Protein AF-0000000066730243 (afdb_homodimer)

Structure (mmCIF, N/CA/C/O backbone):
data_AF-0000000066730243-model_v1
#
loop_
_entity.id
_entity.type
_entity.pdbx_description
1 polymer 'Uncharacterized protein'
#
loop_
_atom_site.group_PDB
_atom_site.id
_atom_site.type_symbol
_atom_site.label_atom_id
_atom_site.label_alt_id
_atom_site.label_comp_id
_atom_site.label_asym_id
_atom_site.label_entity_id
_atom_site.label_seq_id
_atom_site.pdbx_PDB_ins_code
_atom_site.Cartn_x
_atom_site.Cartn_y
_atom_site.Cartn_z
_atom_site.occupancy
_atom_site.B_iso_or_equiv
_atom_site.auth_seq_id
_atom_site.auth_comp_id
_atom_site.auth_asym_id
_atom_site.auth_atom_id
_atom_site.pdbx_PDB_model_num
ATOM 1 N N . MET A 1 1 ? 29.062 -65.375 -5.789 1 19.03 1 MET A N 1
ATOM 2 C CA . MET A 1 1 ? 28.75 -65.938 -4.473 1 19.03 1 MET A CA 1
ATOM 3 C C . MET A 1 1 ? 28.562 -64.812 -3.453 1 19.03 1 MET A C 1
ATOM 5 O O . MET A 1 1 ? 27.734 -64.938 -2.553 1 19.03 1 MET A O 1
ATOM 9 N N . GLY A 1 2 ? 29.5 -63.875 -3.305 1 18.05 2 GLY A N 1
ATOM 10 C CA . GLY A 1 2 ? 29.922 -63.562 -1.949 1 18.05 2 GLY A CA 1
ATOM 11 C C . GLY A 1 2 ? 28.859 -62.781 -1.169 1 18.05 2 GLY A C 1
ATOM 12 O O . GLY A 1 2 ? 27.875 -62.312 -1.741 1 18.05 2 GLY A O 1
ATOM 13 N N . ASN A 1 3 ? 29.281 -62.125 0.016 1 18.83 3 ASN A N 1
ATOM 14 C CA . ASN A 1 3 ? 28.938 -61.875 1.409 1 18.83 3 ASN A CA 1
ATOM 15 C C . ASN A 1 3 ? 27.984 -60.688 1.54 1 18.83 3 ASN A C 1
ATOM 17 O O . ASN A 1 3 ? 28.047 -59.75 0.752 1 18.83 3 ASN A O 1
ATOM 21 N N . THR A 1 4 ? 26.891 -60.75 2.461 1 21 4 THR A N 1
ATOM 22 C CA . THR A 1 4 ? 25.625 -60.312 3.045 1 21 4 THR A CA 1
ATOM 23 C C . THR A 1 4 ? 25.828 -59.094 3.91 1 21 4 THR A C 1
ATOM 25 O O . THR A 1 4 ? 25.078 -58.844 4.863 1 21 4 THR A O 1
ATOM 28 N N . PHE A 1 5 ? 26.703 -58.062 3.531 1 20.03 5 P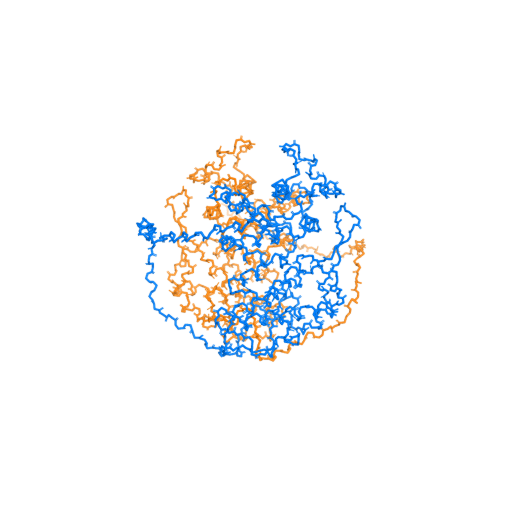HE A N 1
ATOM 29 C CA . PHE A 1 5 ? 27.125 -57.219 4.641 1 20.03 5 PHE A CA 1
ATOM 30 C C . PHE A 1 5 ? 25.922 -56.625 5.363 1 20.03 5 PHE A C 1
ATOM 32 O O . PHE A 1 5 ? 25.062 -56 4.738 1 20.03 5 PHE A O 1
ATOM 39 N N . GLY A 1 6 ? 25.516 -56.969 6.648 1 17.66 6 GLY A N 1
ATOM 40 C CA . GLY A 1 6 ? 24.547 -57.031 7.738 1 17.66 6 GLY A CA 1
ATOM 41 C C . GLY A 1 6 ? 24.328 -55.688 8.414 1 17.66 6 GLY A C 1
ATOM 42 O O . GLY A 1 6 ? 23.469 -55.594 9.297 1 17.66 6 GLY A O 1
ATOM 43 N N . PHE A 1 7 ? 25.203 -54.688 8.469 1 19.11 7 PHE A N 1
ATOM 44 C CA . PHE A 1 7 ? 25.297 -54.031 9.766 1 19.11 7 PHE A CA 1
ATOM 45 C C . PHE A 1 7 ? 24 -53.281 10.078 1 19.11 7 PHE A C 1
ATOM 47 O O . PHE A 1 7 ? 23.594 -52.406 9.312 1 19.11 7 PHE A O 1
ATOM 54 N N . ARG A 1 8 ? 23.016 -53.656 11.008 1 17.64 8 ARG A N 1
ATOM 55 C CA . ARG A 1 8 ? 21.703 -53.562 11.656 1 17.64 8 ARG A CA 1
ATOM 56 C C . ARG A 1 8 ? 21.641 -52.312 12.547 1 17.64 8 ARG A C 1
ATOM 58 O O . ARG A 1 8 ? 20.547 -51.812 12.836 1 17.64 8 ARG A O 1
ATOM 65 N N . GLY A 1 9 ? 22.703 -51.875 13.297 1 17.91 9 GLY A N 1
ATOM 66 C CA . GLY A 1 9 ? 22.469 -51.531 14.695 1 17.91 9 GLY A CA 1
ATOM 67 C C . GLY A 1 9 ? 21.562 -50.344 14.875 1 17.91 9 GLY A C 1
ATOM 68 O O . GLY A 1 9 ? 21.328 -49.562 13.93 1 17.91 9 GLY A O 1
ATOM 69 N N . GLY A 1 10 ? 20.797 -50.062 16.188 1 18.92 10 GLY A N 1
ATOM 70 C CA . GLY A 1 10 ? 19.688 -49.688 17.031 1 18.92 10 GLY A CA 1
ATOM 71 C C . GLY A 1 10 ? 19.766 -48.25 17.516 1 18.92 10 GLY A C 1
ATOM 72 O O . GLY A 1 10 ? 19.016 -47.844 18.406 1 18.92 10 GLY A O 1
ATOM 73 N N . LEU A 1 11 ? 20.609 -47.344 17.094 1 17.03 11 LEU A N 1
ATOM 74 C CA . LEU A 1 11 ? 21 -46.281 18.016 1 17.03 11 LEU A CA 1
ATOM 75 C C . LEU A 1 11 ? 19.781 -45.438 18.406 1 17.03 11 LEU A C 1
ATOM 77 O O . LEU A 1 11 ? 19.125 -44.812 17.562 1 17.03 11 LEU A O 1
ATOM 81 N N . ARG A 1 12 ? 19.109 -45.688 19.672 1 19.48 12 ARG A N 1
ATOM 82 C CA . ARG A 1 12 ? 18.047 -45.188 20.547 1 19.48 12 ARG A CA 1
ATOM 83 C C . ARG A 1 12 ? 18.328 -43.75 20.984 1 19.48 12 ARG A C 1
ATOM 85 O O . ARG A 1 12 ? 17.688 -43.25 21.906 1 19.48 12 ARG A O 1
ATOM 92 N N . ALA A 1 13 ? 19.281 -43 20.547 1 18.78 13 ALA A N 1
ATOM 93 C CA . ALA A 1 13 ? 19.75 -42 21.5 1 18.78 13 ALA A CA 1
ATOM 94 C C . ALA A 1 13 ? 18.578 -41.156 22 1 18.78 13 ALA A C 1
ATOM 96 O O . ALA A 1 13 ? 17.641 -40.875 21.266 1 18.78 13 ALA A O 1
ATOM 97 N N . ASP A 1 14 ? 18.453 -40.938 23.391 1 19.36 14 ASP A N 1
ATOM 98 C CA . ASP A 1 14 ? 17.656 -40.406 24.5 1 19.36 14 ASP A CA 1
ATOM 99 C C . ASP A 1 14 ? 17.453 -38.906 24.359 1 19.36 14 ASP A C 1
ATOM 101 O O . ASP A 1 14 ? 18.406 -38.125 24.516 1 19.36 14 ASP A O 1
ATOM 105 N N . VAL A 1 15 ? 16.844 -38.438 23.344 1 19.45 15 VAL A N 1
ATOM 106 C CA . VAL A 1 15 ? 16.578 -37.031 23.016 1 19.45 15 VAL A CA 1
ATOM 107 C C . VAL A 1 15 ? 15.859 -36.344 24.172 1 19.45 15 VAL A C 1
ATOM 109 O O . VAL A 1 15 ? 15.086 -35.406 23.953 1 19.45 15 VAL A O 1
ATOM 112 N N . ALA A 1 16 ? 15.914 -37 25.422 1 18.89 16 ALA A N 1
ATOM 113 C CA . ALA A 1 16 ? 15.062 -36.625 26.547 1 18.89 16 ALA A CA 1
ATOM 114 C C . ALA A 1 16 ? 15.336 -35.188 26.984 1 18.89 16 ALA A C 1
ATOM 116 O O . ALA A 1 16 ? 14.398 -34.406 27.266 1 18.89 16 ALA A O 1
ATOM 117 N N . ASP A 1 17 ? 16.562 -34.906 27.469 1 18 17 ASP A N 1
ATOM 118 C CA . ASP A 1 17 ? 16.781 -34.031 28.609 1 18 17 ASP A CA 1
ATOM 119 C C . ASP A 1 17 ? 16.484 -32.562 28.25 1 18 17 ASP A C 1
ATOM 121 O O . ASP A 1 17 ? 16.422 -31.703 29.125 1 18 17 ASP A O 1
ATOM 125 N N . LEU A 1 18 ? 16.891 -32.219 27.109 1 18 18 LEU A N 1
ATOM 126 C CA . LEU A 1 18 ? 17.312 -30.828 27.078 1 18 18 LEU A CA 1
ATOM 127 C C . LEU A 1 18 ? 16.125 -29.891 27.328 1 18 18 LEU A C 1
ATOM 129 O O . LEU A 1 18 ? 15.703 -29.156 26.438 1 18 18 LEU A O 1
ATOM 133 N N . MET A 1 19 ? 15.016 -30.297 28.062 1 19.16 19 MET A N 1
ATOM 134 C CA . MET A 1 19 ? 13.773 -29.562 28.297 1 19.16 19 MET A CA 1
ATOM 135 C C . MET A 1 19 ? 14.055 -28.266 29.047 1 19.16 19 MET A C 1
ATOM 137 O O . MET A 1 19 ? 13.188 -27.391 29.141 1 19.16 19 MET A O 1
ATOM 141 N N . GLN A 1 20 ? 15.008 -28.266 29.906 1 18.48 20 GLN A N 1
ATOM 142 C CA . GLN A 1 20 ? 14.781 -27.562 31.172 1 18.48 20 GLN A CA 1
ATOM 143 C C . GLN A 1 20 ? 14.781 -26.047 30.953 1 18.48 20 GLN A C 1
ATOM 145 O O . GLN A 1 20 ? 13.898 -25.344 31.453 1 18.48 20 GLN A O 1
ATOM 150 N N . ASP A 1 21 ? 15.945 -25.469 30.938 1 18.08 21 ASP A N 1
ATOM 151 C CA . ASP A 1 21 ? 16.328 -24.281 31.703 1 18.08 21 ASP A CA 1
ATOM 152 C C . ASP A 1 21 ? 15.836 -23.016 31.031 1 18.08 21 ASP A C 1
ATOM 154 O O . ASP A 1 21 ? 16.125 -21.906 31.5 1 18.08 21 ASP A O 1
ATOM 158 N N . ALA A 1 22 ? 15.602 -23.078 29.797 1 18.59 22 ALA A N 1
ATOM 159 C CA . ALA A 1 22 ? 15.805 -21.766 29.172 1 18.59 22 ALA A CA 1
ATOM 160 C C . ALA A 1 22 ? 14.789 -20.75 29.688 1 18.59 22 ALA A C 1
ATOM 162 O O . ALA A 1 22 ? 13.688 -20.641 29.141 1 18.59 22 ALA A O 1
ATOM 163 N N . GLY A 1 23 ? 14.43 -20.688 30.984 1 18.98 23 GLY A N 1
ATOM 164 C CA . GLY A 1 23 ? 13.398 -19.938 31.703 1 18.98 23 GLY A CA 1
ATOM 165 C C . GLY A 1 23 ? 13.539 -18.438 31.562 1 18.98 23 GLY A C 1
ATOM 166 O O . GLY A 1 23 ? 12.547 -17.703 31.641 1 18.98 23 GLY A O 1
ATOM 167 N N . GLU A 1 24 ? 14.711 -17.969 31.797 1 19.14 24 GLU A N 1
ATOM 168 C CA . GLU A 1 24 ? 14.664 -16.781 32.656 1 19.14 24 GLU A CA 1
ATOM 169 C C . GLU A 1 24 ? 14.125 -15.57 31.906 1 19.14 24 GLU A C 1
ATOM 171 O O . GLU A 1 24 ? 13.25 -14.867 32.406 1 19.14 24 GLU A O 1
ATOM 176 N N . HIS A 1 25 ? 15.039 -14.906 31.094 1 19.31 25 HIS A N 1
ATOM 177 C CA . HIS A 1 25 ? 15.289 -13.484 31.297 1 19.31 25 HIS A CA 1
ATOM 178 C C . HIS A 1 25 ? 14.242 -12.633 30.594 1 19.31 25 HIS A C 1
ATOM 180 O O . HIS A 1 25 ? 14.305 -11.406 30.625 1 19.31 25 HIS A O 1
ATOM 186 N N . LEU A 1 26 ? 13.578 -13.141 29.562 1 19.16 26 LEU A N 1
ATOM 187 C CA . LEU A 1 26 ? 13.211 -12.047 28.672 1 19.16 26 LEU A CA 1
ATOM 188 C C . LEU A 1 26 ? 12.172 -11.141 29.328 1 19.16 26 LEU A C 1
ATOM 190 O O . LEU A 1 26 ? 10.992 -11.484 29.391 1 19.16 26 LEU A O 1
ATOM 194 N N . ARG A 1 27 ? 12.422 -10.438 30.391 1 20.95 27 ARG A N 1
ATOM 195 C CA . ARG A 1 27 ? 11.484 -9.586 31.109 1 20.95 27 ARG A CA 1
ATOM 196 C C . ARG A 1 27 ? 11.016 -8.422 30.234 1 20.95 27 ARG A C 1
ATOM 198 O O . ARG A 1 27 ? 11.641 -7.363 30.219 1 20.95 27 ARG A O 1
ATOM 205 N N . SER A 1 28 ? 11.055 -8.555 29 1 20.3 28 SER A N 1
ATOM 206 C CA . SER A 1 28 ? 10.664 -7.262 28.438 1 20.3 28 SER A CA 1
ATOM 207 C C . SER A 1 28 ? 9.406 -6.727 29.094 1 20.3 28 SER A C 1
ATOM 209 O O . SER A 1 28 ? 8.492 -7.492 29.422 1 20.3 28 SER A O 1
ATOM 211 N N . SER A 1 29 ? 9.531 -5.629 29.828 1 21.61 29 SER A N 1
ATOM 212 C CA . SER A 1 29 ? 8.539 -4.895 30.594 1 21.61 29 SER A CA 1
ATOM 213 C C . SER A 1 29 ? 7.266 -4.668 29.797 1 21.61 29 SER A C 1
ATOM 215 O O . SER A 1 29 ? 7.266 -3.9 28.828 1 21.61 29 SER A O 1
ATOM 217 N N . GLY A 1 30 ? 6.562 -5.641 29.438 1 22.45 30 GLY A N 1
ATOM 218 C CA . GLY A 1 30 ? 5.242 -5.723 28.828 1 22.45 30 GLY A CA 1
ATOM 219 C C . GLY A 1 30 ? 4.219 -4.84 29.516 1 22.45 30 GLY A C 1
ATOM 220 O O . GLY A 1 30 ? 3.906 -5.031 30.688 1 22.45 30 GLY A O 1
ATOM 221 N N . VAL A 1 31 ? 4.367 -3.496 29.328 1 22.58 31 VAL A N 1
ATOM 222 C CA . VAL A 1 31 ? 3.244 -2.775 29.922 1 22.58 31 VAL A CA 1
ATOM 223 C C . VAL A 1 31 ? 1.943 -3.523 29.641 1 22.58 31 VAL A C 1
ATOM 225 O O . VAL A 1 31 ? 1.604 -3.781 28.484 1 22.58 31 VAL A O 1
ATOM 228 N N . PHE A 1 32 ? 1.634 -4.418 30.453 1 21.86 32 PHE A N 1
ATOM 229 C CA . PHE A 1 32 ? 0.391 -5.176 30.547 1 21.86 32 PHE A CA 1
ATOM 230 C C . PHE A 1 32 ? -0.814 -4.242 30.5 1 21.86 32 PHE A C 1
ATOM 232 O O . PHE A 1 32 ? -1.079 -3.52 31.469 1 21.86 32 PHE A O 1
ATOM 239 N N . VAL A 1 33 ? -0.911 -3.451 29.5 1 23.69 33 VAL A N 1
ATOM 240 C CA . VAL A 1 33 ? -2.232 -2.832 29.547 1 23.69 33 VAL A CA 1
ATOM 241 C C . VAL A 1 33 ? -3.297 -3.904 29.766 1 23.69 33 VAL A C 1
ATOM 243 O O . VAL A 1 33 ? -3.301 -4.934 29.094 1 23.69 33 VAL A O 1
ATOM 246 N N . LYS A 1 34 ? -3.791 -4.059 30.984 1 22.98 34 LYS A N 1
ATOM 247 C CA . LYS A 1 34 ? -4.977 -4.82 31.359 1 22.98 34 LYS A CA 1
ATOM 248 C C . LYS A 1 34 ? -6.062 -4.711 30.297 1 22.98 34 LYS A C 1
ATOM 250 O O . LYS A 1 34 ? -6.664 -3.652 30.125 1 22.98 34 LYS A O 1
ATOM 255 N N . ARG A 1 35 ? -5.828 -5.293 29.297 1 25.7 35 ARG A N 1
ATOM 256 C CA . ARG A 1 35 ? -6.879 -5.395 28.281 1 25.7 35 ARG A CA 1
ATOM 257 C C . ARG A 1 35 ? -8.164 -5.949 28.891 1 25.7 35 ARG A C 1
ATOM 259 O O . ARG A 1 35 ? -8.25 -7.137 29.203 1 25.7 35 ARG A O 1
ATOM 266 N N . ALA A 1 36 ? -8.867 -5.145 29.75 1 24.59 36 ALA A N 1
ATOM 267 C CA . ALA A 1 36 ? -10.133 -5.551 30.344 1 24.59 36 ALA A CA 1
ATOM 268 C C . ALA A 1 36 ? -10.992 -6.328 29.359 1 24.59 36 ALA A C 1
ATOM 270 O O . ALA A 1 36 ? -11.156 -7.543 29.484 1 24.59 36 ALA A O 1
ATOM 271 N N . VAL A 1 37 ? -12.336 -5.734 29 1 26.97 37 VAL A N 1
ATOM 272 C CA . VAL A 1 37 ? -13.688 -6.254 28.797 1 26.97 37 VAL A CA 1
ATOM 273 C C . VAL A 1 37 ? -13.82 -6.824 27.375 1 26.97 37 VAL A C 1
ATOM 275 O O . VAL A 1 37 ? -13.312 -6.238 26.422 1 26.97 37 VAL A O 1
ATOM 278 N N . ALA A 1 38 ? -14.109 -8.117 27.156 1 29.72 38 ALA A N 1
ATOM 279 C CA . ALA A 1 38 ? -14.5 -8.914 25.984 1 29.72 38 ALA A CA 1
ATOM 280 C C . ALA A 1 38 ? -15.492 -8.148 25.109 1 29.72 38 ALA A C 1
ATOM 282 O O . ALA A 1 38 ? -16.672 -8.047 25.438 1 29.72 38 ALA A O 1
ATOM 283 N N . SER A 1 39 ? -15.133 -7.012 24.688 1 36.34 39 SER A N 1
ATOM 284 C CA . SER A 1 39 ? -16.141 -6.324 23.875 1 36.34 39 SER A CA 1
ATOM 285 C C . SER A 1 39 ? -16.594 -7.191 22.703 1 36.34 39 SER A C 1
ATOM 287 O O . SER A 1 39 ? -15.758 -7.801 22.016 1 36.34 39 SER A O 1
ATOM 289 N N . GLN A 1 40 ? -17.844 -7.766 22.656 1 37.44 40 GLN A N 1
ATOM 290 C CA . GLN A 1 40 ? -18.625 -8.648 21.797 1 37.44 40 GLN A CA 1
ATOM 291 C C . GLN A 1 40 ? -18.609 -8.172 20.359 1 37.44 40 GLN A C 1
ATOM 293 O O . GLN A 1 40 ? -19.141 -7.102 20.031 1 37.44 40 GLN A O 1
ATOM 298 N N . TYR A 1 41 ? -17.5 -8.406 19.781 1 42.62 41 TYR A N 1
ATOM 299 C CA . TYR A 1 41 ? -17.625 -8.273 18.328 1 42.62 41 TYR A CA 1
ATOM 300 C C . TYR A 1 41 ? -18.875 -8.984 17.828 1 42.62 41 TYR A C 1
ATOM 302 O O . TYR A 1 41 ? -19.266 -10.031 18.359 1 42.62 41 TYR A O 1
ATOM 310 N N . GLN A 1 42 ? -19.969 -8.352 17.609 1 39.94 42 GLN A N 1
ATOM 311 C CA . GLN A 1 42 ? -21.172 -8.984 17.078 1 39.94 42 GLN A CA 1
ATOM 312 C C . GLN A 1 42 ? -20.984 -9.375 15.609 1 39.94 42 GLN A C 1
ATOM 314 O O . GLN A 1 42 ? -20.484 -8.586 14.812 1 39.94 42 GLN A O 1
ATOM 319 N N . SER A 1 43 ? -20.766 -10.547 15.445 1 42.12 43 SER A N 1
ATOM 320 C CA . SER A 1 43 ? -20.922 -11.094 14.102 1 42.12 43 SER A CA 1
ATOM 321 C C . SER A 1 43 ? -22.234 -10.641 13.469 1 42.12 43 SER A C 1
ATOM 323 O O . SER A 1 43 ? -23.188 -11.406 13.398 1 42.12 43 SER A O 1
ATOM 325 N N . ASN A 1 44 ? -22.859 -9.586 14.016 1 37.25 44 ASN A N 1
ATOM 326 C CA . ASN A 1 44 ? -24.156 -9.344 13.398 1 37.25 44 ASN A CA 1
ATOM 327 C C . ASN A 1 44 ? -24.031 -9.031 11.914 1 37.25 44 ASN A C 1
ATOM 329 O O . ASN A 1 44 ? -23.594 -7.941 11.539 1 37.25 44 ASN A O 1
ATOM 333 N N . ARG A 1 45 ? -23.766 -10.023 11.203 1 38.84 45 ARG A N 1
ATOM 334 C CA . ARG A 1 45 ? -23.953 -9.906 9.766 1 38.84 45 ARG A CA 1
ATOM 335 C C . ARG A 1 45 ? -25.281 -9.242 9.438 1 38.84 45 ARG A C 1
ATOM 337 O O . ARG A 1 45 ? -26.281 -9.93 9.219 1 38.84 45 ARG A O 1
ATOM 344 N N . THR A 1 46 ? -25.797 -8.391 10.078 1 38.16 46 THR A N 1
ATOM 345 C CA . THR A 1 46 ? -26.922 -7.855 9.32 1 38.16 46 THR A CA 1
ATOM 346 C C . THR A 1 46 ? -26.5 -7.438 7.918 1 38.16 46 THR A C 1
ATOM 348 O O . THR A 1 46 ? -25.656 -6.539 7.766 1 38.16 46 THR A O 1
ATOM 351 N N . GLY A 1 47 ? -26.328 -8.312 6.973 1 41.78 47 GLY A N 1
ATOM 352 C CA . GLY A 1 47 ? -26.031 -8.297 5.547 1 41.78 47 GLY A CA 1
ATOM 353 C C . GLY A 1 47 ? -26.156 -6.914 4.93 1 41.78 47 GLY A C 1
ATOM 354 O O . GLY A 1 47 ? -25.344 -6.543 4.066 1 41.78 47 GLY A O 1
ATOM 355 N N . ASN A 1 48 ? -27.375 -6.281 4.809 1 50.56 48 ASN A N 1
ATOM 356 C CA . ASN A 1 48 ? -27.875 -5.488 3.691 1 50.56 48 ASN A CA 1
ATOM 357 C C . ASN A 1 48 ? -27.234 -4.102 3.654 1 50.56 48 ASN A C 1
ATOM 359 O O . ASN A 1 48 ? -27.266 -3.422 2.627 1 50.56 48 ASN A O 1
ATOM 363 N N . ASP A 1 49 ? -26.703 -3.455 4.766 1 72.62 49 ASP A N 1
ATOM 364 C CA . ASP A 1 49 ? -26.578 -2.025 4.492 1 72.62 49 ASP A CA 1
ATOM 365 C C . ASP A 1 49 ? -25.188 -1.509 4.84 1 72.62 49 ASP A C 1
ATOM 367 O O . ASP A 1 49 ? -25.047 -0.438 5.434 1 72.62 49 ASP A O 1
ATOM 371 N N . GLU A 1 50 ? -24.078 -2.393 4.547 1 84.94 50 GLU A N 1
ATOM 372 C CA . GLU A 1 50 ? -22.75 -1.868 4.848 1 84.94 50 GLU A CA 1
ATOM 373 C C . GLU A 1 50 ? -22.156 -1.14 3.646 1 84.94 50 GLU A C 1
ATOM 375 O O . GLU A 1 50 ? -22.281 -1.604 2.512 1 84.94 50 GLU A O 1
ATOM 380 N N . ILE A 1 51 ? -21.578 0.037 3.943 1 88.88 51 ILE A N 1
ATOM 381 C CA . ILE A 1 51 ? -20.953 0.851 2.908 1 88.88 51 ILE A CA 1
ATOM 382 C C . ILE A 1 51 ? -19.438 0.938 3.162 1 88.88 51 ILE A C 1
ATOM 384 O O . ILE A 1 51 ? -19.016 1.284 4.266 1 88.88 51 ILE A O 1
ATOM 388 N N . ASP A 1 52 ? -18.672 0.506 2.223 1 87.94 52 ASP A N 1
ATOM 389 C CA . ASP A 1 52 ? -17.219 0.652 2.293 1 87.94 52 ASP A CA 1
ATOM 390 C C . ASP A 1 52 ? -16.688 1.465 1.112 1 87.94 52 ASP A C 1
ATOM 392 O O . ASP A 1 52 ? -17.469 2.074 0.375 1 87.94 52 ASP A O 1
ATOM 396 N N . GLU A 1 53 ? -15.406 1.57 0.962 1 85.56 53 GLU A N 1
ATOM 397 C CA . GLU A 1 53 ? -14.797 2.459 -0.027 1 85.56 53 GLU A CA 1
ATOM 398 C C . GLU A 1 53 ? -15.094 1.984 -1.447 1 85.56 53 GLU A C 1
ATOM 400 O O . GLU A 1 53 ? -14.953 2.748 -2.404 1 85.56 53 GLU A O 1
ATOM 405 N N . SER A 1 54 ? -15.43 0.746 -1.564 1 83.81 54 SER A N 1
ATOM 406 C CA . SER A 1 54 ? -15.688 0.221 -2.9 1 83.81 54 SER A CA 1
ATOM 407 C C . SER A 1 54 ? -17.172 0.298 -3.248 1 83.81 54 SER A C 1
ATOM 409 O O . SER A 1 54 ? -17.578 -0.03 -4.367 1 83.81 54 SER A O 1
ATOM 411 N N . SER A 1 55 ? -18 0.77 -2.354 1 85.94 55 SER A N 1
ATOM 412 C CA . SER A 1 55 ? -19.453 0.715 -2.502 1 85.94 55 SER A CA 1
ATOM 413 C C . SER A 1 55 ? -19.938 1.678 -3.584 1 85.94 55 SER A C 1
ATOM 415 O O . SER A 1 55 ? -21.047 1.532 -4.102 1 85.94 55 SER A O 1
ATOM 417 N N . ALA A 1 56 ? -19.141 2.631 -3.916 1 86.12 56 ALA A N 1
ATOM 418 C CA . ALA A 1 56 ? -19.547 3.588 -4.945 1 86.12 56 ALA A CA 1
ATOM 419 C C . ALA A 1 56 ? -19.172 3.09 -6.336 1 86.12 56 ALA A C 1
ATOM 421 O O . ALA A 1 56 ? -19.609 3.646 -7.344 1 86.12 56 ALA A O 1
ATOM 422 N N . GLU A 1 57 ? -18.359 2.053 -6.355 1 85.88 57 GLU A N 1
ATOM 423 C CA . GLU A 1 57 ? -17.828 1.57 -7.625 1 85.88 57 GLU A CA 1
ATOM 424 C C . GLU A 1 57 ? -18.859 0.75 -8.383 1 85.88 57 GLU A C 1
ATOM 426 O O . GLU A 1 57 ? -19.594 -0.051 -7.785 1 85.88 57 GLU A O 1
ATOM 431 N N . GLU A 1 58 ? -18.906 1.032 -9.625 1 87.38 58 GLU A N 1
ATOM 432 C CA . GLU A 1 58 ? -19.703 0.163 -10.492 1 87.38 58 GLU A CA 1
ATOM 433 C C . GLU A 1 58 ? -18.984 -1.158 -10.75 1 87.38 58 GLU A C 1
ATOM 435 O O . GLU A 1 58 ? -17.797 -1.17 -11.102 1 87.38 58 GLU A O 1
ATOM 440 N N . LEU A 1 59 ? -19.75 -2.197 -10.555 1 92.19 59 LEU A N 1
ATOM 441 C CA . LEU A 1 59 ? -19.156 -3.52 -10.727 1 92.19 59 LEU A CA 1
ATOM 442 C C . LEU A 1 59 ? -19.625 -4.156 -12.031 1 92.19 59 LEU A C 1
ATOM 444 O O . LEU A 1 59 ? -20.75 -3.902 -12.484 1 92.19 59 LEU A O 1
ATOM 448 N N . ARG A 1 60 ? -18.766 -4.887 -12.602 1 93.75 60 ARG A N 1
ATOM 449 C CA . ARG A 1 60 ? -19.062 -5.734 -13.758 1 93.75 60 ARG A CA 1
ATOM 450 C C . ARG A 1 60 ? -18.719 -7.191 -13.461 1 93.75 60 ARG A C 1
ATOM 452 O O . ARG A 1 60 ? -17.828 -7.477 -12.656 1 93.75 60 ARG A O 1
ATOM 459 N N . ASP A 1 61 ? -19.516 -7.988 -14.102 1 95.56 61 ASP A N 1
ATOM 460 C CA . ASP A 1 61 ? -19.109 -9.391 -14.016 1 95.56 61 ASP A CA 1
ATOM 461 C C . ASP A 1 61 ? -17.703 -9.586 -14.555 1 95.56 61 ASP A C 1
ATOM 463 O O . ASP A 1 61 ? -17.297 -8.945 -15.531 1 95.56 61 ASP A O 1
ATOM 467 N N . ALA A 1 62 ? -16.984 -10.484 -13.938 1 96.81 62 ALA A N 1
ATOM 468 C CA . ALA A 1 62 ? -15.555 -10.633 -14.227 1 96.81 62 ALA A CA 1
ATOM 469 C C . ALA A 1 62 ? -15.328 -11 -15.688 1 96.81 62 ALA A C 1
ATOM 471 O O . ALA A 1 62 ? -14.367 -10.531 -16.312 1 96.81 62 ALA A O 1
ATOM 472 N N . ALA A 1 63 ? -16.188 -11.844 -16.234 1 96.12 63 ALA A N 1
ATOM 473 C CA . ALA A 1 63 ? -16.031 -12.25 -17.625 1 96.12 63 ALA A CA 1
ATOM 474 C C . ALA A 1 63 ? -16.141 -11.047 -18.562 1 96.12 63 ALA A C 1
ATOM 476 O O . ALA A 1 63 ? -15.312 -10.891 -19.469 1 96.12 63 ALA A O 1
ATOM 477 N N . SER A 1 64 ? -17.094 -10.227 -18.328 1 95.75 64 SER A N 1
ATOM 478 C CA . SER A 1 64 ? -17.25 -9.008 -19.125 1 95.75 64 SER A CA 1
ATOM 479 C C . SER A 1 64 ? -16.109 -8.039 -18.875 1 95.75 64 SER A C 1
ATOM 481 O O . SER A 1 64 ? -15.609 -7.41 -19.812 1 95.75 64 SER A O 1
ATOM 483 N N . TYR A 1 65 ? -15.742 -7.914 -17.719 1 96.31 65 TYR A N 1
ATOM 484 C CA . TYR A 1 65 ? -14.664 -7.008 -17.344 1 96.31 65 TYR A CA 1
ATOM 485 C C . TYR A 1 65 ? -13.383 -7.367 -18.094 1 96.31 65 TYR A C 1
ATOM 487 O O . TYR A 1 65 ? -12.742 -6.5 -18.688 1 96.31 65 TYR A O 1
ATOM 495 N N . VAL A 1 66 ? -13.039 -8.609 -18.109 1 97 66 VAL A N 1
ATOM 496 C CA . VAL A 1 66 ? -11.734 -9.016 -18.609 1 97 66 VAL A CA 1
ATOM 497 C C . VAL A 1 66 ? -11.742 -9.008 -20.141 1 97 66 VAL A C 1
ATOM 499 O O . VAL A 1 66 ? -10.68 -9.047 -20.781 1 97 66 VAL A O 1
ATOM 502 N N . GLN A 1 67 ? -12.883 -9 -20.75 1 95 67 GLN A N 1
ATOM 503 C CA . GLN A 1 67 ? -12.961 -8.852 -22.188 1 95 67 GLN A CA 1
ATOM 504 C C . GLN A 1 67 ? -12.477 -7.477 -22.641 1 95 67 GLN A C 1
ATOM 506 O O . GLN A 1 67 ? -11.977 -7.32 -23.75 1 95 67 GLN A O 1
ATOM 511 N N . HIS A 1 68 ? -12.586 -6.535 -21.719 1 93.81 68 HIS A N 1
ATOM 512 C CA . HIS A 1 68 ? -12.195 -5.172 -22.062 1 93.81 68 HIS A CA 1
ATOM 513 C C . HIS A 1 68 ? -10.914 -4.773 -21.344 1 93.81 68 HIS A C 1
ATOM 515 O O . HIS A 1 68 ? -10.406 -3.666 -21.531 1 93.81 68 HIS A O 1
ATOM 521 N N . ASN A 1 69 ? -10.516 -5.602 -20.484 1 94.62 69 ASN A N 1
ATOM 522 C CA . ASN A 1 69 ? -9.289 -5.383 -19.719 1 94.62 69 ASN A CA 1
ATOM 523 C C . ASN A 1 69 ? -8.391 -6.613 -19.734 1 94.62 69 ASN A C 1
ATOM 525 O O . ASN A 1 69 ? -8.492 -7.469 -18.859 1 94.62 69 ASN A O 1
ATOM 529 N N . ALA A 1 70 ? -7.516 -6.602 -20.641 1 95.5 70 ALA A N 1
ATOM 530 C CA . ALA A 1 70 ? -6.668 -7.781 -20.812 1 95.5 70 ALA A CA 1
ATOM 531 C C . ALA A 1 70 ? -5.918 -8.102 -19.516 1 95.5 70 ALA A C 1
ATOM 533 O O . ALA A 1 70 ? -5.312 -7.215 -18.906 1 95.5 70 ALA A O 1
ATOM 534 N N . MET A 1 71 ? -5.918 -9.359 -19.141 1 96.62 71 MET A N 1
ATOM 535 C CA . MET A 1 71 ? -5.223 -9.781 -17.938 1 96.62 71 MET A CA 1
ATOM 536 C C . MET A 1 71 ? -3.742 -10.016 -18.203 1 96.62 71 MET A C 1
ATOM 538 O O . MET A 1 71 ? -2.898 -9.742 -17.344 1 96.62 71 MET A O 1
ATOM 542 N N . LEU A 1 72 ? -3.496 -10.555 -19.375 1 96.88 72 LEU A N 1
ATOM 543 C CA . LEU A 1 72 ? -2.129 -10.75 -19.844 1 96.88 72 LEU A CA 1
ATOM 544 C C . LEU A 1 72 ? -1.756 -9.703 -20.891 1 96.88 72 LEU A C 1
ATOM 546 O O . LEU A 1 72 ? -2.49 -9.508 -21.859 1 96.88 72 LEU A O 1
ATOM 550 N N . ILE A 1 73 ? -0.652 -9.039 -20.688 1 95.81 73 ILE A N 1
ATOM 551 C CA . ILE A 1 73 ? -0.189 -8.039 -21.641 1 95.81 73 ILE A CA 1
ATOM 552 C C . ILE A 1 73 ? 1.255 -8.344 -22.047 1 95.81 73 ILE A C 1
ATOM 554 O O . ILE A 1 73 ? 2.031 -8.859 -21.234 1 95.81 73 ILE A O 1
ATOM 558 N N . GLN A 1 74 ? 1.514 -8.086 -23.234 1 95.81 74 GLN A N 1
ATOM 559 C CA . GLN A 1 74 ? 2.875 -8.227 -23.75 1 95.81 74 GLN A CA 1
ATOM 560 C C . GLN A 1 74 ? 3.627 -6.902 -23.672 1 95.81 74 GLN A C 1
ATOM 562 O O . GLN A 1 74 ? 3.107 -5.863 -24.094 1 95.81 74 GLN A O 1
ATOM 567 N N . VAL A 1 75 ? 4.805 -6.926 -23.094 1 93.69 75 VAL A N 1
ATOM 568 C CA . VAL A 1 75 ? 5.602 -5.711 -22.984 1 93.69 75 VAL A CA 1
ATOM 569 C C . VAL A 1 75 ? 6.98 -5.941 -23.594 1 93.69 75 VAL A C 1
ATOM 571 O O . VAL A 1 75 ? 7.484 -7.062 -23.594 1 93.69 75 VAL A O 1
ATOM 574 N N . PRO A 1 76 ? 7.539 -4.914 -24.156 1 94.62 76 PRO A N 1
ATOM 575 C CA . PRO A 1 76 ? 8.93 -5.051 -24.609 1 94.62 76 PRO A CA 1
ATOM 576 C C . PRO A 1 76 ? 9.914 -5.156 -23.438 1 94.62 76 PRO A C 1
ATOM 578 O O . PRO A 1 76 ? 9.727 -4.492 -22.406 1 94.62 76 PRO A O 1
ATOM 581 N N . VAL A 1 77 ? 10.883 -6.012 -23.594 1 94.06 77 VAL A N 1
ATOM 582 C CA . VAL A 1 77 ? 11.984 -6.043 -22.641 1 94.06 77 VAL A CA 1
ATOM 583 C C . VAL A 1 77 ? 12.992 -4.953 -22.984 1 94.06 77 VAL A C 1
ATOM 585 O O . VAL A 1 77 ? 13.867 -5.148 -23.828 1 94.06 77 VAL A O 1
ATOM 588 N N . VAL A 1 78 ? 12.914 -3.902 -22.234 1 91.12 78 VAL A N 1
ATOM 589 C CA . VAL A 1 78 ? 13.758 -2.748 -22.531 1 91.12 78 VAL A CA 1
ATOM 590 C C . VAL A 1 78 ? 15.227 -3.16 -22.516 1 91.12 78 VAL A C 1
ATOM 592 O O . VAL A 1 78 ? 15.68 -3.832 -21.594 1 91.12 78 VAL A O 1
ATOM 595 N N . GLY A 1 79 ? 15.906 -2.787 -23.578 1 92.88 79 GLY A N 1
ATOM 596 C CA . GLY A 1 79 ? 17.312 -3.137 -23.703 1 92.88 79 GLY A CA 1
ATOM 597 C C . GLY A 1 79 ? 17.547 -4.359 -24.562 1 92.88 79 GLY A C 1
ATOM 598 O O . GLY A 1 79 ? 18.688 -4.742 -24.812 1 92.88 79 GLY A O 1
ATOM 599 N N . THR A 1 80 ? 16.453 -5.008 -24.922 1 95.81 80 THR A N 1
ATOM 600 C CA . THR A 1 80 ? 16.516 -6.16 -25.812 1 95.81 80 THR A CA 1
ATOM 601 C C . THR A 1 80 ? 15.453 -6.066 -26.906 1 95.81 80 THR A C 1
ATOM 603 O O . THR A 1 80 ? 14.664 -5.117 -26.922 1 95.81 80 THR A O 1
ATOM 606 N N . ALA A 1 81 ? 15.438 -7.031 -27.828 1 95.75 81 ALA A N 1
ATOM 607 C CA . ALA A 1 81 ? 14.422 -7.105 -28.875 1 95.75 81 ALA A CA 1
ATOM 608 C C . ALA A 1 81 ? 13.289 -8.047 -28.484 1 95.75 81 ALA A C 1
ATOM 610 O O . ALA A 1 81 ? 12.32 -8.211 -29.234 1 95.75 81 ALA A O 1
ATOM 611 N N . ARG A 1 82 ? 13.422 -8.531 -27.281 1 96.38 82 ARG A N 1
ATOM 612 C CA . ARG A 1 82 ? 12.453 -9.531 -26.844 1 96.38 82 ARG A CA 1
ATOM 613 C C . ARG A 1 82 ? 11.211 -8.867 -26.266 1 96.38 82 ARG A C 1
ATOM 615 O O . ARG A 1 82 ? 11.219 -7.676 -25.953 1 96.38 82 ARG A O 1
ATOM 622 N N . THR A 1 83 ? 10.18 -9.664 -26.25 1 96.56 83 THR A N 1
ATOM 623 C CA . THR A 1 83 ? 8.961 -9.289 -25.547 1 96.56 83 THR A CA 1
ATOM 624 C C . THR A 1 83 ? 8.688 -10.25 -24.391 1 96.56 83 THR A C 1
ATOM 626 O O . THR A 1 83 ? 9.258 -11.336 -24.328 1 96.56 83 THR A O 1
ATOM 629 N N . PHE A 1 84 ? 7.934 -9.781 -23.484 1 96.44 84 PHE A N 1
ATOM 630 C CA . PHE A 1 84 ? 7.617 -10.562 -22.281 1 96.44 84 PHE A CA 1
ATOM 631 C C . PHE A 1 84 ? 6.145 -10.422 -21.922 1 96.44 84 PHE A C 1
ATOM 633 O O . PHE A 1 84 ? 5.578 -9.328 -22.016 1 96.44 84 PHE A O 1
ATOM 640 N N . TRP A 1 85 ? 5.562 -11.57 -21.641 1 96.31 85 TRP A N 1
ATOM 641 C CA . TRP A 1 85 ? 4.18 -11.555 -21.172 1 96.31 85 TRP A CA 1
ATOM 642 C C . TRP A 1 85 ? 4.129 -11.422 -19.656 1 96.31 85 TRP A C 1
ATOM 644 O O . TRP A 1 85 ? 4.859 -12.109 -18.938 1 96.31 85 TRP A O 1
ATOM 654 N N . ARG A 1 86 ? 3.303 -10.539 -19.156 1 95.25 86 ARG A N 1
ATOM 655 C CA . ARG A 1 86 ? 3.064 -10.414 -17.719 1 95.25 86 ARG A CA 1
ATOM 656 C C . ARG A 1 86 ? 1.606 -10.062 -17.438 1 95.25 86 ARG A C 1
ATOM 658 O O . ARG A 1 86 ? 0.859 -9.703 -18.359 1 95.25 86 ARG A O 1
ATOM 665 N N . LEU A 1 87 ? 1.219 -10.156 -16.172 1 95.81 87 LEU A N 1
ATOM 666 C CA . LEU A 1 87 ? -0.11 -9.727 -15.758 1 95.81 87 LEU A CA 1
ATOM 667 C C . LEU A 1 87 ? -0.217 -8.203 -15.766 1 95.81 87 LEU A C 1
ATOM 669 O O . LEU A 1 87 ? 0.757 -7.508 -15.469 1 95.81 87 LEU A O 1
ATOM 673 N N . SER A 1 88 ? -1.389 -7.707 -16.156 1 94.38 88 SER A N 1
ATOM 674 C CA . SER A 1 88 ? -1.671 -6.293 -15.93 1 94.38 88 SER A CA 1
ATOM 675 C C . SER A 1 88 ? -1.795 -5.98 -14.445 1 94.38 88 SER A C 1
ATOM 677 O O . SER A 1 88 ? -2.057 -6.871 -13.633 1 94.38 88 SER A O 1
ATOM 679 N N . ASP A 1 89 ? -1.62 -4.734 -14.078 1 90.81 89 ASP A N 1
ATOM 680 C CA . ASP A 1 89 ? -1.726 -4.344 -12.672 1 90.81 89 ASP A CA 1
ATOM 681 C C . ASP A 1 89 ? -3.145 -4.555 -12.148 1 90.81 89 ASP A C 1
ATOM 683 O O . ASP A 1 89 ? -3.332 -4.918 -10.984 1 90.81 89 ASP A O 1
ATOM 687 N N . GLU A 1 90 ? -4.129 -4.316 -12.969 1 92.62 90 GLU A N 1
ATOM 688 C CA . GLU A 1 90 ? -5.516 -4.559 -12.578 1 92.62 90 GLU A CA 1
ATOM 689 C C . GLU A 1 90 ? -5.762 -6.039 -12.297 1 92.62 90 GLU A C 1
ATOM 691 O O . GLU A 1 90 ? -6.492 -6.391 -11.367 1 92.62 90 GLU A O 1
ATOM 696 N N . ALA A 1 91 ? -5.129 -6.82 -13.109 1 95.56 91 ALA A N 1
ATOM 697 C CA . ALA A 1 91 ? -5.277 -8.266 -12.914 1 95.56 91 ALA A CA 1
ATOM 698 C C . ALA A 1 91 ? -4.66 -8.703 -11.594 1 95.56 91 ALA A C 1
ATOM 700 O O . ALA A 1 91 ? -5.258 -9.492 -10.859 1 95.56 91 ALA A O 1
ATOM 701 N N . THR A 1 92 ? -3.469 -8.203 -11.312 1 95.19 92 THR A N 1
ATOM 702 C CA . THR A 1 92 ? -2.822 -8.578 -10.062 1 95.19 92 THR A CA 1
ATOM 703 C C . THR A 1 92 ? -3.662 -8.148 -8.867 1 95.19 92 THR A C 1
ATOM 705 O O . THR A 1 92 ? -3.799 -8.898 -7.895 1 95.19 92 THR A O 1
ATOM 708 N N . ARG A 1 93 ? -4.238 -7.016 -8.945 1 92.94 93 ARG A N 1
ATOM 709 C CA . ARG A 1 93 ? -5.098 -6.52 -7.871 1 92.94 93 ARG A CA 1
ATOM 710 C C . ARG A 1 93 ? -6.32 -7.414 -7.695 1 92.94 93 ARG A C 1
ATOM 712 O O . ARG A 1 93 ? -6.664 -7.789 -6.574 1 92.94 93 ARG A O 1
ATOM 719 N N . MET A 1 94 ? -6.938 -7.707 -8.773 1 96.06 94 MET A N 1
ATOM 720 C CA . MET A 1 94 ? -8.117 -8.562 -8.75 1 96.06 94 MET A CA 1
ATOM 721 C C . MET A 1 94 ? -7.809 -9.906 -8.117 1 96.06 94 MET A C 1
ATOM 723 O O . MET A 1 94 ? -8.523 -10.359 -7.223 1 96.06 94 MET A O 1
ATOM 727 N N . ILE A 1 95 ? -6.746 -10.445 -8.492 1 97.88 95 ILE A N 1
ATOM 728 C CA . ILE A 1 95 ? -6.355 -11.781 -8.047 1 97.88 95 ILE A CA 1
ATOM 729 C C . ILE A 1 95 ? -6.039 -11.75 -6.555 1 97.88 95 ILE A C 1
ATOM 731 O O . ILE A 1 95 ? -6.48 -12.625 -5.801 1 97.88 95 ILE A O 1
ATOM 735 N N . ARG A 1 96 ? -5.309 -10.789 -6.16 1 96.88 96 ARG A N 1
ATOM 736 C CA . ARG A 1 96 ? -4.973 -10.711 -4.742 1 96.88 96 ARG A CA 1
ATOM 737 C C . ARG A 1 96 ? -6.223 -10.516 -3.891 1 96.88 96 ARG A C 1
ATOM 739 O O . ARG A 1 96 ? -6.34 -11.094 -2.807 1 96.88 96 ARG A O 1
ATOM 746 N N . LYS A 1 97 ? -7.121 -9.711 -4.375 1 96 97 LYS A N 1
ATOM 747 C CA . LYS A 1 97 ? -8.367 -9.484 -3.646 1 96 97 LYS A CA 1
ATOM 748 C C . LYS A 1 97 ? -9.141 -10.781 -3.473 1 96 97 LYS A C 1
ATOM 750 O O . LYS A 1 97 ? -9.672 -11.062 -2.393 1 96 97 LYS A O 1
ATOM 755 N N . LEU A 1 98 ? -9.188 -11.531 -4.453 1 98 98 LEU A N 1
ATOM 756 C CA . LEU A 1 98 ? -9.875 -12.812 -4.379 1 98 98 LEU A CA 1
ATOM 757 C C . LEU A 1 98 ? -9.188 -13.742 -3.387 1 98 98 LEU A C 1
ATOM 759 O O . LEU A 1 98 ? -9.852 -14.398 -2.582 1 98 98 LEU A O 1
ATOM 763 N N . ALA A 1 99 ? -7.891 -13.75 -3.465 1 98.38 99 ALA A N 1
ATOM 764 C CA . ALA A 1 99 ? -7.133 -14.57 -2.521 1 98.38 99 ALA A CA 1
ATOM 765 C C . ALA A 1 99 ? -7.367 -14.109 -1.085 1 98.38 99 ALA A C 1
ATOM 767 O O . ALA A 1 99 ? -7.516 -14.938 -0.179 1 98.38 99 ALA A O 1
ATOM 768 N N . LEU A 1 100 ? -7.422 -12.859 -0.898 1 96.62 100 LEU A N 1
ATOM 769 C CA . LEU A 1 100 ? -7.645 -12.289 0.428 1 96.62 100 LEU A CA 1
ATOM 770 C C . LEU A 1 100 ? -9.031 -12.656 0.952 1 96.62 100 LEU A C 1
ATOM 772 O O . LEU A 1 100 ? -9.195 -12.945 2.141 1 96.62 100 LEU A O 1
ATOM 776 N N . ILE A 1 101 ? -10.008 -12.594 0.105 1 96.88 101 ILE A N 1
ATOM 777 C CA . ILE A 1 101 ? -11.359 -12.977 0.508 1 96.88 101 ILE A CA 1
ATOM 778 C C . ILE A 1 101 ? -11.344 -14.398 1.065 1 96.88 101 ILE A C 1
ATOM 780 O O . ILE A 1 101 ? -11.875 -14.656 2.15 1 96.88 101 ILE A O 1
ATOM 784 N N . LEU A 1 102 ? -10.719 -15.266 0.356 1 98.19 102 LEU A N 1
ATOM 785 C CA . LEU A 1 102 ? -10.656 -16.656 0.795 1 98.19 102 LEU A CA 1
ATOM 786 C C . LEU A 1 102 ? -9.898 -16.781 2.111 1 98.19 102 LEU A C 1
ATOM 788 O O . LEU A 1 102 ? -10.414 -17.328 3.086 1 98.19 102 LEU A O 1
ATOM 792 N N . ARG A 1 103 ? -8.695 -16.219 2.184 1 97.69 103 ARG A N 1
ATOM 793 C CA . ARG A 1 103 ? -7.852 -16.344 3.369 1 97.69 103 ARG A CA 1
ATOM 794 C C . ARG A 1 103 ? -8.57 -15.805 4.605 1 97.69 103 ARG A C 1
ATOM 796 O O . ARG A 1 103 ? -8.508 -16.406 5.676 1 97.69 103 ARG A O 1
ATOM 803 N N . ASN A 1 104 ? -9.18 -14.711 4.434 1 94.44 104 ASN A N 1
ATOM 804 C CA . ASN A 1 104 ? -9.836 -14.086 5.574 1 94.44 104 ASN A CA 1
ATOM 805 C C . ASN A 1 104 ? -10.984 -14.938 6.098 1 94.44 104 ASN A C 1
ATOM 807 O O . ASN A 1 104 ? -11.188 -15.031 7.309 1 94.44 104 ASN A O 1
ATOM 811 N N . HIS A 1 105 ? -11.703 -15.562 5.258 1 96.44 105 HIS A N 1
ATOM 812 C CA . HIS A 1 105 ? -12.758 -16.469 5.703 1 96.44 105 HIS A CA 1
ATOM 813 C C . HIS A 1 105 ? -12.172 -17.75 6.289 1 96.44 105 HIS A C 1
ATOM 815 O O . HIS A 1 105 ? -12.695 -18.281 7.273 1 96.44 105 HIS A O 1
ATOM 821 N N . HIS A 1 106 ? -11.133 -18.234 5.668 1 97.62 106 HIS A N 1
ATOM 822 C CA . HIS A 1 106 ? -10.445 -19.391 6.227 1 97.62 106 HIS A CA 1
ATOM 823 C C . HIS A 1 106 ? -9.969 -19.109 7.648 1 97.62 106 HIS A C 1
ATOM 825 O O . HIS A 1 106 ? -10.008 -20 8.5 1 97.62 106 HIS A O 1
ATOM 831 N N . SER A 1 107 ? -9.492 -17.922 7.879 1 94.81 107 SER A N 1
ATOM 832 C CA . SER A 1 107 ? -8.953 -17.547 9.18 1 94.81 107 SER A CA 1
ATOM 833 C C . SER A 1 107 ? -10.023 -17.641 10.266 1 94.81 107 SER A C 1
ATOM 835 O O . SER A 1 107 ? -9.703 -17.734 11.453 1 94.81 107 SER A O 1
ATOM 837 N N . VAL A 1 108 ? -11.289 -17.578 9.883 1 93.88 108 VAL A N 1
ATOM 838 C CA . VAL A 1 108 ? -12.375 -17.719 10.844 1 93.88 108 VAL A CA 1
ATOM 839 C C . VAL A 1 108 ? -13.078 -19.062 10.641 1 93.88 108 VAL A C 1
ATOM 841 O O . VAL A 1 108 ? -14.266 -19.203 10.922 1 93.88 108 VAL A O 1
ATOM 844 N N . CYS A 1 109 ? -12.398 -19.953 9.984 1 96.31 109 CYS A N 1
ATOM 845 C CA . CYS A 1 109 ? -12.781 -21.344 9.828 1 96.31 109 CYS A CA 1
ATOM 846 C C . CYS A 1 109 ? -14.023 -21.484 8.953 1 96.31 109 CYS A C 1
ATOM 848 O O . CYS A 1 109 ? -14.938 -22.234 9.273 1 96.31 109 CYS A O 1
ATOM 850 N N . LYS A 1 110 ? -14.047 -20.719 7.895 1 96.75 110 LYS A N 1
ATOM 851 C CA . LYS A 1 110 ? -15.117 -20.828 6.902 1 96.75 110 LYS A CA 1
ATOM 852 C C . LYS A 1 110 ? -14.539 -21.062 5.508 1 96.75 110 LYS A C 1
ATOM 854 O O . LYS A 1 110 ? -13.492 -20.516 5.16 1 96.75 110 LYS A O 1
ATOM 859 N N . CYS A 1 111 ? -15.195 -21.875 4.797 1 97.75 111 CYS A N 1
ATOM 860 C CA . CYS A 1 111 ? -14.875 -22.141 3.4 1 97.75 111 CYS A CA 1
ATOM 861 C C . CYS A 1 111 ? -16.078 -21.906 2.508 1 97.75 111 CYS A C 1
ATOM 863 O O . CYS A 1 111 ? -17.188 -21.688 3 1 97.75 111 CYS A O 1
ATOM 865 N N . LEU A 1 112 ? -15.859 -21.859 1.265 1 98.06 112 LEU A N 1
ATOM 866 C CA . LEU A 1 112 ? -16.969 -21.719 0.326 1 98.06 112 LEU A CA 1
ATOM 867 C C . LEU A 1 112 ? -17.906 -22.922 0.401 1 98.06 112 LEU A C 1
ATOM 869 O O . LEU A 1 112 ? -17.453 -24.062 0.417 1 98.06 112 LEU A O 1
ATOM 873 N N . ALA A 1 113 ? -19.203 -22.641 0.429 1 97.44 113 ALA A N 1
ATOM 874 C CA . ALA A 1 113 ? -20.219 -23.688 0.486 1 97.44 113 ALA A CA 1
ATOM 875 C C . ALA A 1 113 ? -20.281 -24.453 -0.837 1 97.44 113 ALA A C 1
ATOM 877 O O . ALA A 1 113 ? -20.688 -25.625 -0.871 1 97.44 113 ALA A O 1
ATOM 878 N N . ALA A 1 114 ? -20.031 -23.75 -1.901 1 97.5 114 ALA A N 1
ATOM 879 C CA . ALA A 1 114 ? -19.953 -24.297 -3.256 1 97.5 114 ALA A CA 1
ATOM 880 C C . ALA A 1 114 ? -18.703 -23.812 -3.975 1 97.5 114 ALA A C 1
ATOM 882 O O . ALA A 1 114 ? -18.125 -22.781 -3.604 1 97.5 114 ALA A O 1
ATOM 883 N N . PRO A 1 115 ? -18.25 -24.578 -4.977 1 97.94 115 PRO A N 1
ATOM 884 C CA . PRO A 1 115 ? -17.047 -24.172 -5.707 1 97.94 115 PRO A CA 1
ATOM 885 C C . PRO A 1 115 ? -17.172 -22.781 -6.309 1 97.94 115 PRO A C 1
ATOM 887 O O . PRO A 1 115 ? -18.219 -22.422 -6.852 1 97.94 115 PRO A O 1
ATOM 890 N N . LEU A 1 116 ? -16.094 -22.016 -6.164 1 98.31 116 LEU A N 1
ATOM 891 C CA . LEU A 1 116 ? -16.016 -20.688 -6.777 1 98.31 116 LEU A CA 1
ATOM 892 C C . LEU A 1 116 ? -16.172 -20.781 -8.289 1 98.31 116 LEU A C 1
ATOM 894 O O . LEU A 1 116 ? -15.562 -21.656 -8.922 1 98.31 116 LEU A O 1
ATOM 898 N N . GLN A 1 117 ? -17 -19.938 -8.852 1 97.81 117 GLN A N 1
ATOM 899 C CA . GLN A 1 117 ? -17.188 -19.844 -10.297 1 97.81 117 GLN A CA 1
ATOM 900 C C . GLN A 1 117 ? -16.859 -18.438 -10.789 1 97.81 117 GLN A C 1
ATOM 902 O O . GLN A 1 117 ? -16.906 -17.469 -10.023 1 97.81 117 GLN A O 1
ATOM 907 N N . ALA A 1 118 ? -16.516 -18.359 -12.07 1 97.56 118 ALA A N 1
ATOM 908 C CA . ALA A 1 118 ? -16.234 -17.062 -12.672 1 97.56 118 ALA A CA 1
ATOM 909 C C . ALA A 1 118 ? -17.438 -16.125 -12.531 1 97.56 118 ALA A C 1
ATOM 911 O O . ALA A 1 118 ? -17.266 -14.906 -12.367 1 97.56 118 ALA A O 1
ATOM 912 N N . SER A 1 119 ? -18.656 -16.719 -12.523 1 96.38 119 SER A N 1
ATOM 913 C CA . SER A 1 119 ? -19.891 -15.938 -12.461 1 96.38 119 SER A CA 1
ATOM 914 C C . SER A 1 119 ? -20.062 -15.312 -11.078 1 96.38 119 SER A C 1
ATOM 916 O O . SER A 1 119 ? -20.875 -14.391 -10.914 1 96.38 119 SER A O 1
ATOM 918 N N . ASN A 1 120 ? -19.344 -15.805 -10.086 1 97.31 120 ASN A N 1
ATOM 919 C CA . ASN A 1 120 ? -19.406 -15.234 -8.742 1 97.31 120 ASN A CA 1
ATOM 920 C C . ASN A 1 120 ? -18.578 -13.961 -8.633 1 97.31 120 ASN A C 1
ATOM 922 O O . ASN A 1 120 ? -18.75 -13.188 -7.684 1 97.31 120 ASN A O 1
ATOM 926 N N . VAL A 1 121 ? -17.625 -13.781 -9.562 1 97.94 121 VAL A N 1
ATOM 927 C CA . VAL A 1 121 ? -16.609 -12.742 -9.422 1 97.94 121 VAL A CA 1
ATOM 928 C C . VAL A 1 121 ? -17.078 -11.461 -10.109 1 97.94 121 VAL A C 1
ATOM 930 O O . VAL A 1 121 ? -17.438 -11.484 -11.289 1 97.94 121 VAL A O 1
ATOM 933 N N . TRP A 1 122 ? -17.094 -10.406 -9.383 1 96.5 122 TRP A N 1
ATOM 934 C CA . TRP A 1 122 ? -17.422 -9.07 -9.875 1 96.5 122 TRP A CA 1
ATOM 935 C C . TRP A 1 122 ? -16.281 -8.094 -9.609 1 96.5 122 TRP A C 1
ATOM 937 O O . TRP A 1 122 ? -15.648 -8.156 -8.555 1 96.5 122 TRP A O 1
ATOM 947 N N . VAL A 1 123 ? -16.047 -7.262 -10.609 1 95.75 123 VAL A N 1
ATOM 948 C CA . VAL A 1 123 ? -14.828 -6.449 -10.555 1 95.75 123 VAL A CA 1
ATOM 949 C C . VAL A 1 123 ? -15.18 -4.988 -10.828 1 95.75 123 VAL A C 1
ATOM 951 O O . VAL A 1 123 ? -15.992 -4.688 -11.703 1 95.75 123 VAL A O 1
ATOM 954 N N . GLY A 1 124 ? -14.594 -4.133 -10.008 1 90.81 124 GLY A N 1
ATOM 955 C CA . GLY A 1 124 ? -14.703 -2.703 -10.258 1 90.81 124 GLY A CA 1
ATOM 956 C C . GLY A 1 124 ? -13.695 -2.191 -11.266 1 90.81 124 GLY A C 1
ATOM 957 O O . GLY A 1 124 ? -12.789 -2.922 -11.672 1 90.81 124 GLY A O 1
ATOM 958 N N . SER A 1 125 ? -13.828 -0.914 -11.586 1 84.88 125 SER A N 1
ATOM 959 C CA . SER A 1 125 ? -13.016 -0.31 -12.633 1 84.88 125 SER A CA 1
ATOM 960 C C . SER A 1 125 ? -11.539 -0.348 -12.273 1 84.88 125 SER A C 1
ATOM 962 O O . SER A 1 125 ? -10.68 -0.443 -13.156 1 84.88 125 SER A O 1
ATOM 964 N N . ALA A 1 126 ? -11.242 -0.345 -10.969 1 80.38 126 ALA A N 1
ATOM 965 C CA . ALA A 1 126 ? -9.852 -0.284 -10.539 1 80.38 126 ALA A CA 1
ATOM 966 C C . ALA A 1 126 ? -9.297 -1.681 -10.273 1 80.38 126 ALA A C 1
ATOM 968 O O . ALA A 1 126 ? -8.18 -1.826 -9.781 1 80.38 126 ALA A O 1
ATOM 969 N N . GLY A 1 127 ? -10.086 -2.689 -10.523 1 87.94 127 GLY A N 1
ATOM 970 C CA . GLY A 1 127 ? -9.609 -4.051 -10.336 1 87.94 127 GLY A CA 1
ATOM 971 C C . GLY A 1 127 ? -9.992 -4.637 -8.992 1 87.94 127 GLY A C 1
ATOM 972 O O . GLY A 1 127 ? -9.617 -5.766 -8.672 1 87.94 127 GLY A O 1
ATOM 973 N N . ASN A 1 128 ? -10.734 -3.91 -8.195 1 90.38 128 ASN A N 1
ATOM 974 C CA . ASN A 1 128 ? -11.242 -4.449 -6.941 1 90.38 128 ASN A CA 1
ATOM 975 C C . ASN A 1 128 ? -12.289 -5.535 -7.172 1 90.38 128 ASN A C 1
ATOM 977 O O . ASN A 1 128 ? -13.258 -5.324 -7.902 1 90.38 128 ASN A O 1
ATOM 981 N N . ALA A 1 129 ? -12.016 -6.645 -6.574 1 95 129 ALA A N 1
ATOM 982 C CA . ALA A 1 129 ? -12.906 -7.773 -6.824 1 95 129 ALA A CA 1
ATOM 983 C C . ALA A 1 129 ? -13.812 -8.039 -5.621 1 95 129 ALA A C 1
ATOM 985 O O . ALA A 1 129 ? -13.391 -7.859 -4.473 1 95 129 ALA A O 1
ATOM 986 N N . LYS A 1 130 ? -15 -8.391 -5.902 1 94.5 130 LYS A N 1
ATOM 987 C CA . LYS A 1 130 ? -15.984 -8.859 -4.934 1 94.5 130 LYS A CA 1
ATOM 988 C C . LYS A 1 130 ? -16.656 -10.141 -5.418 1 94.5 130 LYS A C 1
ATOM 990 O O . LYS A 1 130 ? -16.562 -10.5 -6.594 1 94.5 130 LYS A O 1
ATOM 995 N N . LEU A 1 131 ? -17.281 -10.867 -4.457 1 96.25 131 LEU A N 1
ATOM 996 C CA . LEU A 1 131 ? -18.047 -12.055 -4.824 1 96.25 131 LEU A CA 1
ATOM 997 C C . LEU A 1 131 ? -19.547 -11.812 -4.668 1 96.25 131 LEU A C 1
ATOM 999 O O . LEU A 1 131 ? -19.969 -11.18 -3.705 1 96.25 131 LEU A O 1
ATOM 1003 N N . ARG A 1 132 ? -20.297 -12.234 -5.676 1 94 132 ARG A N 1
ATOM 1004 C CA . ARG A 1 132 ? -21.766 -12.266 -5.621 1 94 132 ARG A CA 1
ATOM 1005 C C . ARG A 1 132 ? -22.281 -13.688 -5.805 1 94 132 ARG A C 1
ATOM 1007 O O . ARG A 1 132 ? -21.719 -14.469 -6.574 1 94 132 ARG A O 1
ATOM 1014 N N . GLY A 1 133 ? -23.359 -13.984 -5.07 1 92.88 133 GLY A N 1
ATOM 1015 C CA . GLY A 1 133 ? -23.953 -15.312 -5.199 1 92.88 133 GLY A CA 1
ATOM 1016 C C . GLY A 1 133 ? -23.125 -16.391 -4.527 1 92.88 133 GLY A C 1
ATOM 1017 O O . GLY A 1 133 ? -23.344 -17.578 -4.758 1 92.88 133 GLY A O 1
ATOM 1018 N N . ALA A 1 134 ? -22.062 -16.062 -3.832 1 94.94 134 ALA A N 1
ATOM 1019 C CA . ALA A 1 134 ? -21.234 -17 -3.076 1 94.94 134 ALA A CA 1
ATOM 1020 C C . ALA A 1 134 ? -21.625 -17.016 -1.601 1 94.94 134 ALA A C 1
ATOM 1022 O O . ALA A 1 134 ? -22.141 -16.016 -1.081 1 94.94 134 ALA A O 1
ATOM 1023 N N . ARG A 1 135 ? -21.438 -18.188 -1.007 1 95.31 135 ARG A N 1
ATOM 1024 C CA . ARG A 1 135 ? -21.703 -18.344 0.421 1 95.31 135 ARG A CA 1
ATOM 1025 C C . ARG A 1 135 ? -20.562 -19.078 1.106 1 95.31 135 ARG A C 1
ATOM 1027 O O . ARG A 1 135 ? -20 -20.031 0.54 1 95.31 135 ARG A O 1
ATOM 1034 N N . PHE A 1 136 ? -20.219 -18.656 2.281 1 96.44 136 PHE A N 1
ATOM 1035 C CA . PHE A 1 136 ? -19.234 -19.344 3.098 1 96.44 136 PHE A CA 1
ATOM 1036 C C . PHE A 1 136 ? -19.891 -20.109 4.23 1 96.44 136 PHE A C 1
ATOM 1038 O O . PHE A 1 136 ? -20.969 -19.719 4.711 1 96.44 136 PHE A O 1
ATOM 1045 N N . THR A 1 137 ? -19.297 -21.188 4.59 1 96.25 137 THR A N 1
ATOM 1046 C CA . THR A 1 137 ? -19.859 -22.031 5.641 1 96.25 137 THR A CA 1
ATOM 1047 C C . THR A 1 137 ? -18.75 -22.562 6.555 1 96.25 137 THR A C 1
ATOM 1049 O O . THR A 1 137 ? -17.609 -22.734 6.121 1 96.25 137 THR A O 1
ATOM 1052 N N . ASP A 1 138 ? -19.125 -22.734 7.777 1 94.81 138 ASP A N 1
ATOM 1053 C CA . ASP A 1 138 ? -18.188 -23.344 8.719 1 94.81 138 ASP A CA 1
ATOM 1054 C C . ASP A 1 138 ? -18.359 -24.859 8.789 1 94.81 138 ASP A C 1
ATOM 1056 O O . ASP A 1 138 ? -17.578 -25.562 9.422 1 94.81 138 ASP A O 1
ATOM 1060 N N . LYS A 1 139 ? -19.359 -25.25 8.148 1 95 139 LYS A N 1
ATOM 1061 C CA . LYS A 1 139 ? -19.641 -26.688 8.156 1 95 139 LYS A CA 1
ATOM 1062 C C . LYS A 1 139 ? -18.547 -27.469 7.441 1 95 139 LYS A C 1
ATOM 1064 O O . LYS A 1 139 ? -18.328 -27.281 6.242 1 95 139 LYS A O 1
ATOM 1069 N N . GLY A 1 140 ? -17.875 -28.406 8.219 1 95.19 140 GLY A N 1
ATOM 1070 C CA . GLY A 1 140 ? -16.875 -29.297 7.621 1 95.19 140 GLY A CA 1
ATOM 1071 C C . GLY A 1 140 ? -15.562 -28.609 7.32 1 95.19 140 GLY A C 1
ATOM 1072 O O . GLY A 1 140 ? -14.812 -29.031 6.441 1 95.19 140 GLY A O 1
ATOM 1073 N N . PHE A 1 141 ? -15.367 -27.547 7.938 1 95.81 141 PHE A N 1
ATOM 1074 C CA . PHE A 1 141 ? -14.117 -26.844 7.723 1 95.81 141 PHE A CA 1
ATOM 1075 C C . PHE A 1 141 ? -12.922 -27.766 7.895 1 95.81 141 PHE A C 1
ATOM 1077 O O . PHE A 1 141 ? -12.828 -28.484 8.898 1 95.81 141 PHE A O 1
ATOM 1084 N N . SER A 1 142 ? -12.086 -27.812 6.934 1 96.44 142 SER A N 1
ATOM 1085 C CA . SER A 1 142 ? -10.883 -28.625 6.945 1 96.44 142 SER A CA 1
ATOM 1086 C C . SER A 1 142 ? -9.828 -28.078 5.988 1 96.44 142 SER A C 1
ATOM 1088 O O . SER A 1 142 ? -10.141 -27.266 5.117 1 96.44 142 SER A O 1
ATOM 1090 N N . VAL A 1 143 ? -8.68 -28.516 6.156 1 96.38 143 VAL A N 1
ATOM 1091 C CA . VAL A 1 143 ? -7.574 -28.109 5.293 1 96.38 143 VAL A CA 1
ATOM 1092 C C . VAL A 1 143 ? -7.848 -28.562 3.857 1 96.38 143 VAL A C 1
ATOM 1094 O O . VAL A 1 143 ? -7.484 -27.859 2.904 1 96.38 143 VAL A O 1
ATOM 1097 N N . GLU A 1 144 ? -8.508 -29.703 3.709 1 97 144 GLU A N 1
ATOM 1098 C CA . GLU A 1 144 ? -8.859 -30.188 2.381 1 97 144 GLU A CA 1
ATOM 1099 C C . GLU A 1 144 ? -9.82 -29.234 1.674 1 97 144 GLU A C 1
ATOM 1101 O O . GLU A 1 144 ? -9.688 -29 0.473 1 97 144 GLU A O 1
ATOM 1106 N N . ARG A 1 145 ? -10.727 -28.719 2.404 1 97.31 145 ARG A N 1
ATOM 1107 C CA . ARG A 1 145 ? -11.68 -27.766 1.838 1 97.31 145 ARG A CA 1
ATOM 1108 C C . ARG A 1 145 ? -10.992 -26.453 1.477 1 97.31 145 ARG A C 1
ATOM 1110 O O . ARG A 1 145 ? -11.336 -25.828 0.475 1 97.31 145 ARG A O 1
ATOM 1117 N N . VAL A 1 146 ? -10.047 -26.078 2.33 1 97.94 146 VAL A N 1
ATOM 1118 C CA . VAL A 1 146 ? -9.242 -24.891 2.035 1 97.94 146 VAL A CA 1
ATOM 1119 C C . VAL A 1 146 ? -8.5 -25.094 0.712 1 97.94 146 VAL A C 1
ATOM 1121 O O . VAL A 1 146 ? -8.523 -24.219 -0.153 1 97.94 146 VAL A O 1
ATOM 1124 N N . ARG A 1 147 ? -7.891 -26.25 0.532 1 98.38 147 ARG A N 1
ATOM 1125 C CA . ARG A 1 147 ? -7.176 -26.562 -0.702 1 98.38 147 ARG A CA 1
ATOM 1126 C C . ARG A 1 147 ? -8.117 -26.547 -1.899 1 98.38 147 ARG A C 1
ATOM 1128 O O . ARG A 1 147 ? -7.754 -26.078 -2.979 1 98.38 147 ARG A O 1
ATOM 1135 N N . GLU A 1 148 ? -9.297 -27.016 -1.695 1 98.12 148 GLU A N 1
ATOM 1136 C CA . GLU A 1 148 ? -10.289 -27.031 -2.77 1 98.12 148 GLU A CA 1
ATOM 1137 C C . GLU A 1 148 ? -10.664 -25.609 -3.195 1 98.12 148 GLU A C 1
ATOM 1139 O O . GLU A 1 148 ? -10.82 -25.344 -4.387 1 98.12 148 GLU A O 1
ATOM 1144 N N . ASP A 1 149 ? -10.852 -24.75 -2.205 1 98.56 149 ASP A N 1
ATOM 1145 C CA . ASP A 1 149 ? -11.133 -23.344 -2.516 1 98.56 149 ASP A CA 1
ATOM 1146 C C . ASP A 1 149 ? -10.055 -22.75 -3.42 1 98.56 149 ASP A C 1
ATOM 1148 O O . ASP A 1 149 ? -10.367 -22.094 -4.418 1 98.56 149 ASP A O 1
ATOM 1152 N N . TYR A 1 150 ? -8.797 -23.016 -3.086 1 98.75 150 TYR A N 1
ATOM 1153 C CA . TYR A 1 150 ? -7.699 -22.453 -3.855 1 98.75 150 TYR A CA 1
ATOM 1154 C C . TYR A 1 150 ? -7.586 -23.109 -5.219 1 98.75 150 TYR A C 1
ATOM 1156 O O . TYR A 1 150 ? -7.246 -22.469 -6.211 1 98.75 150 TYR A O 1
ATOM 1164 N N . ARG A 1 151 ? -7.836 -24.406 -5.305 1 98.62 151 ARG A N 1
ATOM 1165 C CA . ARG A 1 151 ? -7.859 -25.094 -6.598 1 98.62 151 ARG A CA 1
ATOM 1166 C C . ARG A 1 151 ? -8.914 -24.484 -7.516 1 98.62 151 ARG A C 1
ATOM 1168 O O . ARG A 1 151 ? -8.664 -24.266 -8.703 1 98.62 151 ARG A O 1
ATOM 1175 N N . ASN A 1 152 ? -10.086 -24.234 -6.938 1 98.62 152 ASN A N 1
ATOM 1176 C CA . ASN A 1 152 ? -11.148 -23.594 -7.711 1 98.62 152 ASN A CA 1
ATOM 1177 C C . ASN A 1 152 ? -10.781 -22.172 -8.125 1 98.62 152 ASN A C 1
ATOM 1179 O O . ASN A 1 152 ? -11.109 -21.734 -9.227 1 98.62 152 ASN A O 1
ATOM 1183 N N . LEU A 1 153 ? -10.125 -21.453 -7.191 1 98.81 153 LEU A N 1
ATOM 1184 C CA . LEU A 1 153 ? -9.641 -20.141 -7.562 1 98.81 153 LEU A CA 1
ATOM 1185 C C . LEU A 1 153 ? -8.703 -20.219 -8.758 1 98.81 153 LEU A C 1
ATOM 1187 O O . LEU A 1 153 ? -8.82 -19.438 -9.703 1 98.81 153 LEU A O 1
ATOM 1191 N N . SER A 1 154 ? -7.766 -21.141 -8.727 1 98.62 154 SER A N 1
ATOM 1192 C CA . SER A 1 154 ? -6.84 -21.344 -9.836 1 98.62 154 SER A CA 1
ATOM 1193 C C . SER A 1 154 ? -7.582 -21.578 -11.141 1 98.62 154 SER A C 1
ATOM 1195 O O . SER A 1 154 ? -7.25 -21 -12.172 1 98.62 154 SER A O 1
ATOM 1197 N N . ARG A 1 155 ? -8.602 -22.406 -11.117 1 98.25 155 ARG A N 1
ATOM 1198 C CA . ARG A 1 155 ? -9.406 -22.719 -12.305 1 98.25 155 ARG A CA 1
ATOM 1199 C C . ARG A 1 155 ? -10.102 -21.469 -12.836 1 98.25 155 ARG A C 1
ATOM 1201 O O . ARG A 1 155 ? -10.086 -21.203 -14.039 1 98.25 155 ARG A O 1
ATOM 1208 N N . VAL A 1 156 ? -10.688 -20.734 -11.93 1 98.62 156 VAL A N 1
ATOM 1209 C CA . VAL A 1 156 ? -11.406 -19.516 -12.297 1 98.62 156 VAL A CA 1
ATOM 1210 C C . VAL A 1 156 ? -10.43 -18.531 -12.938 1 98.62 156 VAL A C 1
ATOM 1212 O O . VAL A 1 156 ? -10.75 -17.906 -13.945 1 98.62 156 VAL A O 1
ATOM 1215 N N . LEU A 1 157 ? -9.258 -18.391 -12.359 1 98.56 157 LEU A N 1
ATOM 1216 C CA . LEU A 1 157 ? -8.266 -17.453 -12.875 1 98.56 157 LEU A CA 1
ATOM 1217 C C . LEU A 1 157 ? -7.824 -17.844 -14.281 1 98.56 157 LEU A C 1
ATOM 1219 O O . LEU A 1 157 ? -7.703 -16.984 -15.156 1 98.56 157 LEU A O 1
ATOM 1223 N N . GLN A 1 158 ? -7.625 -19.125 -14.523 1 97.88 158 GLN A N 1
ATOM 1224 C CA . GLN A 1 158 ? -7.254 -19.609 -15.852 1 97.88 158 GLN A CA 1
ATOM 1225 C C . GLN A 1 158 ? -8.375 -19.359 -16.859 1 97.88 158 GLN A C 1
ATOM 1227 O O . GLN A 1 158 ? -8.125 -18.969 -18 1 97.88 158 GLN A O 1
ATOM 1232 N N . GLN A 1 159 ? -9.562 -19.594 -16.438 1 98.06 159 GLN A N 1
ATOM 1233 C CA . GLN A 1 159 ? -10.727 -19.344 -17.281 1 98.06 159 GLN A CA 1
ATOM 1234 C C . GLN A 1 159 ? -10.805 -17.859 -17.672 1 98.06 159 GLN A C 1
ATOM 1236 O O . GLN A 1 159 ? -11.047 -17.531 -18.828 1 98.06 159 GLN A O 1
ATOM 1241 N N . LEU A 1 160 ? -10.602 -17 -16.672 1 98.31 160 LEU A N 1
ATOM 1242 C CA . LEU A 1 160 ? -10.695 -15.562 -16.922 1 98.31 160 LEU A CA 1
ATOM 1243 C C . LEU A 1 160 ? -9.586 -15.102 -17.859 1 98.31 160 LEU A C 1
ATOM 1245 O O . LEU A 1 160 ? -9.789 -14.211 -18.688 1 98.31 160 LEU A O 1
ATOM 1249 N N . ILE A 1 161 ? -8.398 -15.641 -17.719 1 97.94 161 ILE A N 1
ATOM 1250 C CA . ILE A 1 161 ? -7.309 -15.32 -18.625 1 97.94 161 ILE A CA 1
ATOM 1251 C C . ILE A 1 161 ? -7.703 -15.695 -20.062 1 97.94 161 ILE A C 1
ATOM 1253 O O . ILE A 1 161 ? -7.492 -14.922 -20.984 1 97.94 161 ILE A O 1
ATOM 1257 N N . SER A 1 162 ? -8.305 -16.828 -20.234 1 97.25 162 SER A N 1
ATOM 1258 C CA . SER A 1 162 ? -8.75 -17.281 -21.547 1 97.25 162 SER A CA 1
ATOM 1259 C C . SER A 1 162 ? -9.844 -16.375 -22.109 1 97.25 162 SER A C 1
ATOM 1261 O O . SER A 1 162 ? -9.797 -15.992 -23.281 1 97.25 162 SER A O 1
ATOM 1263 N N . ILE A 1 163 ? -10.75 -16.031 -21.266 1 97.06 163 ILE A N 1
ATOM 1264 C CA . ILE A 1 163 ? -11.852 -15.164 -21.672 1 97.06 163 ILE A CA 1
ATOM 1265 C C . ILE A 1 163 ? -11.305 -13.812 -22.094 1 97.06 163 ILE A C 1
ATOM 1267 O O . ILE A 1 163 ? -11.82 -13.195 -23.031 1 97.06 163 ILE A O 1
ATOM 1271 N N . SER A 1 164 ? -10.211 -13.328 -21.484 1 96.94 164 SER A N 1
ATOM 1272 C CA . SER A 1 164 ? -9.617 -12.023 -21.766 1 96.94 164 SER A CA 1
ATOM 1273 C C . SER A 1 164 ? -8.82 -12.047 -23.062 1 96.94 164 SER A C 1
ATOM 1275 O O . SER A 1 164 ? -8.305 -11.016 -23.5 1 96.94 164 SER A O 1
ATOM 1277 N N . GLY A 1 165 ? -8.719 -13.266 -23.688 1 94.38 165 GLY A N 1
ATOM 1278 C CA . GLY A 1 165 ? -7.938 -13.414 -24.906 1 94.38 165 GLY A CA 1
ATOM 1279 C C . GLY A 1 165 ? -6.492 -13.805 -24.641 1 94.38 165 GLY A C 1
ATOM 1280 O O . GLY A 1 165 ? -5.672 -13.812 -25.562 1 94.38 165 GLY A O 1
ATOM 1281 N N . GLY A 1 166 ? -6.285 -14.07 -23.375 1 94.69 166 GLY A N 1
ATOM 1282 C CA . GLY A 1 166 ? -4.934 -14.484 -23.047 1 94.69 166 GLY A CA 1
ATOM 1283 C C . GLY A 1 166 ? -4.645 -15.93 -23.375 1 94.69 166 GLY A C 1
ATOM 1284 O O . GLY A 1 166 ? -5.551 -16.766 -23.375 1 94.69 166 GLY A O 1
ATOM 1285 N N . ASP A 1 167 ? -3.369 -16.219 -23.688 1 94.12 167 ASP A N 1
ATOM 1286 C CA . ASP A 1 167 ? -2.869 -17.562 -23.938 1 94.12 167 ASP A CA 1
ATOM 1287 C C . ASP A 1 167 ? -2.215 -18.141 -22.672 1 94.12 167 ASP A C 1
ATOM 1289 O O . ASP A 1 167 ? -1.13 -17.703 -22.281 1 94.12 167 ASP A O 1
ATOM 1293 N N . THR A 1 168 ? -2.775 -19.109 -22.141 1 93.12 168 THR A N 1
ATOM 1294 C CA . THR A 1 168 ? -2.309 -19.688 -20.891 1 93.12 168 THR A CA 1
ATOM 1295 C C . THR A 1 168 ? -0.944 -20.344 -21.062 1 93.12 168 THR A C 1
ATOM 1297 O O . THR A 1 168 ? -0.24 -20.609 -20.094 1 93.12 168 THR A O 1
ATOM 1300 N N . SER A 1 169 ? -0.554 -20.594 -22.281 1 93.81 169 SER A N 1
ATOM 1301 C CA . SER A 1 169 ? 0.76 -21.172 -22.562 1 93.81 169 SER A CA 1
ATOM 1302 C C . SER A 1 169 ? 1.85 -20.094 -22.5 1 93.81 169 SER A C 1
ATOM 1304 O O . SER A 1 169 ? 3.039 -20.422 -22.453 1 93.81 169 SER A O 1
ATOM 1306 N N . LYS A 1 170 ? 1.449 -18.906 -22.422 1 95.38 170 LYS A N 1
ATOM 1307 C CA . LYS A 1 170 ? 2.4 -17.797 -22.422 1 95.38 170 LYS A CA 1
ATOM 1308 C C . LYS A 1 170 ? 2.463 -17.109 -21.062 1 95.38 170 LYS A C 1
ATOM 1310 O O . LYS A 1 170 ? 2.934 -15.969 -20.969 1 95.38 170 LYS A O 1
ATOM 1315 N N . LEU A 1 171 ? 1.964 -17.75 -20.062 1 97.56 171 LEU A N 1
ATOM 1316 C CA . LEU A 1 171 ? 1.995 -17.188 -18.719 1 97.56 171 LEU A CA 1
ATOM 1317 C C . LEU A 1 171 ? 3.432 -16.969 -18.25 1 97.56 171 LEU A C 1
ATOM 1319 O O . LEU A 1 171 ? 4.309 -17.797 -18.516 1 97.56 171 LEU A O 1
ATOM 1323 N N . PRO A 1 172 ? 3.67 -15.852 -17.609 1 97.31 172 PRO A N 1
ATOM 1324 C CA . PRO A 1 172 ? 5.012 -15.664 -17.047 1 97.31 172 PRO A CA 1
ATOM 1325 C C . PRO A 1 172 ? 5.34 -16.672 -15.953 1 97.31 172 PRO A C 1
ATOM 1327 O O . PRO A 1 172 ? 4.445 -17.125 -15.234 1 97.31 172 PRO A O 1
ATOM 1330 N N . PRO A 1 173 ? 6.59 -16.938 -15.789 1 97.5 173 PRO A N 1
ATOM 1331 C CA . PRO A 1 173 ? 6.996 -18.016 -14.867 1 97.5 173 PRO A CA 1
ATOM 1332 C C . PRO A 1 173 ? 6.555 -17.75 -13.43 1 97.5 173 PRO A C 1
ATOM 1334 O O . PRO A 1 173 ? 6.219 -18.703 -12.711 1 97.5 173 PRO A O 1
ATOM 1337 N N . ASP A 1 174 ? 6.641 -16.547 -13 1 97.56 174 ASP A N 1
ATOM 1338 C CA . ASP A 1 174 ? 6.246 -16.234 -11.625 1 97.56 174 ASP A CA 1
ATOM 1339 C C . ASP A 1 174 ? 4.762 -16.516 -11.406 1 97.56 174 ASP A C 1
ATOM 1341 O O . ASP A 1 174 ? 4.367 -17.031 -10.367 1 97.56 174 ASP A O 1
ATOM 1345 N N . TYR A 1 175 ? 3.939 -16.234 -12.391 1 98.12 175 TYR A N 1
ATOM 1346 C CA . TYR A 1 175 ? 2.51 -16.484 -12.258 1 98.12 175 TYR A CA 1
ATOM 1347 C C . TYR A 1 175 ? 2.205 -17.969 -12.344 1 98.12 175 TYR A C 1
ATOM 1349 O O . TYR A 1 175 ? 1.304 -18.469 -11.664 1 98.12 175 TYR A O 1
ATOM 1357 N N . ILE A 1 176 ? 2.918 -18.688 -13.156 1 98.31 176 ILE A N 1
ATOM 1358 C CA . ILE A 1 176 ? 2.795 -20.141 -13.188 1 98.31 176 ILE A CA 1
ATOM 1359 C C . ILE A 1 176 ? 3.084 -20.703 -11.797 1 98.31 176 ILE A C 1
ATOM 1361 O O . ILE A 1 176 ? 2.375 -21.594 -11.328 1 98.31 176 ILE A O 1
ATOM 1365 N N . ASP A 1 177 ? 4.102 -20.141 -11.227 1 98.44 177 ASP A N 1
ATOM 1366 C CA . ASP A 1 177 ? 4.457 -20.562 -9.875 1 98.44 177 ASP A CA 1
ATOM 1367 C C . ASP A 1 177 ? 3.311 -20.312 -8.898 1 98.44 177 ASP A C 1
ATOM 1369 O O . ASP A 1 177 ? 3.004 -21.156 -8.055 1 98.44 177 ASP A O 1
ATOM 1373 N N . PHE A 1 178 ? 2.658 -19.188 -9.031 1 98.69 178 PHE A N 1
ATOM 1374 C CA . PHE A 1 178 ? 1.521 -18.844 -8.195 1 98.69 178 PHE A CA 1
ATOM 1375 C C . PHE A 1 178 ? 0.378 -19.828 -8.391 1 98.69 178 PHE A C 1
ATOM 1377 O O . PHE A 1 178 ? -0.176 -20.344 -7.414 1 98.69 178 PHE A O 1
ATOM 1384 N N . LEU A 1 179 ? 0.044 -20.109 -9.617 1 98.5 179 LEU A N 1
ATOM 1385 C CA . LEU A 1 179 ? -1.027 -21.062 -9.906 1 98.5 179 LEU A CA 1
ATOM 1386 C C . LEU A 1 179 ? -0.691 -22.438 -9.367 1 98.5 179 LEU A C 1
ATOM 1388 O O . LEU A 1 179 ? -1.565 -23.141 -8.836 1 98.5 179 LEU A O 1
ATOM 1392 N N . SER A 1 180 ? 0.558 -22.797 -9.469 1 97.94 180 SER A N 1
ATOM 1393 C CA . SER A 1 180 ? 1.004 -24.078 -8.938 1 97.94 180 SER A CA 1
ATOM 1394 C C . SER A 1 180 ? 0.852 -24.141 -7.422 1 97.94 180 SER A C 1
ATOM 1396 O O . SER A 1 180 ? 0.45 -25.156 -6.867 1 97.94 180 SER A O 1
ATOM 1398 N N . LEU A 1 181 ? 1.196 -23.047 -6.809 1 98.31 181 LEU A N 1
ATOM 1399 C CA . LEU A 1 181 ? 1.042 -22.969 -5.359 1 98.31 181 LEU A CA 1
ATOM 1400 C C . LEU A 1 181 ? -0.41 -23.188 -4.953 1 98.31 181 LEU A C 1
ATOM 1402 O O . LEU A 1 181 ? -0.681 -23.891 -3.975 1 98.31 181 LEU A O 1
ATOM 1406 N N . LEU A 1 182 ? -1.347 -22.656 -5.676 1 98.44 182 LEU A N 1
ATOM 1407 C CA . LEU A 1 182 ? -2.77 -22.75 -5.367 1 98.44 182 LEU A CA 1
ATOM 1408 C C . LEU A 1 182 ? -3.256 -24.188 -5.484 1 98.44 182 LEU A C 1
ATOM 1410 O O . LEU A 1 182 ? -4.27 -24.547 -4.887 1 98.44 182 LEU A O 1
ATOM 1414 N N . THR A 1 183 ? -2.564 -25 -6.215 1 98 183 THR A N 1
ATOM 1415 C CA . THR A 1 183 ? -3.055 -26.344 -6.492 1 98 183 THR A CA 1
ATOM 1416 C C . THR A 1 183 ? -2.201 -27.391 -5.777 1 98 183 THR A C 1
ATOM 1418 O O . THR A 1 183 ? -2.336 -28.594 -6.031 1 98 183 THR A O 1
ATOM 1421 N N . GLU A 1 184 ? -1.385 -26.906 -4.941 1 96.69 184 GLU A N 1
ATOM 1422 C CA . GLU A 1 184 ? -0.511 -27.828 -4.223 1 96.69 184 GLU A CA 1
ATOM 1423 C C . GLU A 1 184 ? -1.307 -28.703 -3.262 1 96.69 184 GLU A C 1
ATOM 1425 O O . GLU A 1 184 ? -2.141 -28.219 -2.502 1 96.69 184 GLU A O 1
ATOM 1430 N N . ASP A 1 185 ? -0.957 -29.938 -3.141 1 94.19 185 ASP A N 1
ATOM 1431 C CA . ASP A 1 185 ? -1.683 -30.891 -2.311 1 94.19 185 ASP A CA 1
ATOM 1432 C C . ASP A 1 185 ? -1.301 -30.75 -0.839 1 94.19 185 ASP A C 1
ATOM 1434 O O . ASP A 1 185 ? -2.045 -31.172 0.048 1 94.19 185 ASP A O 1
ATOM 1438 N N . ASN A 1 186 ? -0.176 -30.156 -0.578 1 94.44 186 ASN A N 1
ATOM 1439 C CA . ASN A 1 186 ? 0.293 -30.047 0.799 1 94.44 186 ASN A CA 1
ATOM 1440 C C . ASN A 1 186 ? 0.149 -28.625 1.327 1 94.44 186 ASN A C 1
ATOM 1442 O O . ASN A 1 186 ? 0.768 -28.25 2.33 1 94.44 186 ASN A O 1
ATOM 1446 N N . LEU A 1 187 ? -0.619 -27.828 0.615 1 95.12 187 LEU A N 1
ATOM 1447 C CA . LEU A 1 187 ? -0.854 -26.453 1.075 1 95.12 187 LEU A CA 1
ATOM 1448 C C . LEU A 1 187 ? -1.507 -26.453 2.453 1 95.12 187 LEU A C 1
ATOM 1450 O O . LEU A 1 187 ? -2.484 -27.172 2.686 1 95.12 187 LEU A O 1
ATOM 1454 N N . THR A 1 188 ? -0.936 -25.734 3.395 1 92.88 188 THR A N 1
ATOM 1455 C CA . THR A 1 188 ? -1.469 -25.609 4.746 1 92.88 188 THR A CA 1
ATOM 1456 C C . THR A 1 188 ? -1.938 -24.172 5.016 1 92.88 188 THR A C 1
ATOM 1458 O O . THR A 1 188 ? -1.723 -23.281 4.191 1 92.88 188 THR A O 1
ATOM 1461 N N . ASN A 1 189 ? -2.498 -24 6.137 1 90.69 189 ASN A N 1
ATOM 1462 C CA . ASN A 1 189 ? -2.98 -22.672 6.523 1 90.69 189 ASN A CA 1
ATOM 1463 C C . ASN A 1 189 ? -1.834 -21.672 6.66 1 90.69 189 ASN A C 1
ATOM 1465 O O . ASN A 1 189 ? -2.008 -20.484 6.398 1 90.69 189 ASN A O 1
ATOM 1469 N N . LYS A 1 190 ? -0.712 -22.172 7.008 1 91.25 190 LYS A N 1
ATOM 1470 C CA . LYS A 1 190 ? 0.46 -21.312 7.133 1 91.25 190 LYS A CA 1
ATOM 1471 C C . LYS A 1 190 ? 0.886 -20.766 5.773 1 91.25 190 LYS A C 1
ATOM 1473 O O . LYS A 1 190 ? 1.378 -19.641 5.68 1 91.25 190 LYS A O 1
ATOM 1478 N N . ASP A 1 191 ? 0.572 -21.516 4.73 1 96.25 191 ASP A N 1
ATOM 1479 C CA . ASP A 1 191 ? 0.985 -21.156 3.377 1 96.25 191 ASP A CA 1
ATOM 1480 C C . ASP A 1 191 ? 0.083 -20.062 2.801 1 96.25 191 ASP A C 1
ATOM 1482 O O . ASP A 1 191 ? 0.422 -19.438 1.795 1 96.25 191 ASP A O 1
ATOM 1486 N N . GLU A 1 192 ? -1.003 -19.828 3.467 1 97.25 192 GLU A N 1
ATOM 1487 C CA . GLU A 1 192 ? -1.934 -18.828 2.953 1 97.25 192 GLU A CA 1
ATOM 1488 C C . GLU A 1 192 ? -1.313 -17.438 2.975 1 97.25 192 GLU A C 1
ATOM 1490 O O . GLU A 1 192 ? -1.664 -16.594 2.158 1 97.25 192 GLU A O 1
ATOM 1495 N N . PHE A 1 193 ? -0.396 -17.266 3.926 1 96.94 193 PHE A N 1
ATOM 1496 C CA . PHE A 1 193 ? 0.347 -16.016 3.949 1 96.94 193 PHE A CA 1
ATOM 1497 C C . PHE A 1 193 ? 1.12 -15.82 2.652 1 96.94 193 PHE A C 1
ATOM 1499 O O . PHE A 1 193 ? 1.145 -14.719 2.098 1 96.94 193 PHE A O 1
ATOM 1506 N N . LEU A 1 194 ? 1.677 -16.844 2.219 1 97.81 194 LEU A N 1
ATOM 1507 C CA . LEU A 1 194 ? 2.424 -16.797 0.966 1 97.81 194 LEU A CA 1
ATOM 1508 C C . LEU A 1 194 ? 1.485 -16.609 -0.22 1 97.81 194 LEU A C 1
ATOM 1510 O O . LEU A 1 194 ? 1.812 -15.883 -1.164 1 97.81 194 LEU A O 1
ATOM 1514 N N . VAL A 1 195 ? 0.345 -17.172 -0.198 1 98.25 195 VAL A N 1
ATOM 1515 C CA . VAL A 1 195 ? -0.623 -17.094 -1.287 1 98.25 195 VAL A CA 1
ATOM 1516 C C . VAL A 1 195 ? -1.044 -15.641 -1.499 1 98.25 195 VAL A C 1
ATOM 1518 O O . VAL A 1 195 ? -0.97 -15.117 -2.615 1 98.25 195 VAL A O 1
ATOM 1521 N N . VAL A 1 196 ? -1.358 -14.945 -0.429 1 97.25 196 VAL A N 1
ATOM 1522 C CA . VAL A 1 196 ? -1.944 -13.617 -0.552 1 97.25 196 VAL A CA 1
ATOM 1523 C C . VAL A 1 196 ? -0.841 -12.578 -0.763 1 97.25 196 VAL A C 1
ATOM 1525 O O . VAL A 1 196 ? -1.108 -11.453 -1.191 1 97.25 196 VAL A O 1
ATOM 1528 N N . ASN A 1 197 ? 0.364 -12.953 -0.449 1 95.88 197 ASN A N 1
ATOM 1529 C CA . ASN A 1 197 ? 1.479 -12.023 -0.591 1 95.88 197 ASN A CA 1
ATOM 1530 C C . ASN A 1 197 ? 2.49 -12.516 -1.622 1 95.88 197 ASN A C 1
ATOM 1532 O O . ASN A 1 197 ? 3.682 -12.211 -1.524 1 95.88 197 ASN A O 1
ATOM 1536 N N . HIS A 1 198 ? 2.025 -13.32 -2.52 1 97.69 198 HIS A N 1
ATOM 1537 C CA . HIS A 1 198 ? 2.906 -13.867 -3.545 1 97.69 198 HIS A CA 1
ATOM 1538 C C . HIS A 1 198 ? 3.469 -12.758 -4.434 1 97.69 198 HIS A C 1
ATOM 1540 O O . HIS A 1 198 ? 2.725 -11.891 -4.898 1 97.69 198 HIS A O 1
ATOM 1546 N N . ALA A 1 199 ? 4.691 -12.797 -4.75 1 95.81 199 ALA A N 1
ATOM 1547 C CA . ALA A 1 199 ? 5.406 -11.734 -5.453 1 95.81 199 ALA A CA 1
ATOM 1548 C C . ALA A 1 199 ? 4.836 -11.523 -6.852 1 95.81 199 ALA A C 1
ATOM 1550 O O . ALA A 1 199 ? 4.922 -10.422 -7.406 1 95.81 199 ALA A O 1
ATOM 1551 N N . ALA A 1 200 ? 4.246 -12.547 -7.434 1 96.75 200 ALA A N 1
ATOM 1552 C CA . ALA A 1 200 ? 3.645 -12.438 -8.758 1 96.75 200 ALA A CA 1
ATOM 1553 C C . ALA A 1 200 ? 2.488 -11.438 -8.75 1 96.75 200 ALA A C 1
ATOM 1555 O O . ALA A 1 200 ? 2.043 -10.984 -9.805 1 96.75 200 ALA A O 1
ATOM 1556 N N . LEU A 1 201 ? 2.021 -11.141 -7.566 1 95.81 201 LEU A N 1
ATOM 1557 C CA . LEU A 1 201 ? 0.846 -10.289 -7.449 1 95.81 201 LEU A CA 1
ATOM 1558 C C . LEU A 1 201 ? 1.246 -8.859 -7.105 1 95.81 201 LEU A C 1
ATOM 1560 O O . LEU A 1 201 ? 0.385 -7.992 -6.926 1 95.81 201 LEU A O 1
ATOM 1564 N N . LEU A 1 202 ? 2.574 -8.586 -7.004 1 92.5 202 LEU A N 1
ATOM 1565 C CA . LEU A 1 202 ? 3.049 -7.234 -6.734 1 92.5 202 LEU A CA 1
ATOM 1566 C C . LEU A 1 202 ? 2.824 -6.328 -7.938 1 92.5 202 LEU A C 1
ATOM 1568 O O . LEU A 1 202 ? 3.162 -6.691 -9.07 1 92.5 202 LEU A O 1
ATOM 1572 N N . PRO A 1 203 ? 2.236 -5.203 -7.699 1 83.56 203 PRO A N 1
ATOM 1573 C CA . PRO A 1 203 ? 2.133 -4.254 -8.812 1 83.56 203 PRO A CA 1
ATOM 1574 C C . PRO A 1 203 ? 3.492 -3.734 -9.273 1 83.56 203 PRO A C 1
ATOM 1576 O O . PRO A 1 203 ? 4.41 -3.59 -8.461 1 83.56 203 PRO A O 1
ATOM 1579 N N . LEU A 1 204 ? 3.664 -3.494 -10.555 1 78.75 204 LEU A N 1
ATOM 1580 C CA . LEU A 1 204 ? 4.93 -3.018 -11.094 1 78.75 204 LEU A CA 1
ATOM 1581 C C . LEU A 1 204 ? 4.922 -1.499 -11.25 1 78.75 204 LEU A C 1
ATOM 1583 O O . LEU A 1 204 ? 5.977 -0.878 -11.383 1 78.75 204 LEU A O 1
ATOM 1587 N N . LYS A 1 205 ? 3.826 -0.869 -10.969 1 62.47 205 LYS A N 1
ATOM 1588 C CA . LYS A 1 205 ? 3.732 0.544 -11.328 1 62.47 205 LYS A CA 1
ATOM 1589 C C . LYS A 1 205 ? 4.555 1.407 -10.375 1 62.47 205 LYS A C 1
ATOM 1591 O O . LYS A 1 205 ? 4.633 1.12 -9.18 1 62.47 205 LYS A O 1
ATOM 1596 N N . ASN A 1 206 ? 5.367 2.316 -10.883 1 57.28 206 ASN A N 1
ATOM 1597 C CA . ASN A 1 206 ? 6.023 3.561 -10.492 1 57.28 206 ASN A CA 1
ATOM 1598 C C . ASN A 1 206 ? 7.398 3.303 -9.883 1 57.28 206 ASN A C 1
ATOM 1600 O O . ASN A 1 206 ? 7.727 2.164 -9.547 1 57.28 206 ASN A O 1
ATOM 1604 N N . ARG A 1 207 ? 8.445 4.043 -9.898 1 52.56 207 ARG A N 1
ATOM 1605 C CA . ARG A 1 207 ? 9.859 4.059 -9.516 1 52.56 207 ARG A CA 1
ATOM 1606 C C . ARG A 1 207 ? 10.039 3.564 -8.078 1 52.56 207 ARG A C 1
ATOM 1608 O O . ARG A 1 207 ? 10.961 2.797 -7.797 1 52.56 207 ARG A O 1
ATOM 1615 N N . CYS A 1 208 ? 9.391 4.012 -7.191 1 60.5 208 CYS A N 1
ATOM 1616 C CA . CYS A 1 208 ? 9.414 3.609 -5.789 1 60.5 208 CYS A CA 1
ATOM 1617 C C . CYS A 1 208 ? 8.227 2.705 -5.461 1 60.5 208 CYS A C 1
ATOM 1619 O O . CYS A 1 208 ? 7.727 2.717 -4.336 1 60.5 208 CYS A O 1
ATOM 1621 N N . GLY A 1 209 ? 8.273 1.773 -6.457 1 67.69 209 GLY A N 1
ATOM 1622 C CA . GLY A 1 209 ? 7.062 0.978 -6.426 1 67.69 209 GLY A CA 1
ATOM 1623 C C . GLY A 1 209 ? 7.121 -0.166 -5.43 1 67.69 209 GLY A C 1
ATOM 1624 O O . GLY A 1 209 ? 8.102 -0.307 -4.699 1 67.69 209 GLY A O 1
ATOM 1625 N N . HIS A 1 210 ? 6.211 -0.805 -5.348 1 72.44 210 HIS A N 1
ATOM 1626 C CA . HIS A 1 210 ? 5.941 -1.934 -4.465 1 72.44 210 HIS A CA 1
ATOM 1627 C C . HIS A 1 210 ? 6.957 -3.053 -4.676 1 72.44 210 HIS A C 1
ATOM 1629 O O . HIS A 1 210 ? 7.516 -3.582 -3.711 1 72.44 210 HIS A O 1
ATOM 1635 N N . SER A 1 211 ? 7.316 -3.152 -5.906 1 77.44 211 SER A N 1
ATOM 1636 C CA . SER A 1 211 ? 8.227 -4.242 -6.234 1 77.44 211 SER A CA 1
ATOM 1637 C C . SER A 1 211 ? 9.648 -3.926 -5.793 1 77.44 211 SER A C 1
ATOM 1639 O O . SER A 1 211 ? 10.359 -4.801 -5.289 1 77.44 211 SER A O 1
ATOM 1641 N N . THR A 1 212 ? 10.078 -2.682 -5.941 1 82.56 212 THR A N 1
ATOM 1642 C CA . THR A 1 212 ? 11.398 -2.256 -5.508 1 82.56 212 THR A CA 1
ATOM 1643 C C . THR A 1 212 ? 11.547 -2.408 -3.994 1 82.56 212 THR A C 1
ATOM 1645 O O . THR A 1 212 ? 12.516 -3.008 -3.516 1 82.56 212 THR A O 1
ATOM 1648 N N . GLU A 1 213 ? 10.625 -2.043 -3.408 1 81 213 GLU A N 1
ATOM 1649 C CA . GLU A 1 213 ? 10.664 -2.092 -1.95 1 81 213 GLU A CA 1
ATOM 1650 C C . GLU A 1 213 ? 10.609 -3.531 -1.444 1 81 213 GLU A C 1
ATOM 1652 O O . GLU A 1 213 ? 11.273 -3.873 -0.459 1 81 213 GLU A O 1
ATOM 1657 N N . ALA A 1 214 ? 9.805 -4.254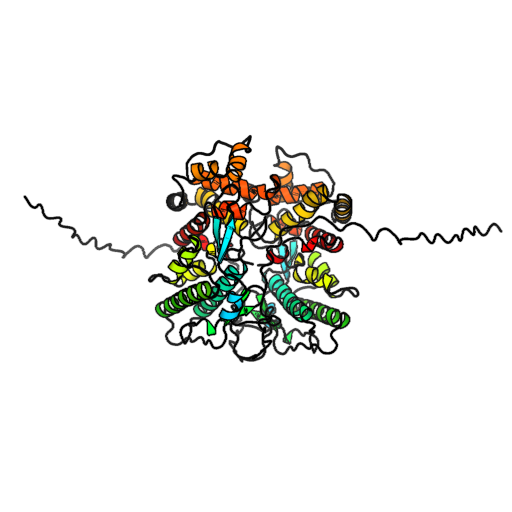 -2.104 1 88.06 214 ALA A N 1
ATOM 1658 C CA . ALA A 1 214 ? 9.727 -5.664 -1.723 1 88.06 214 ALA A CA 1
ATOM 1659 C C . ALA A 1 214 ? 11.078 -6.352 -1.869 1 88.06 214 ALA A C 1
ATOM 1661 O O . ALA A 1 214 ? 11.516 -7.078 -0.973 1 88.06 214 ALA A O 1
ATOM 1662 N N . PHE A 1 215 ? 11.727 -5.996 -2.938 1 91.19 215 PHE A N 1
ATOM 1663 C CA . PHE A 1 215 ? 13.031 -6.605 -3.135 1 91.19 215 PHE A CA 1
ATOM 1664 C C . PHE A 1 215 ? 14.008 -6.16 -2.051 1 91.19 215 PHE A C 1
ATOM 1666 O O . PHE A 1 215 ? 14.711 -6.984 -1.458 1 91.19 215 PHE A O 1
ATOM 1673 N N . LEU A 1 216 ? 14.125 -4.941 -1.873 1 86.81 216 LEU A N 1
ATOM 1674 C CA . LEU A 1 216 ? 15.078 -4.41 -0.903 1 86.81 216 LEU A CA 1
ATOM 1675 C C . LEU A 1 216 ? 14.797 -4.961 0.491 1 86.81 216 LEU A C 1
ATOM 1677 O O . LEU A 1 216 ? 15.734 -5.277 1.235 1 86.81 216 LEU A O 1
ATOM 1681 N N . MET A 1 217 ? 13.602 -5.094 0.806 1 87.12 217 MET A N 1
ATOM 1682 C CA . MET A 1 217 ? 13.195 -5.652 2.094 1 87.12 217 MET A CA 1
ATOM 1683 C C . MET A 1 217 ? 13.664 -7.098 2.229 1 87.12 217 MET A C 1
ATOM 1685 O O . MET A 1 217 ? 14.242 -7.48 3.248 1 87.12 217 MET A O 1
ATOM 1689 N N . LEU A 1 218 ? 13.414 -7.832 1.21 1 93.31 218 LEU A N 1
ATOM 1690 C CA . LEU A 1 218 ? 13.805 -9.234 1.262 1 93.31 218 LEU A CA 1
ATOM 1691 C C . LEU A 1 218 ? 15.328 -9.375 1.237 1 93.31 218 LEU A C 1
ATOM 1693 O O . LEU A 1 218 ? 15.883 -10.242 1.91 1 93.31 218 LEU A O 1
ATOM 1697 N N . TYR A 1 219 ? 15.93 -8.516 0.474 1 93.25 219 TYR A N 1
ATOM 1698 C CA . TYR A 1 219 ? 17.391 -8.484 0.457 1 93.25 219 TYR A CA 1
ATOM 1699 C C . TYR A 1 219 ? 17.938 -8.242 1.854 1 93.25 219 TYR A C 1
ATOM 1701 O O . TYR A 1 219 ? 18.844 -8.945 2.303 1 93.25 219 TYR A O 1
ATOM 1709 N N . ASP A 1 220 ? 17.453 -7.367 2.525 1 88.5 220 ASP A N 1
ATOM 1710 C CA . ASP A 1 220 ? 17.922 -7.012 3.859 1 88.5 220 ASP A CA 1
ATOM 1711 C C . ASP A 1 220 ? 17.688 -8.156 4.844 1 88.5 220 ASP A C 1
ATOM 1713 O O . ASP A 1 220 ? 18.547 -8.422 5.699 1 88.5 220 ASP A O 1
ATOM 1717 N N . ARG A 1 221 ? 16.547 -8.734 4.688 1 91.69 221 ARG A N 1
ATOM 1718 C CA . ARG A 1 221 ? 16.25 -9.844 5.582 1 91.69 221 ARG A CA 1
ATOM 1719 C C . ARG A 1 221 ? 17.203 -11.008 5.363 1 91.69 221 ARG A C 1
ATOM 1721 O O . ARG A 1 221 ? 17.703 -11.594 6.328 1 91.69 221 ARG A O 1
ATOM 1728 N N . ILE A 1 222 ? 17.5 -11.266 4.125 1 95.75 222 ILE A N 1
ATOM 1729 C CA . ILE A 1 222 ? 18.297 -12.43 3.777 1 95.75 222 ILE A CA 1
ATOM 1730 C C . ILE A 1 222 ? 19.781 -12.125 4.016 1 95.75 222 ILE A C 1
ATOM 1732 O O . ILE A 1 222 ? 20.453 -12.836 4.762 1 95.75 222 ILE A O 1
ATOM 1736 N N . VAL A 1 223 ? 20.281 -11.062 3.471 1 93.81 223 VAL A N 1
ATOM 1737 C CA . VAL A 1 223 ? 21.719 -10.82 3.404 1 93.81 223 VAL A CA 1
ATOM 1738 C C . VAL A 1 223 ? 22.172 -10.109 4.672 1 93.81 223 VAL A C 1
ATOM 1740 O O . VAL A 1 223 ? 23.203 -10.477 5.262 1 93.81 223 VAL A O 1
ATOM 1743 N N . LYS A 1 224 ? 21.438 -9.219 5.074 1 88.06 224 LYS A N 1
ATOM 1744 C CA . LYS A 1 224 ? 21.906 -8.438 6.215 1 88.06 224 LYS A CA 1
ATOM 1745 C C . LYS A 1 224 ? 21.5 -9.086 7.531 1 88.06 224 LYS A C 1
ATOM 1747 O O . LYS A 1 224 ? 22.344 -9.406 8.367 1 88.06 224 LYS A O 1
ATOM 1752 N N . TYR A 1 225 ? 20.266 -9.344 7.711 1 89.31 225 TYR A N 1
ATOM 1753 C CA . TYR A 1 225 ? 19.766 -9.875 8.977 1 89.31 225 TYR A CA 1
ATOM 1754 C C . TYR A 1 225 ? 20.219 -11.32 9.18 1 89.31 225 TYR A C 1
ATOM 1756 O O . TYR A 1 225 ? 20.906 -11.633 10.148 1 89.31 225 TYR A O 1
ATOM 1764 N N . LEU A 1 226 ? 19.875 -12.156 8.281 1 94.69 226 LEU A N 1
ATOM 1765 C CA . LEU A 1 226 ? 20.25 -13.555 8.43 1 94.69 226 LEU A CA 1
ATOM 1766 C C . LEU A 1 226 ? 21.75 -13.742 8.281 1 94.69 226 LEU A C 1
ATOM 1768 O O . LEU A 1 226 ? 22.344 -14.617 8.914 1 94.69 226 LEU A O 1
ATOM 1772 N N . GLY A 1 227 ? 22.328 -12.906 7.414 1 93.31 227 GLY A N 1
ATOM 1773 C CA . GLY A 1 227 ? 23.781 -12.953 7.301 1 93.31 227 GLY A CA 1
ATOM 1774 C C . GLY A 1 227 ? 24.5 -12.766 8.633 1 93.31 227 GLY A C 1
ATOM 1775 O O . GLY A 1 227 ? 25.531 -13.383 8.875 1 93.31 227 GLY A O 1
ATOM 1776 N N . LYS A 1 228 ? 23.938 -12.047 9.5 1 91.12 228 LYS A N 1
ATOM 1777 C CA . LYS A 1 228 ? 24.516 -11.773 10.812 1 91.12 228 LYS A CA 1
ATOM 1778 C C . LYS A 1 228 ? 24.016 -12.766 11.859 1 91.12 228 LYS A C 1
ATOM 1780 O O . LYS A 1 228 ? 24.766 -13.203 12.727 1 91.12 228 LYS A O 1
ATOM 1785 N N . ARG A 1 229 ? 22.797 -13.203 11.82 1 93.12 229 ARG A N 1
ATOM 1786 C CA . ARG A 1 229 ? 22.156 -13.922 12.914 1 93.12 229 ARG A CA 1
ATOM 1787 C C . ARG A 1 229 ? 22.156 -15.43 12.664 1 93.12 229 ARG A C 1
ATOM 1789 O O . ARG A 1 229 ? 22.203 -16.219 13.609 1 93.12 229 ARG A O 1
ATOM 1796 N N . ASN A 1 230 ? 22.031 -15.773 11.461 1 95.69 230 ASN A N 1
ATOM 1797 C CA . ASN A 1 230 ? 21.938 -17.188 11.094 1 95.69 230 ASN A CA 1
ATOM 1798 C C . ASN A 1 230 ? 22.469 -17.438 9.688 1 95.69 230 ASN A C 1
ATOM 1800 O O . ASN A 1 230 ? 21.703 -17.688 8.758 1 95.69 230 ASN A O 1
ATOM 1804 N N . ARG A 1 231 ? 23.703 -17.594 9.562 1 95.56 231 ARG A N 1
ATOM 1805 C CA . ARG A 1 231 ? 24.391 -17.719 8.281 1 95.56 231 ARG A CA 1
ATOM 1806 C C . ARG A 1 231 ? 23.969 -19 7.559 1 95.56 231 ARG A C 1
ATOM 1808 O O . ARG A 1 231 ? 23.922 -19.031 6.328 1 95.56 231 ARG A O 1
ATOM 1815 N N . ALA A 1 232 ? 23.719 -19.984 8.289 1 96.88 232 ALA A N 1
ATOM 1816 C CA . ALA A 1 232 ? 23.297 -21.234 7.684 1 96.88 232 ALA A CA 1
ATOM 1817 C C . ALA A 1 232 ? 22 -21.062 6.91 1 96.88 232 ALA A C 1
ATOM 1819 O O . ALA A 1 232 ? 21.859 -21.547 5.785 1 96.88 232 ALA A O 1
ATOM 1820 N N . LYS A 1 233 ? 21.031 -20.359 7.508 1 96.5 233 LYS A N 1
ATOM 1821 C CA . LYS A 1 233 ? 19.781 -20.062 6.828 1 96.5 233 LYS A CA 1
ATOM 1822 C C . LYS A 1 233 ? 20.016 -19.234 5.57 1 96.5 233 LYS A C 1
ATOM 1824 O O . LYS A 1 233 ? 19.438 -19.5 4.52 1 96.5 233 LYS A O 1
ATOM 1829 N N . MET A 1 234 ? 20.828 -18.234 5.699 1 97.38 234 MET A N 1
ATOM 1830 C CA . MET A 1 234 ? 21.156 -17.391 4.551 1 97.38 234 MET A CA 1
ATOM 1831 C C . MET A 1 234 ? 21.703 -18.219 3.4 1 97.38 234 MET A C 1
ATOM 1833 O O . MET A 1 234 ? 21.234 -18.094 2.264 1 97.38 234 MET A O 1
ATOM 1837 N N . ASN A 1 235 ? 22.609 -19.094 3.723 1 96.69 235 ASN A N 1
ATOM 1838 C CA . ASN A 1 235 ? 23.266 -19.906 2.699 1 96.69 235 ASN A CA 1
ATOM 1839 C C . ASN A 1 235 ? 22.281 -20.859 2.029 1 96.69 235 ASN A C 1
ATOM 1841 O O . ASN A 1 235 ? 22.359 -21.094 0.823 1 96.69 235 ASN A O 1
ATOM 1845 N N . ARG A 1 236 ? 21.438 -21.375 2.783 1 97.31 236 ARG A N 1
ATOM 1846 C CA . ARG A 1 236 ? 20.406 -22.25 2.207 1 97.31 236 ARG A CA 1
ATOM 1847 C C . ARG A 1 236 ? 19.531 -21.484 1.224 1 97.31 236 ARG A C 1
ATOM 1849 O O . ARG A 1 236 ? 19.219 -21.984 0.144 1 97.31 236 ARG A O 1
ATOM 1856 N N . ILE A 1 237 ? 19.156 -20.297 1.611 1 97.81 237 ILE A N 1
ATOM 1857 C CA . ILE A 1 237 ? 18.312 -19.484 0.746 1 97.81 237 ILE A CA 1
ATOM 1858 C C . ILE A 1 237 ? 19.078 -19.125 -0.529 1 97.81 237 ILE A C 1
ATOM 1860 O O . ILE A 1 237 ? 18.562 -19.312 -1.637 1 97.81 237 ILE A O 1
ATOM 1864 N N . LEU A 1 238 ? 20.312 -18.703 -0.385 1 97 238 LEU A N 1
ATOM 1865 C CA . LEU A 1 238 ? 21.109 -18.281 -1.522 1 97 238 LEU A CA 1
ATOM 1866 C C . LEU A 1 238 ? 21.344 -19.438 -2.492 1 97 238 LEU A C 1
ATOM 1868 O O . LEU A 1 238 ? 21.344 -19.234 -3.709 1 97 238 LEU A O 1
ATOM 1872 N N . SER A 1 239 ? 21.469 -20.594 -1.941 1 96 239 SER A N 1
ATOM 1873 C CA . SER A 1 239 ? 21.766 -21.75 -2.768 1 96 239 SER A CA 1
ATOM 1874 C C . SER A 1 239 ? 20.562 -22.156 -3.604 1 96 239 SER A C 1
ATOM 1876 O O . SER A 1 239 ? 20.688 -22.875 -4.605 1 96 239 SER A O 1
ATOM 1878 N N . CYS A 1 240 ? 19.391 -21.656 -3.242 1 96.81 240 CYS A N 1
ATOM 1879 C CA . CYS A 1 240 ? 18.172 -22.047 -3.934 1 96.81 240 CYS A CA 1
ATOM 1880 C C . CYS A 1 240 ? 17.75 -21 -4.957 1 96.81 240 CYS A C 1
ATOM 1882 O O . CYS A 1 240 ? 16.844 -21.219 -5.75 1 96.81 240 CYS A O 1
ATOM 1884 N N . LEU A 1 241 ? 18.422 -19.859 -4.938 1 96.25 241 LEU A N 1
ATOM 1885 C CA . LEU A 1 241 ? 18.047 -18.781 -5.844 1 96.25 241 LEU A CA 1
ATOM 1886 C C . LEU A 1 241 ? 18.344 -19.156 -7.293 1 96.25 241 LEU A C 1
ATOM 1888 O O . LEU A 1 241 ? 19.344 -19.812 -7.578 1 96.25 241 LEU A O 1
ATOM 1892 N N . PRO A 1 242 ? 17.484 -18.703 -8.125 1 95.25 242 PRO A N 1
ATOM 1893 C CA . PRO A 1 242 ? 17.672 -19.031 -9.539 1 95.25 242 PRO A CA 1
ATOM 1894 C C . PRO A 1 242 ? 18.688 -18.125 -10.227 1 95.25 242 PRO A C 1
ATOM 1896 O O . PRO A 1 242 ? 19.156 -17.156 -9.617 1 95.25 242 PRO A O 1
ATOM 1899 N N . TYR A 1 243 ? 19.141 -18.484 -11.414 1 93.12 243 TYR A N 1
ATOM 1900 C CA . TYR A 1 243 ? 19.906 -17.688 -12.367 1 93.12 243 TYR A CA 1
ATOM 1901 C C . TYR A 1 243 ? 21.391 -17.672 -12 1 93.12 243 TYR A C 1
ATOM 1903 O O . TYR A 1 243 ? 22.141 -16.812 -12.461 1 93.12 243 TYR A O 1
ATOM 1911 N N . GLN A 1 244 ? 21.828 -18.422 -11.141 1 86.81 244 GLN A N 1
ATOM 1912 C CA . GLN A 1 244 ? 23.188 -18.406 -10.641 1 86.81 244 GLN A CA 1
ATOM 1913 C C . GLN A 1 244 ? 24.188 -18.578 -11.789 1 86.81 244 GLN A C 1
ATOM 1915 O O . GLN A 1 244 ? 25.219 -17.906 -11.82 1 86.81 244 GLN A O 1
ATOM 1920 N N . ASP A 1 245 ? 23.891 -19.25 -12.758 1 87.25 245 ASP A N 1
ATOM 1921 C CA . ASP A 1 245 ? 24.875 -19.641 -13.758 1 87.25 245 ASP A CA 1
ATOM 1922 C C . ASP A 1 245 ? 24.906 -18.656 -14.922 1 87.25 245 ASP A C 1
ATOM 1924 O O . ASP A 1 245 ? 25.891 -18.578 -15.656 1 87.25 245 ASP A O 1
ATOM 1928 N N . ASP A 1 246 ? 23.891 -17.906 -15.023 1 93.31 246 ASP A N 1
ATOM 1929 C CA . ASP A 1 246 ? 23.859 -17.188 -16.297 1 93.31 246 ASP A CA 1
ATOM 1930 C C . ASP A 1 246 ? 23.422 -15.734 -16.094 1 93.31 246 ASP A C 1
ATOM 1932 O O . ASP A 1 246 ? 23.234 -15 -17.062 1 93.31 246 ASP A O 1
ATOM 1936 N N . TRP A 1 247 ? 23.266 -15.297 -14.844 1 96.25 247 TRP A N 1
ATOM 1937 C CA . TRP A 1 247 ? 22.703 -13.969 -14.617 1 96.25 247 TRP A CA 1
ATOM 1938 C C . TRP A 1 247 ? 23.609 -12.891 -15.211 1 96.25 247 TRP A C 1
ATOM 1940 O O . TRP A 1 247 ? 23.109 -11.891 -15.75 1 96.25 247 TRP A O 1
ATOM 1950 N N . LEU A 1 248 ? 24.906 -13.023 -15.164 1 94.75 248 LEU A N 1
ATOM 1951 C CA . LEU A 1 248 ? 25.828 -12.008 -15.641 1 94.75 248 LEU A CA 1
ATOM 1952 C C . LEU A 1 248 ? 25.812 -11.938 -17.172 1 94.75 248 LEU A C 1
ATOM 1954 O O . LEU A 1 248 ? 25.906 -10.852 -17.734 1 94.75 248 LEU A O 1
ATOM 1958 N N . ASP A 1 249 ? 25.734 -13.094 -17.781 1 95.62 249 ASP A N 1
ATOM 1959 C CA . ASP A 1 249 ? 25.594 -13.125 -19.234 1 95.62 249 ASP A CA 1
ATOM 1960 C C . ASP A 1 249 ? 24.312 -12.422 -19.672 1 95.62 249 ASP A C 1
ATOM 1962 O O . ASP A 1 249 ? 24.328 -11.656 -20.641 1 95.62 249 ASP A O 1
ATOM 1966 N N . THR A 1 250 ? 23.234 -12.703 -18.984 1 96.62 250 THR A N 1
ATOM 1967 C CA . THR A 1 250 ? 21.953 -12.047 -19.25 1 96.62 250 THR A CA 1
ATOM 1968 C C . THR A 1 250 ? 22.078 -10.539 -19.062 1 96.62 250 THR A C 1
ATOM 1970 O O . THR A 1 250 ? 21.594 -9.773 -19.906 1 96.62 250 THR A O 1
ATOM 1973 N N . ALA A 1 251 ? 22.719 -10.078 -17.984 1 95.5 251 ALA A N 1
ATOM 1974 C CA . ALA A 1 251 ? 22.906 -8.664 -17.688 1 95.5 251 ALA A CA 1
ATOM 1975 C C . ALA A 1 251 ? 23.719 -7.973 -18.781 1 95.5 251 ALA A C 1
ATOM 1977 O O . ALA A 1 251 ? 23.391 -6.867 -19.203 1 95.5 251 ALA A O 1
ATOM 1978 N N . THR A 1 252 ? 24.734 -8.633 -19.219 1 94.06 252 THR A N 1
ATOM 1979 C CA . THR A 1 252 ? 25.641 -8.062 -20.2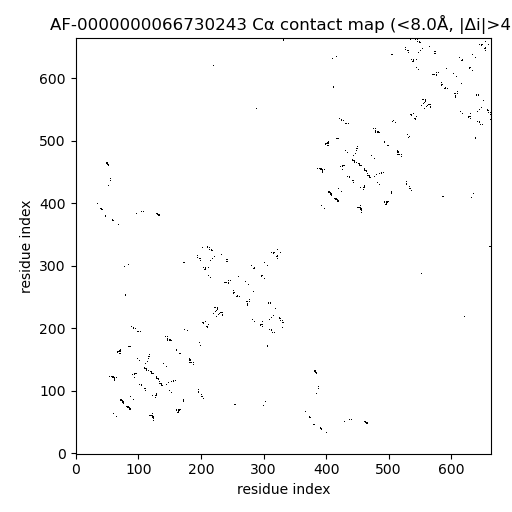19 1 94.06 252 THR A CA 1
ATOM 1980 C C . THR A 1 252 ? 24.953 -8.008 -21.578 1 94.06 252 THR A C 1
ATOM 1982 O O . THR A 1 252 ? 25.219 -7.105 -22.375 1 94.06 252 THR A O 1
ATOM 1985 N N . ALA A 1 253 ? 24.094 -8.938 -21.797 1 96.06 253 ALA A N 1
ATOM 1986 C CA . ALA A 1 253 ? 23.406 -9.008 -23.078 1 96.06 253 ALA A CA 1
ATOM 1987 C C . ALA A 1 253 ? 22.297 -7.965 -23.172 1 96.06 253 ALA A C 1
ATOM 1989 O O . ALA A 1 253 ? 21.859 -7.602 -24.266 1 96.06 253 ALA A O 1
ATOM 1990 N N . ASN A 1 254 ? 21.75 -7.555 -22.062 1 95.5 254 ASN A N 1
ATOM 1991 C CA . ASN A 1 254 ? 20.766 -6.473 -22.031 1 95.5 254 ASN A CA 1
ATOM 1992 C C . ASN A 1 254 ? 21.453 -5.105 -22.031 1 95.5 254 ASN A C 1
ATOM 1994 O O . ASN A 1 254 ? 22.141 -4.742 -21.078 1 95.5 254 ASN A O 1
ATOM 1998 N N . ALA A 1 255 ? 21.203 -4.34 -23.047 1 93.31 255 ALA A N 1
ATOM 1999 C CA . ALA A 1 255 ? 21.922 -3.086 -23.266 1 93.31 255 ALA A CA 1
ATOM 2000 C C . ALA A 1 255 ? 21.734 -2.135 -22.078 1 93.31 255 ALA A C 1
ATOM 2002 O O . ALA A 1 255 ? 22.672 -1.439 -21.688 1 93.31 255 ALA A O 1
ATOM 2003 N N . LYS A 1 256 ? 20.594 -2.121 -21.5 1 90.94 256 LYS A N 1
ATOM 2004 C CA . LYS A 1 256 ? 20.312 -1.207 -20.406 1 90.94 256 LYS A CA 1
ATOM 2005 C C . LYS A 1 256 ? 21 -1.667 -19.109 1 90.94 256 LYS A C 1
ATOM 2007 O O . LYS A 1 256 ? 21.609 -0.864 -18.422 1 90.94 256 LYS A O 1
ATOM 2012 N N . ILE A 1 257 ? 20.906 -2.916 -18.812 1 91.38 257 ILE A N 1
ATOM 2013 C CA . ILE A 1 257 ? 21.531 -3.447 -17.609 1 91.38 257 ILE A CA 1
ATOM 2014 C C . ILE A 1 257 ? 23.047 -3.369 -17.734 1 91.38 257 ILE A C 1
ATOM 2016 O O . ILE A 1 257 ? 23.734 -3.061 -16.75 1 91.38 257 ILE A O 1
ATOM 2020 N N . ASN A 1 258 ? 23.5 -3.594 -18.891 1 91.62 258 ASN A N 1
ATOM 2021 C CA . ASN A 1 258 ? 24.938 -3.506 -19.125 1 91.62 258 ASN A CA 1
ATOM 2022 C C . ASN A 1 258 ? 25.469 -2.107 -18.828 1 91.62 258 ASN A C 1
ATOM 2024 O O . ASN A 1 258 ? 26.578 -1.96 -18.297 1 91.62 258 ASN A O 1
ATOM 2028 N N . GLN A 1 259 ? 24.703 -1.162 -19.125 1 88.19 259 GLN A N 1
ATOM 2029 C CA . GLN A 1 259 ? 25.094 0.212 -18.812 1 88.19 259 GLN A CA 1
ATOM 2030 C C . GLN A 1 259 ? 25.219 0.424 -17.312 1 88.19 259 GLN A C 1
ATOM 2032 O O . GLN A 1 259 ? 26.078 1.186 -16.859 1 88.19 259 GLN A O 1
ATOM 2037 N N . TRP A 1 260 ? 24.344 -0.277 -16.547 1 85.25 260 TRP A N 1
ATOM 2038 C CA . TRP A 1 260 ? 24.391 -0.139 -15.094 1 85.25 260 TRP A CA 1
ATOM 2039 C C . TRP A 1 260 ? 25.656 -0.775 -14.523 1 85.25 260 TRP A C 1
ATOM 2041 O O . TRP A 1 260 ? 26.188 -0.307 -13.516 1 85.25 260 TRP A O 1
ATOM 2051 N N . ILE A 1 261 ? 26.047 -1.783 -15.125 1 86.88 261 ILE A N 1
ATOM 2052 C CA . ILE A 1 261 ? 27.203 -2.549 -14.664 1 86.88 261 ILE A CA 1
ATOM 2053 C C . ILE A 1 261 ? 28.484 -1.782 -14.969 1 86.88 261 ILE A C 1
ATOM 2055 O O . ILE A 1 261 ? 29.391 -1.723 -14.133 1 86.88 261 ILE A O 1
ATOM 2059 N N . VAL A 1 262 ? 28.531 -1.168 -16.109 1 81.75 262 VAL A N 1
ATOM 2060 C CA . VAL A 1 262 ? 29.75 -0.507 -16.562 1 81.75 262 VAL A CA 1
ATOM 2061 C C . VAL A 1 262 ? 29.875 0.859 -15.891 1 81.75 262 VAL A C 1
ATOM 2063 O O . VAL A 1 262 ? 30.984 1.326 -15.617 1 81.75 262 VAL A O 1
ATOM 2066 N N . ASN A 1 263 ? 28.828 1.53 -15.711 1 69.44 263 ASN A N 1
ATOM 2067 C CA . ASN A 1 263 ? 28.844 2.889 -15.18 1 69.44 263 ASN A CA 1
ATOM 2068 C C . ASN A 1 263 ? 29.172 2.91 -13.695 1 69.44 263 ASN A C 1
ATOM 2070 O O . ASN A 1 263 ? 29.328 3.979 -13.102 1 69.44 263 ASN A O 1
ATOM 2074 N N . VAL A 1 264 ? 29.188 1.83 -13.078 1 60.78 264 VAL A N 1
ATOM 2075 C CA . VAL A 1 264 ? 29.484 1.831 -11.648 1 60.78 264 VAL A CA 1
ATOM 2076 C C . VAL A 1 264 ? 30.984 2.008 -11.422 1 60.78 264 VAL A C 1
ATOM 2078 O O . VAL A 1 264 ? 31.766 1.115 -11.734 1 60.78 264 VAL A O 1
ATOM 2081 N N . GLN A 1 265 ? 31.562 3.238 -11.555 1 53.88 265 GLN A N 1
ATOM 2082 C CA . GLN A 1 265 ? 32.969 3.549 -11.391 1 53.88 265 GLN A CA 1
ATOM 2083 C C . GLN A 1 265 ? 33.531 2.865 -10.148 1 53.88 265 GLN A C 1
ATOM 2085 O O . GLN A 1 265 ? 34.719 2.453 -10.141 1 53.88 265 GLN A O 1
ATOM 2090 N N . ASN A 1 266 ? 32.875 2.992 -9.031 1 50.38 266 ASN A N 1
ATOM 2091 C CA . ASN A 1 266 ? 33.562 2.727 -7.766 1 50.38 266 ASN A CA 1
ATOM 2092 C C . ASN A 1 266 ? 33.094 1.41 -7.152 1 50.38 266 ASN A C 1
ATOM 2094 O O . ASN A 1 266 ? 33.188 1.217 -5.938 1 50.38 266 ASN A O 1
ATOM 2098 N N . THR A 1 267 ? 32.469 0.603 -8.016 1 58.28 267 THR A N 1
ATOM 2099 C CA . THR A 1 267 ? 31.984 -0.585 -7.324 1 58.28 267 THR A CA 1
ATOM 2100 C C . THR A 1 267 ? 32.781 -1.816 -7.727 1 58.28 267 THR A C 1
ATOM 2102 O O . THR A 1 267 ? 33.406 -1.848 -8.797 1 58.28 267 THR A O 1
ATOM 2105 N N . LYS A 1 268 ? 33.125 -2.615 -6.758 1 67.56 268 LYS A N 1
ATOM 2106 C CA . LYS A 1 268 ? 33.688 -3.943 -6.973 1 67.56 268 LYS A CA 1
ATOM 2107 C C . LYS A 1 268 ? 33.062 -4.625 -8.18 1 67.56 268 LYS A C 1
ATOM 2109 O O . LYS A 1 268 ? 31.828 -4.559 -8.367 1 67.56 268 LYS A O 1
ATOM 2114 N N . GLU A 1 269 ? 33.938 -5.156 -8.992 1 83.12 269 GLU A N 1
ATOM 2115 C CA . GLU A 1 269 ? 33.5 -5.895 -10.172 1 83.12 269 GLU A CA 1
ATOM 2116 C C . GLU A 1 269 ? 32.5 -6.984 -9.805 1 83.12 269 GLU A C 1
ATOM 2118 O O . GLU A 1 269 ? 32.594 -7.602 -8.742 1 83.12 269 GLU A O 1
ATOM 2123 N N . TYR A 1 270 ? 31.453 -7.082 -10.656 1 90.31 270 TYR A N 1
ATOM 2124 C CA . TYR A 1 270 ? 30.469 -8.141 -10.445 1 90.31 270 TYR A CA 1
ATOM 2125 C C . TYR A 1 270 ? 31.031 -9.492 -10.891 1 90.31 270 TYR A C 1
ATOM 2127 O O . TYR A 1 270 ? 31.609 -9.609 -11.969 1 90.31 270 TYR A O 1
ATOM 2135 N N . ARG A 1 271 ? 30.938 -10.477 -9.953 1 90.06 271 ARG A N 1
ATOM 2136 C CA . ARG A 1 271 ? 31.297 -11.859 -10.266 1 90.06 271 ARG A CA 1
ATOM 2137 C C . ARG A 1 271 ? 30.047 -12.695 -10.562 1 90.06 271 ARG A C 1
ATOM 2139 O O . ARG A 1 271 ? 28.922 -12.203 -10.445 1 90.06 271 ARG A O 1
ATOM 2146 N N . LYS A 1 272 ? 30.281 -13.914 -11.07 1 91 272 LYS A N 1
ATOM 2147 C CA . LYS A 1 272 ? 29.172 -14.812 -11.391 1 91 272 LYS A CA 1
ATOM 2148 C C . LYS A 1 272 ? 28.703 -15.562 -10.148 1 91 272 LYS A C 1
ATOM 2150 O O . LYS A 1 272 ? 28.812 -16.781 -10.07 1 91 272 LYS A O 1
ATOM 2155 N N . THR A 1 273 ? 28.141 -14.859 -9.211 1 92.25 273 THR A N 1
ATOM 2156 C CA . THR A 1 273 ? 27.594 -15.461 -8 1 92.25 273 THR A CA 1
ATOM 2157 C C . THR A 1 273 ? 26.188 -14.945 -7.73 1 92.25 273 THR A C 1
ATOM 2159 O O . THR A 1 273 ? 25.812 -13.867 -8.195 1 92.25 273 THR A O 1
ATOM 2162 N N . THR A 1 274 ? 25.484 -15.734 -6.969 1 94 274 THR A N 1
ATOM 2163 C CA . THR A 1 274 ? 24.141 -15.344 -6.57 1 94 274 THR A CA 1
ATOM 2164 C C . THR A 1 274 ? 24.172 -14.047 -5.766 1 94 274 THR A C 1
ATOM 2166 O O . THR A 1 274 ? 23.297 -13.195 -5.914 1 94 274 THR A O 1
ATOM 2169 N N . LEU A 1 275 ? 25.125 -13.93 -4.957 1 93.25 275 LEU A N 1
ATOM 2170 C CA . LEU A 1 275 ? 25.25 -12.734 -4.125 1 93.25 275 LEU A CA 1
ATOM 2171 C C . LEU A 1 275 ? 25.5 -11.5 -4.984 1 93.25 275 LEU A C 1
ATOM 2173 O O . LEU A 1 275 ? 25.016 -10.414 -4.664 1 93.25 275 LEU A O 1
ATOM 2177 N N . ASP A 1 276 ? 26.203 -11.672 -6.035 1 93.62 276 ASP A N 1
ATOM 2178 C CA . ASP A 1 276 ? 26.469 -10.539 -6.914 1 93.62 276 ASP A CA 1
ATOM 2179 C C . ASP A 1 276 ? 25.219 -10.148 -7.703 1 93.62 276 ASP A C 1
ATOM 2181 O O . ASP A 1 276 ? 25 -8.969 -7.992 1 93.62 276 ASP A O 1
ATOM 2185 N N . LEU A 1 277 ? 24.453 -11.156 -8.078 1 95.69 277 LEU A N 1
ATOM 2186 C CA . LEU A 1 277 ? 23.156 -10.844 -8.672 1 95.69 277 LEU A CA 1
ATOM 2187 C C . LEU A 1 277 ? 22.312 -9.992 -7.727 1 95.69 277 LEU A C 1
ATOM 2189 O O . LEU A 1 277 ? 21.719 -8.992 -8.141 1 95.69 277 LEU A O 1
ATOM 2193 N N . LEU A 1 278 ? 22.281 -10.375 -6.465 1 96 278 LEU A N 1
ATOM 2194 C CA . LEU A 1 278 ? 21.547 -9.625 -5.457 1 96 278 LEU A CA 1
ATOM 2195 C C . LEU A 1 278 ? 22.141 -8.227 -5.273 1 96 278 LEU A C 1
ATOM 2197 O O . LEU A 1 278 ? 21.391 -7.254 -5.105 1 96 278 LEU A O 1
ATOM 2201 N N . ARG A 1 279 ? 23.375 -8.164 -5.305 1 92.25 279 ARG A N 1
ATOM 2202 C CA . ARG A 1 279 ? 24.062 -6.883 -5.152 1 92.25 279 ARG A CA 1
ATOM 2203 C C . ARG A 1 279 ? 23.719 -5.938 -6.297 1 92.25 279 ARG A C 1
ATOM 2205 O O . ARG A 1 279 ? 23.469 -4.75 -6.074 1 92.25 279 ARG A O 1
ATOM 2212 N N . LEU A 1 280 ? 23.719 -6.406 -7.496 1 92.25 280 LEU A N 1
ATOM 2213 C CA . LEU A 1 280 ? 23.344 -5.578 -8.633 1 92.25 280 LEU A CA 1
ATOM 2214 C C . LEU A 1 280 ? 21.922 -5.039 -8.453 1 92.25 280 LEU A C 1
ATOM 2216 O O . LEU A 1 280 ? 21.688 -3.836 -8.586 1 92.25 280 LEU A O 1
ATOM 2220 N N . ASN A 1 281 ? 21.016 -5.941 -8.141 1 91.81 281 ASN A N 1
ATOM 2221 C CA . ASN A 1 281 ? 19.625 -5.547 -7.941 1 91.81 281 ASN A CA 1
ATOM 2222 C C . ASN A 1 281 ? 19.484 -4.496 -6.844 1 91.81 281 ASN A C 1
ATOM 2224 O O . ASN A 1 281 ? 18.781 -3.5 -7.016 1 91.81 281 ASN A O 1
ATOM 2228 N N . ARG A 1 282 ? 20.156 -4.723 -5.793 1 88.69 282 ARG A N 1
ATOM 2229 C CA . ARG A 1 282 ? 20.125 -3.775 -4.684 1 88.69 282 ARG A CA 1
ATOM 2230 C C . ARG A 1 282 ? 20.672 -2.418 -5.109 1 88.69 282 ARG A C 1
ATOM 2232 O O . ARG A 1 282 ? 20.062 -1.381 -4.82 1 88.69 282 ARG A O 1
ATOM 2239 N N . ASN A 1 283 ? 21.75 -2.436 -5.738 1 84.12 283 ASN A N 1
ATOM 2240 C CA . ASN A 1 283 ? 22.406 -1.2 -6.152 1 84.12 283 ASN A CA 1
ATOM 2241 C C . ASN A 1 283 ? 21.531 -0.387 -7.102 1 84.12 283 ASN A C 1
ATOM 2243 O O . ASN A 1 283 ? 21.375 0.82 -6.918 1 84.12 283 ASN A O 1
ATOM 2247 N N . VAL A 1 284 ? 21.016 -1.067 -8.062 1 84.19 284 VAL A N 1
ATOM 2248 C CA . VAL A 1 284 ? 20.203 -0.391 -9.07 1 84.19 284 VAL A CA 1
ATOM 2249 C C . VAL A 1 284 ? 18.922 0.152 -8.438 1 84.19 284 VAL A C 1
ATOM 2251 O O . VAL A 1 284 ? 18.547 1.302 -8.68 1 84.19 284 VAL A O 1
ATOM 2254 N N . ARG A 1 285 ? 18.281 -0.617 -7.578 1 82 285 ARG A N 1
ATOM 2255 C CA . ARG A 1 285 ? 17.031 -0.231 -6.945 1 82 285 ARG A CA 1
ATOM 2256 C C . ARG A 1 285 ? 17.25 0.864 -5.906 1 82 285 ARG A C 1
ATOM 2258 O O . ARG A 1 285 ? 16.375 1.705 -5.688 1 82 285 ARG A O 1
ATOM 2265 N N . SER A 1 286 ? 18.391 0.877 -5.316 1 77.56 286 SER A N 1
ATOM 2266 C CA . SER A 1 286 ? 18.688 1.87 -4.289 1 77.56 286 SER A CA 1
ATOM 2267 C C . SER A 1 286 ? 19.031 3.219 -4.914 1 77.56 286 SER A C 1
ATOM 2269 O O . SER A 1 286 ? 19 4.25 -4.238 1 77.56 286 SER A O 1
ATOM 2271 N N . HIS A 1 287 ? 19.344 3.213 -6.121 1 74.5 287 HIS A N 1
ATOM 2272 C CA . HIS A 1 287 ? 19.797 4.438 -6.773 1 74.5 287 HIS A CA 1
ATOM 2273 C C . HIS A 1 287 ? 18.953 4.754 -8 1 74.5 287 HIS A C 1
ATOM 2275 O O . HIS A 1 287 ? 19.469 5.18 -9.031 1 74.5 287 HIS A O 1
ATOM 2281 N N . LEU A 1 288 ? 17.703 4.488 -7.891 1 68.69 288 LEU A N 1
ATOM 2282 C CA . LEU A 1 288 ? 16.75 4.637 -8.984 1 68.69 288 LEU A CA 1
ATOM 2283 C C . LEU A 1 288 ? 16.828 6.031 -9.602 1 68.69 288 LEU A C 1
ATOM 2285 O O . LEU A 1 288 ? 16.688 6.191 -10.812 1 68.69 288 LEU A O 1
ATOM 2289 N N . HIS A 1 289 ? 17.031 6.973 -8.781 1 59.34 289 HIS A N 1
ATOM 2290 C CA . HIS A 1 289 ? 16.938 8.352 -9.234 1 59.34 289 HIS A CA 1
ATOM 2291 C C . HIS A 1 289 ? 18.219 8.789 -9.93 1 59.34 289 HIS A C 1
ATOM 2293 O O . HIS A 1 289 ? 18.234 9.812 -10.625 1 59.34 289 HIS A O 1
ATOM 2299 N N . GLU A 1 290 ? 19.141 8.125 -9.688 1 57.84 290 GLU A N 1
ATOM 2300 C CA . GLU A 1 290 ? 20.406 8.523 -10.273 1 57.84 290 GLU A CA 1
ATOM 2301 C C . GLU A 1 290 ? 20.484 8.148 -11.75 1 57.84 290 GLU A C 1
ATOM 2303 O O . GLU A 1 290 ? 21.203 8.789 -12.523 1 57.84 290 GLU A O 1
ATOM 2308 N N . TYR A 1 291 ? 19.688 7.207 -12.062 1 51.91 291 TYR A N 1
ATOM 2309 C CA . TYR A 1 291 ? 19.875 6.715 -13.422 1 51.91 291 TYR A CA 1
ATOM 2310 C C . TYR A 1 291 ? 18.812 7.27 -14.359 1 51.91 291 TYR A C 1
ATOM 2312 O O . TYR A 1 291 ? 18.609 6.766 -15.469 1 51.91 291 TYR A O 1
ATOM 2320 N N . GLY A 1 292 ? 18.25 8.477 -14.055 1 50.09 292 GLY A N 1
ATOM 2321 C CA . GLY A 1 292 ? 17.281 9.133 -14.93 1 50.09 292 GLY A CA 1
ATOM 2322 C C . GLY A 1 292 ? 16.078 8.266 -15.258 1 50.09 292 GLY A C 1
ATOM 2323 O O . GLY A 1 292 ? 15.242 8.641 -16.078 1 50.09 292 GLY A O 1
ATOM 2324 N N . HIS A 1 293 ? 16.094 6.961 -15.125 1 51.44 293 HIS A N 1
ATOM 2325 C CA . HIS A 1 293 ? 15.219 5.992 -15.766 1 51.44 293 HIS A CA 1
ATOM 2326 C C . HIS A 1 293 ? 14.195 5.441 -14.781 1 51.44 293 HIS A C 1
ATOM 2328 O O . HIS A 1 293 ? 14 4.227 -14.695 1 51.44 293 HIS A O 1
ATOM 2334 N N . ASP A 1 294 ? 13.438 6.234 -14.109 1 55.81 294 ASP A N 1
ATOM 2335 C CA . ASP A 1 294 ? 12.75 5.703 -12.938 1 55.81 294 ASP A CA 1
ATOM 2336 C C . ASP A 1 294 ? 11.758 4.613 -13.336 1 55.81 294 ASP A C 1
ATOM 2338 O O . ASP A 1 294 ? 11.742 3.531 -12.742 1 55.81 294 ASP A O 1
ATOM 2342 N N . ASP A 1 295 ? 10.992 4.879 -14.453 1 57.47 295 ASP A N 1
ATOM 2343 C CA . ASP A 1 295 ? 9.789 4.062 -14.594 1 57.47 295 ASP A CA 1
ATOM 2344 C C . ASP A 1 295 ? 10.109 2.719 -15.242 1 57.47 295 ASP A C 1
ATOM 2346 O O . ASP A 1 295 ? 9.336 1.763 -15.117 1 57.47 295 ASP A O 1
ATOM 2350 N N . ASP A 1 296 ? 11.453 2.488 -15.5 1 75.19 296 ASP A N 1
ATOM 2351 C CA . ASP A 1 296 ? 11.641 1.298 -16.328 1 75.19 296 ASP A CA 1
ATOM 2352 C C . ASP A 1 296 ? 12.555 0.291 -15.625 1 75.19 296 ASP A C 1
ATOM 2354 O O . ASP A 1 296 ? 12.695 -0.847 -16.078 1 75.19 296 ASP A O 1
ATOM 2358 N N . VAL A 1 297 ? 12.992 0.609 -14.492 1 83.25 297 VAL A N 1
ATOM 2359 C CA . VAL A 1 297 ? 14.008 -0.24 -13.883 1 83.25 297 VAL A CA 1
ATOM 2360 C C . VAL A 1 297 ? 13.375 -1.546 -13.406 1 83.25 297 VAL A C 1
ATOM 2362 O O . VAL A 1 297 ? 13.867 -2.633 -13.719 1 83.25 297 VAL A O 1
ATOM 2365 N N . GLU A 1 298 ? 12.242 -1.394 -12.734 1 86.81 298 GLU A N 1
ATOM 2366 C CA . GLU A 1 298 ? 11.594 -2.58 -12.188 1 86.81 298 GLU A CA 1
ATOM 2367 C C . GLU A 1 298 ? 11.102 -3.5 -13.305 1 86.81 298 GLU A C 1
ATOM 2369 O O . GLU A 1 298 ? 11.203 -4.723 -13.195 1 86.81 298 GLU A O 1
ATOM 2374 N N . GLU A 1 299 ? 10.648 -2.879 -14.281 1 88.56 299 GLU A N 1
ATOM 2375 C CA . GLU A 1 299 ? 10.164 -3.689 -15.398 1 88.56 299 GLU A CA 1
ATOM 2376 C C . GLU A 1 299 ? 11.312 -4.422 -16.078 1 88.56 299 GLU A C 1
ATOM 2378 O O . GLU A 1 299 ? 11.18 -5.586 -16.469 1 88.56 299 GLU A O 1
ATOM 2383 N N . ILE A 1 300 ? 12.383 -3.76 -16.266 1 90.44 300 ILE A N 1
ATOM 2384 C CA . ILE A 1 300 ? 13.547 -4.359 -16.906 1 90.44 300 ILE A CA 1
ATOM 2385 C C . ILE A 1 300 ? 14.039 -5.543 -16.062 1 90.44 300 ILE A C 1
ATOM 2387 O O . ILE A 1 300 ? 14.227 -6.645 -16.594 1 90.44 300 ILE A O 1
ATOM 2391 N N . LEU A 1 301 ? 14.211 -5.305 -14.805 1 92.56 301 LEU A N 1
ATOM 2392 C CA . LEU A 1 301 ? 14.734 -6.34 -13.922 1 92.56 301 LEU A CA 1
ATOM 2393 C C . LEU A 1 301 ? 13.75 -7.492 -13.789 1 92.56 301 LEU A C 1
ATOM 2395 O O . LEU A 1 301 ? 14.148 -8.656 -13.781 1 92.56 301 LEU A O 1
ATOM 2399 N N . TYR A 1 302 ? 12.508 -7.156 -13.75 1 93.69 302 TYR A N 1
ATOM 2400 C CA . TYR A 1 302 ? 11.469 -8.172 -13.664 1 93.69 302 TYR A CA 1
ATOM 2401 C C . TYR A 1 302 ? 11.453 -9.047 -14.914 1 93.69 302 TYR A C 1
ATOM 2403 O O . TYR A 1 302 ? 11.375 -10.273 -14.828 1 93.69 302 TYR A O 1
ATOM 2411 N N . CYS A 1 303 ? 11.508 -8.43 -16.031 1 94.56 303 CYS A N 1
ATOM 2412 C CA . CYS A 1 303 ? 11.43 -9.172 -17.281 1 94.56 303 CYS A CA 1
ATOM 2413 C C . CYS A 1 303 ? 12.633 -10.094 -17.453 1 94.56 303 CYS A C 1
ATOM 2415 O O . CYS A 1 303 ? 12.508 -11.18 -18.016 1 94.56 303 CYS A O 1
ATOM 2417 N N . GLU A 1 304 ? 13.742 -9.695 -16.922 1 96.06 304 GLU A N 1
ATOM 2418 C CA . GLU A 1 304 ? 14.953 -10.508 -17.062 1 96.06 304 GLU A CA 1
ATOM 2419 C C . GLU A 1 304 ? 14.992 -11.609 -16 1 96.06 304 GLU A C 1
ATOM 2421 O O . GLU A 1 304 ? 15.469 -12.719 -16.266 1 96.06 304 GLU A O 1
ATOM 2426 N N . TRP A 1 305 ? 14.508 -11.328 -14.898 1 96.5 305 TRP A N 1
ATOM 2427 C CA . TRP A 1 305 ? 14.594 -12.289 -13.805 1 96.5 305 TRP A CA 1
ATOM 2428 C C . TRP A 1 305 ? 13.273 -12.359 -13.039 1 96.5 305 TRP A C 1
ATOM 2430 O O . TRP A 1 305 ? 13.234 -12.078 -11.836 1 96.5 305 TRP A O 1
ATOM 2440 N N . PRO A 1 306 ? 12.227 -12.898 -13.641 1 96.12 306 PRO A N 1
ATOM 2441 C CA . PRO A 1 306 ? 10.883 -12.875 -13.055 1 96.12 306 PRO A CA 1
ATOM 2442 C C . PRO A 1 306 ? 10.758 -13.766 -11.828 1 96.12 306 PRO A C 1
ATOM 2444 O O . PRO A 1 306 ? 9.891 -13.547 -10.977 1 96.12 306 PRO A O 1
ATOM 2447 N N . MET A 1 307 ? 11.68 -14.711 -11.641 1 97.62 307 MET A N 1
ATOM 2448 C CA . MET A 1 307 ? 11.531 -15.688 -10.57 1 97.62 307 MET A CA 1
ATOM 2449 C C . MET A 1 307 ? 12.359 -15.297 -9.352 1 97.62 307 MET A C 1
ATOM 2451 O O . MET A 1 307 ? 12.242 -15.898 -8.289 1 97.62 307 MET A O 1
ATOM 2455 N N . LEU A 1 308 ? 13.164 -14.273 -9.484 1 97.38 308 LEU A N 1
ATOM 2456 C CA . LEU A 1 308 ? 14.102 -13.953 -8.422 1 97.38 308 LEU A CA 1
ATOM 2457 C C . LEU A 1 308 ? 13.367 -13.609 -7.129 1 97.38 308 LEU A C 1
ATOM 2459 O O . LEU A 1 308 ? 13.594 -14.242 -6.094 1 97.38 308 LEU A O 1
ATOM 2463 N N . LEU A 1 309 ? 12.477 -12.695 -7.219 1 96.5 309 LEU A N 1
ATOM 2464 C CA . LEU A 1 309 ? 11.742 -12.25 -6.039 1 96.5 309 LEU A CA 1
ATOM 2465 C C . LEU A 1 309 ? 10.867 -13.375 -5.488 1 96.5 309 LEU A C 1
ATOM 2467 O O . LEU A 1 309 ? 10.75 -13.539 -4.273 1 96.5 309 LEU A O 1
ATOM 2471 N N . VAL A 1 310 ? 10.297 -14.164 -6.355 1 97.75 310 VAL A N 1
ATOM 2472 C CA . VAL A 1 310 ? 9.414 -15.266 -5.98 1 97.75 310 VAL A CA 1
ATOM 2473 C C . VAL A 1 310 ? 10.188 -16.281 -5.148 1 97.75 310 VAL A C 1
ATOM 2475 O O . VAL A 1 310 ? 9.727 -16.719 -4.09 1 97.75 310 VAL A O 1
ATOM 2478 N N . VAL A 1 311 ? 11.328 -16.625 -5.574 1 98.31 311 VAL A N 1
ATOM 2479 C CA . VAL A 1 311 ? 12.102 -17.656 -4.891 1 98.31 311 VAL A CA 1
ATOM 2480 C C . VAL A 1 311 ? 12.648 -17.109 -3.574 1 98.31 311 VAL A C 1
ATOM 2482 O O . VAL A 1 311 ? 12.672 -17.812 -2.566 1 98.31 311 VAL A O 1
ATOM 2485 N N . MET A 1 312 ? 13.094 -15.828 -3.602 1 97.81 312 MET A N 1
ATOM 2486 C CA . MET A 1 312 ? 13.492 -15.211 -2.34 1 97.81 312 MET A CA 1
ATOM 2487 C C . MET A 1 312 ? 12.383 -15.32 -1.305 1 97.81 312 MET A C 1
ATOM 2489 O O . MET A 1 312 ? 12.617 -15.734 -0.169 1 97.81 312 MET A O 1
ATOM 2493 N N . GLU A 1 313 ? 11.219 -15 -1.697 1 97.62 313 GLU A N 1
ATOM 2494 C CA . GLU A 1 313 ? 10.047 -15 -0.831 1 97.62 313 GLU A CA 1
ATOM 2495 C C . GLU A 1 313 ? 9.719 -16.406 -0.349 1 97.62 313 GLU A C 1
ATOM 2497 O O . GLU A 1 313 ? 9.508 -16.641 0.845 1 97.62 313 GLU A O 1
ATOM 2502 N N . LYS A 1 314 ? 9.711 -17.344 -1.254 1 97.75 314 LYS A N 1
ATOM 2503 C CA . LYS A 1 314 ? 9.375 -18.719 -0.932 1 97.75 314 LYS A CA 1
ATOM 2504 C C . LYS A 1 314 ? 10.383 -19.312 0.044 1 97.75 314 LYS A C 1
ATOM 2506 O O . LYS A 1 314 ? 10.008 -20.031 0.978 1 97.75 314 LYS A O 1
ATOM 2511 N N . MET A 1 315 ? 11.594 -19.031 -0.185 1 98.25 315 MET A N 1
ATOM 2512 C CA . MET A 1 315 ? 12.633 -19.578 0.688 1 98.25 315 MET A CA 1
ATOM 2513 C C . MET A 1 315 ? 12.555 -18.953 2.076 1 98.25 315 MET A C 1
ATOM 2515 O O . MET A 1 315 ? 12.773 -19.641 3.08 1 98.25 315 MET A O 1
ATOM 2519 N N . LEU A 1 316 ? 12.266 -17.672 2.098 1 98.19 316 LEU A N 1
ATOM 2520 C CA . LEU A 1 316 ? 12.062 -17.031 3.396 1 98.19 316 LEU A CA 1
ATOM 2521 C C . LEU A 1 316 ? 10.867 -17.641 4.121 1 98.19 316 LEU A C 1
ATOM 2523 O O . LEU A 1 316 ? 10.898 -17.828 5.34 1 98.19 316 LEU A O 1
ATOM 2527 N N . HIS A 1 317 ? 9.859 -17.938 3.406 1 97.81 317 HIS A N 1
ATOM 2528 C CA . HIS A 1 317 ? 8.688 -18.578 3.986 1 97.81 317 HIS A CA 1
ATOM 2529 C C . HIS A 1 317 ? 9.039 -19.969 4.539 1 97.81 317 HIS A C 1
ATOM 2531 O O . HIS A 1 317 ? 8.648 -20.312 5.656 1 97.81 317 HIS A O 1
ATOM 2537 N N . ARG A 1 318 ? 9.766 -20.688 3.807 1 96.62 318 ARG A N 1
ATOM 2538 C CA . ARG A 1 318 ? 10.188 -22.031 4.215 1 96.62 318 ARG A CA 1
ATOM 2539 C C . ARG A 1 318 ? 11.023 -21.984 5.484 1 96.62 318 ARG A C 1
ATOM 2541 O O . ARG A 1 318 ? 10.898 -22.844 6.355 1 96.62 318 ARG A O 1
ATOM 2548 N N . GLU A 1 319 ? 11.805 -20.969 5.605 1 97.06 319 GLU A N 1
ATOM 2549 C CA . GLU A 1 319 ? 12.695 -20.812 6.754 1 97.06 319 GLU A CA 1
ATOM 2550 C C . GLU A 1 319 ? 11.984 -20.156 7.926 1 97.06 319 GLU A C 1
ATOM 2552 O O . GLU A 1 319 ? 12.594 -19.906 8.969 1 97.06 319 GLU A O 1
ATOM 2557 N N . GLY A 1 320 ? 10.734 -19.766 7.742 1 95.19 320 GLY A N 1
ATOM 2558 C CA . GLY A 1 320 ? 9.969 -19.156 8.812 1 95.19 320 GLY A CA 1
ATOM 2559 C C . GLY A 1 320 ? 10.328 -17.703 9.062 1 95.19 320 GLY A C 1
ATOM 2560 O O . GLY A 1 320 ? 10.164 -17.188 10.172 1 95.19 320 GLY A O 1
ATOM 2561 N N . GLU A 1 321 ? 10.883 -17.031 7.988 1 95.94 321 GLU A N 1
ATOM 2562 C CA . GLU A 1 321 ? 11.406 -15.68 8.148 1 95.94 321 GLU A CA 1
ATOM 2563 C C . GLU A 1 321 ? 10.516 -14.656 7.461 1 95.94 321 GLU A C 1
ATOM 2565 O O . GLU A 1 321 ? 10.609 -13.461 7.73 1 95.94 321 GLU A O 1
ATOM 2570 N N . LEU A 1 322 ? 9.609 -15.086 6.578 1 96 322 LEU A N 1
ATOM 2571 C CA . LEU A 1 322 ? 8.859 -14.164 5.73 1 96 322 LEU A CA 1
ATOM 2572 C C . LEU A 1 322 ? 7.871 -13.344 6.559 1 96 322 LEU A C 1
ATOM 2574 O O . LEU A 1 322 ? 7.699 -12.148 6.316 1 96 322 LEU A O 1
ATOM 2578 N N . GLN A 1 323 ? 7.316 -13.961 7.59 1 91.69 323 GLN A N 1
ATOM 2579 C CA . GLN A 1 323 ? 6.277 -13.312 8.383 1 91.69 323 GLN A CA 1
ATOM 2580 C C . GLN A 1 323 ? 6.855 -12.156 9.203 1 91.69 323 GLN A C 1
ATOM 2582 O O . GLN A 1 323 ? 6.113 -11.281 9.656 1 91.69 323 GLN A O 1
ATOM 2587 N N . ASP A 1 324 ? 8.141 -12.242 9.367 1 87.62 324 ASP A N 1
ATOM 2588 C CA . ASP A 1 324 ? 8.805 -11.195 10.141 1 87.62 324 ASP A CA 1
ATOM 2589 C C . ASP A 1 324 ? 9.133 -9.992 9.266 1 87.62 324 ASP A C 1
ATOM 2591 O O . ASP A 1 324 ? 9.695 -9.008 9.742 1 87.62 324 ASP A O 1
ATOM 2595 N N . THR A 1 325 ? 8.734 -10.102 7.984 1 87.38 325 THR A N 1
ATOM 2596 C CA . THR A 1 325 ? 8.883 -8.953 7.102 1 87.38 325 THR A CA 1
ATOM 2597 C C . THR A 1 325 ? 7.566 -8.203 6.961 1 87.38 325 THR A C 1
ATOM 2599 O O . THR A 1 325 ? 6.535 -8.641 7.477 1 87.38 325 THR A O 1
ATOM 2602 N N . ASP A 1 326 ? 7.586 -7.086 6.367 1 81.44 326 ASP A N 1
ATOM 2603 C CA . ASP A 1 326 ? 6.391 -6.281 6.141 1 81.44 326 ASP A CA 1
ATOM 2604 C C . ASP A 1 326 ? 5.891 -6.426 4.707 1 81.44 326 ASP A C 1
ATOM 2606 O O . ASP A 1 326 ? 5.418 -5.461 4.105 1 81.44 326 ASP A O 1
ATOM 2610 N N . ILE A 1 327 ? 6.016 -7.641 4.203 1 88.25 327 ILE A N 1
ATOM 2611 C CA . ILE A 1 327 ? 5.723 -7.848 2.787 1 88.25 327 ILE A CA 1
ATOM 2612 C C . ILE A 1 327 ? 4.25 -7.555 2.514 1 88.25 327 ILE A C 1
ATOM 2614 O O . ILE A 1 327 ? 3.895 -7.09 1.429 1 88.25 327 ILE A O 1
ATOM 2618 N N . GLU A 1 328 ? 3.402 -7.734 3.482 1 86.81 328 GLU A N 1
ATOM 2619 C CA . GLU A 1 328 ? 1.967 -7.539 3.303 1 86.81 328 GLU A CA 1
ATOM 2620 C C . GLU A 1 328 ? 1.642 -6.082 2.996 1 86.81 328 GLU A C 1
ATOM 2622 O O . GLU A 1 328 ? 0.61 -5.785 2.391 1 86.81 328 GLU A O 1
ATOM 2627 N N . ASN A 1 329 ? 2.549 -5.207 3.295 1 79.75 329 ASN A N 1
ATOM 2628 C CA . ASN A 1 329 ? 2.318 -3.775 3.137 1 79.75 329 ASN A CA 1
ATOM 2629 C C . ASN A 1 329 ? 2.762 -3.283 1.761 1 79.75 329 ASN A C 1
ATOM 2631 O O . ASN A 1 329 ? 2.641 -2.098 1.451 1 79.75 329 ASN A O 1
ATOM 2635 N N . LYS A 1 330 ? 3.168 -4.195 0.875 1 82.81 330 LYS A N 1
ATOM 2636 C CA . LYS A 1 330 ? 3.754 -3.781 -0.397 1 82.81 330 LYS A CA 1
ATOM 2637 C C . LYS A 1 330 ? 2.756 -3.939 -1.54 1 82.81 330 LYS A C 1
ATOM 2639 O O . LYS A 1 330 ? 3.111 -3.777 -2.709 1 82.81 330 LYS A O 1
ATOM 2644 N N . PHE A 1 331 ? 1.505 -4.281 -1.271 1 82.44 331 PHE A N 1
ATOM 2645 C CA . PHE A 1 331 ? 0.541 -4.578 -2.324 1 82.44 331 PHE A CA 1
ATOM 2646 C C . PHE A 1 331 ? -0.479 -3.455 -2.457 1 82.44 331 PHE A C 1
ATOM 2648 O O . PHE A 1 331 ? -1.434 -3.564 -3.229 1 82.44 331 PHE A O 1
ATOM 2655 N N . GLY A 1 332 ? -0.383 -2.244 -1.684 1 68.69 332 GLY A N 1
ATOM 2656 C CA . GLY A 1 332 ? -1.401 -1.206 -1.668 1 68.69 332 GLY A CA 1
ATOM 2657 C C . GLY A 1 332 ? -1.204 -0.16 -2.75 1 68.69 332 GLY A C 1
ATOM 2658 O O . GLY A 1 332 ? -0.114 -0.041 -3.314 1 68.69 332 GLY A O 1
ATOM 2659 N N . MET B 1 1 ? -1.598 66.938 12.516 1 21.89 1 MET B N 1
ATOM 2660 C CA . MET B 1 1 ? -2.215 67 11.195 1 21.89 1 MET B CA 1
ATOM 2661 C C . MET B 1 1 ? -2.318 65.562 10.609 1 21.89 1 MET B C 1
ATOM 2663 O O . MET B 1 1 ? -1.37 64.812 10.688 1 21.89 1 MET B O 1
ATOM 2667 N N . GLY B 1 2 ? -3.598 65 10.383 1 21.62 2 GLY B N 1
ATOM 2668 C CA . GLY B 1 2 ? -4.473 63.812 10.414 1 21.62 2 GLY B CA 1
ATOM 2669 C C . GLY B 1 2 ? -4.449 63.031 9.125 1 21.62 2 GLY B C 1
ATOM 2670 O O . GLY B 1 2 ? -5.449 62.969 8.406 1 21.62 2 GLY B O 1
ATOM 2671 N N . ASN B 1 3 ? -3.238 63 8.375 1 22.75 3 ASN B N 1
ATOM 2672 C CA . ASN B 1 3 ? -3.193 62.688 6.945 1 22.75 3 ASN B CA 1
ATOM 2673 C C . ASN B 1 3 ? -3.771 61.312 6.629 1 22.75 3 ASN B C 1
ATOM 2675 O O . ASN B 1 3 ? -3.391 60.344 7.25 1 22.75 3 ASN B O 1
ATOM 2679 N N . THR B 1 4 ? -4.965 61.219 5.918 1 21.88 4 THR B N 1
ATOM 2680 C CA . THR B 1 4 ? -6.055 60.375 5.461 1 21.88 4 THR B CA 1
ATOM 2681 C C . THR B 1 4 ? -5.539 59.312 4.492 1 21.88 4 THR B C 1
ATOM 2683 O O . THR B 1 4 ? -4.789 59.625 3.568 1 21.88 4 THR B O 1
ATOM 2686 N N . PHE B 1 5 ? -5.578 57.875 4.762 1 21.86 5 PHE B N 1
ATOM 2687 C CA . PHE B 1 5 ? -5.172 56.5 4.457 1 21.86 5 PHE B CA 1
ATOM 2688 C C . PHE B 1 5 ? -5.891 56 3.215 1 21.86 5 PHE B C 1
ATOM 2690 O O . PHE B 1 5 ? -6.871 55.25 3.322 1 21.86 5 PHE B O 1
ATOM 2697 N N . GLY B 1 6 ? -6.062 56.844 2.094 1 19.28 6 GLY B N 1
ATOM 2698 C CA . GLY B 1 6 ? -7.078 56.562 1.095 1 19.28 6 GLY B CA 1
ATOM 2699 C C . GLY B 1 6 ? -6.754 55.312 0.263 1 19.28 6 GLY B C 1
ATOM 2700 O O . GLY B 1 6 ? -5.715 55.281 -0.399 1 19.28 6 GLY B O 1
ATOM 2701 N N . PHE B 1 7 ? -7.242 53.938 0.455 1 20.27 7 PHE B N 1
ATOM 2702 C CA . PHE B 1 7 ? -7.035 52.531 0.105 1 20.27 7 PHE B CA 1
ATOM 2703 C C . PHE B 1 7 ? -7.613 52.25 -1.271 1 20.27 7 PHE B C 1
ATOM 2705 O O . PHE B 1 7 ? -7.703 51.062 -1.669 1 20.27 7 PHE B O 1
ATOM 2712 N N . ARG B 1 8 ? -8.086 53.094 -2.236 1 17.66 8 ARG B N 1
ATOM 2713 C CA . ARG B 1 8 ? -9.289 52.719 -2.984 1 17.66 8 ARG B CA 1
ATOM 2714 C C . ARG B 1 8 ? -8.953 51.812 -4.156 1 17.66 8 ARG B C 1
ATOM 2716 O O . ARG B 1 8 ? -9.719 50.906 -4.469 1 17.66 8 ARG B O 1
ATOM 2723 N N . GLY B 1 9 ? -8.039 52.094 -5.18 1 19.84 9 GLY B N 1
ATOM 2724 C CA . GLY B 1 9 ? -8.398 52.094 -6.59 1 19.84 9 GLY B CA 1
ATOM 2725 C C . GLY B 1 9 ? -8.562 50.719 -7.172 1 19.84 9 GLY B C 1
ATOM 2726 O O . GLY B 1 9 ? -8.125 49.719 -6.574 1 19.84 9 GLY B O 1
ATOM 2727 N N . GLY B 1 10 ? -9.383 50.406 -8.445 1 20.67 10 GLY B N 1
ATOM 2728 C CA . GLY B 1 10 ? -10.32 49.688 -9.305 1 20.67 10 GLY B CA 1
ATOM 2729 C C . GLY B 1 10 ? -9.641 48.75 -10.273 1 20.67 10 GLY B C 1
ATOM 2730 O O . GLY B 1 10 ? -9.742 48.906 -11.492 1 20.67 10 GLY B O 1
ATOM 2731 N N . LEU B 1 11 ? -8.445 48.125 -10.023 1 20.17 11 LEU B N 1
ATOM 2732 C CA . LEU B 1 11 ? -7.727 47.562 -11.164 1 20.17 11 LEU B CA 1
ATOM 2733 C C . LEU B 1 11 ? -8.531 46.438 -11.828 1 20.17 11 LEU B C 1
ATOM 2735 O O . LEU B 1 11 ? -8.766 45.406 -11.227 1 20.17 11 LEU B O 1
ATOM 2739 N N . ARG B 1 12 ? -9.539 46.781 -12.68 1 21.41 12 ARG B N 1
ATOM 2740 C CA . ARG B 1 12 ? -10.43 46 -13.531 1 21.41 12 ARG B CA 1
ATOM 2741 C C . ARG B 1 12 ? -9.633 45.125 -14.5 1 21.41 12 ARG B C 1
ATOM 2743 O O . ARG B 1 12 ? -8.938 45.625 -15.383 1 21.41 12 ARG B O 1
ATOM 2750 N N . ALA B 1 13 ? -9.023 44.062 -14.062 1 20.19 13 ALA B N 1
ATOM 2751 C CA . ALA B 1 13 ? -8.18 43.094 -14.781 1 20.19 13 ALA B CA 1
ATOM 2752 C C . ALA B 1 13 ? -8.953 42.469 -15.938 1 20.19 13 ALA B C 1
ATOM 2754 O O . ALA B 1 13 ? -10.016 41.875 -15.734 1 20.19 13 ALA B O 1
ATOM 2755 N N . ASP B 1 14 ? -8.938 43.125 -17.125 1 20.08 14 ASP B N 1
ATOM 2756 C CA . ASP B 1 14 ? -9.555 42.75 -18.375 1 20.08 14 ASP B CA 1
ATOM 2757 C C . ASP B 1 14 ? -9.117 41.344 -18.781 1 20.08 14 ASP B C 1
ATOM 2759 O O . ASP B 1 14 ? -7.945 41.094 -19.094 1 20.08 14 ASP B O 1
ATOM 2763 N N . VAL B 1 15 ? -9.57 40.312 -18.125 1 20.03 15 VAL B N 1
ATOM 2764 C CA . VAL B 1 15 ? -9.266 38.906 -18.219 1 20.03 15 VAL B CA 1
ATOM 2765 C C . VAL B 1 15 ? -9.656 38.375 -19.609 1 20.03 15 VAL B C 1
ATOM 2767 O O . VAL B 1 15 ? -9.773 37.188 -19.812 1 20.03 15 VAL B O 1
ATOM 2770 N N . ALA B 1 16 ? -10.0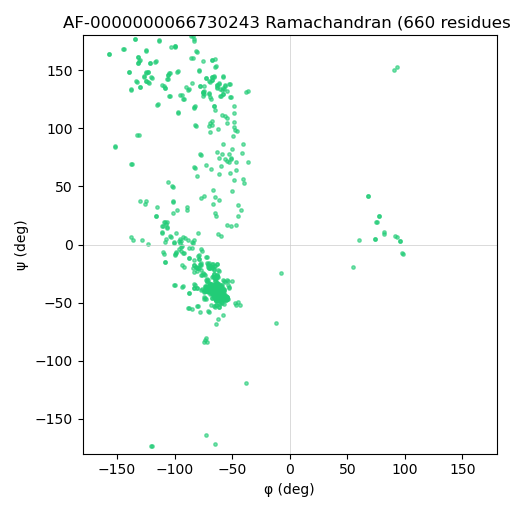16 39.25 -20.562 1 19.25 16 ALA B N 1
ATOM 2771 C CA . ALA B 1 16 ? -10.781 38.781 -21.703 1 19.25 16 ALA B CA 1
ATOM 2772 C C . ALA B 1 16 ? -9.969 37.781 -22.531 1 19.25 16 ALA B C 1
ATOM 2774 O O . ALA B 1 16 ? -10.492 36.75 -22.953 1 19.25 16 ALA B O 1
ATOM 2775 N N . ASP B 1 17 ? -8.914 38.25 -23.188 1 18.69 17 ASP B N 1
ATOM 2776 C CA . ASP B 1 17 ? -8.594 37.906 -24.578 1 18.69 17 ASP B CA 1
ATOM 2777 C C . ASP B 1 17 ? -8.039 36.5 -24.688 1 18.69 17 ASP B C 1
ATOM 2779 O O . ASP B 1 17 ? -7.941 35.938 -25.781 1 18.69 17 ASP B O 1
ATOM 2783 N N . LEU B 1 18 ? -7.195 36.156 -23.734 1 18.61 18 LEU B N 1
ATOM 2784 C CA . LEU B 1 18 ? -6.16 35.25 -24.203 1 18.61 18 LEU B CA 1
ATOM 2785 C C . LEU B 1 18 ? -6.762 33.906 -24.594 1 18.61 18 LEU B C 1
ATOM 2787 O O . LEU B 1 18 ? -6.672 32.938 -23.844 1 18.61 18 LEU B O 1
ATOM 2791 N N . MET B 1 19 ? -8.023 33.812 -25.172 1 20 19 MET B N 1
ATOM 2792 C CA . MET B 1 19 ? -8.758 32.625 -25.562 1 20 19 MET B CA 1
ATOM 2793 C C . MET B 1 19 ? -7.953 31.781 -26.562 1 20 19 MET B C 1
ATOM 2795 O O . MET B 1 19 ? -8.211 30.594 -26.719 1 20 19 MET B O 1
ATOM 2799 N N . GLN B 1 20 ? -7.305 32.406 -27.469 1 18.89 20 GLN B N 1
ATOM 2800 C CA . GLN B 1 20 ? -7.367 31.891 -28.828 1 18.89 20 GLN B CA 1
ATOM 2801 C C . GLN B 1 20 ? -6.551 30.625 -28.984 1 18.89 20 GLN B C 1
ATOM 2803 O O . GLN B 1 20 ? -7.02 29.641 -29.562 1 18.89 20 GLN B O 1
ATOM 2808 N N . ASP B 1 21 ? -5.25 30.766 -29.172 1 18.95 21 ASP B N 1
ATOM 2809 C CA . ASP B 1 21 ? -4.465 30.125 -30.219 1 18.95 21 ASP B CA 1
ATOM 2810 C C . ASP B 1 21 ? -4.066 28.703 -29.812 1 18.95 21 ASP B C 1
ATOM 2812 O O . ASP B 1 21 ? -3.26 28.062 -30.484 1 18.95 21 ASP B O 1
ATOM 2816 N N . ALA B 1 22 ? -4.23 28.391 -28.578 1 18.34 22 ALA B N 1
ATOM 2817 C CA . ALA B 1 22 ? -3.307 27.312 -28.219 1 18.34 22 ALA B CA 1
ATOM 2818 C C . ALA B 1 22 ? -3.652 26.016 -28.953 1 18.34 22 ALA B C 1
ATOM 2820 O O . ALA B 1 22 ? -4.504 25.25 -28.516 1 18.34 22 ALA B O 1
ATOM 2821 N N . GLY B 1 23 ? -3.908 26.016 -30.266 1 18.83 23 GLY B N 1
ATOM 2822 C CA . GLY B 1 23 ? -4.391 24.969 -31.156 1 18.83 23 GLY B CA 1
ATOM 2823 C C . GLY B 1 23 ? -3.502 23.75 -31.172 1 18.83 23 GLY B C 1
ATOM 2824 O O . GLY B 1 23 ? -3.992 22.609 -31.203 1 18.83 23 GLY B O 1
ATOM 2825 N N . GLU B 1 24 ? -2.283 23.969 -31.578 1 18.92 24 GLU B N 1
ATOM 2826 C CA . GLU B 1 24 ? -1.81 23.062 -32.625 1 18.92 24 GLU B CA 1
ATOM 2827 C C . GLU B 1 24 ? -1.504 21.688 -32.062 1 18.92 24 GLU B C 1
ATOM 2829 O O . GLU B 1 24 ? -1.924 20.672 -32.625 1 18.92 24 GLU B O 1
ATOM 2834 N N . HIS B 1 25 ? -0.252 21.562 -31.5 1 18.95 25 HIS B N 1
ATOM 2835 C CA . HIS B 1 25 ? 0.661 20.516 -31.969 1 18.95 25 HIS B CA 1
ATOM 2836 C C . HIS B 1 25 ? 0.295 19.156 -31.391 1 18.95 25 HIS B C 1
ATOM 2838 O O . HIS B 1 25 ? 0.486 18.125 -32.031 1 18.95 25 HIS B O 1
ATOM 2844 N N . LEU B 1 26 ? 0.294 19.094 -30 1 18.62 26 LEU B N 1
ATOM 2845 C CA . LEU B 1 26 ? 0.978 17.875 -29.578 1 18.62 26 LEU B CA 1
ATOM 2846 C C . LEU B 1 26 ? 0.117 16.641 -29.859 1 18.62 26 LEU B C 1
ATOM 2848 O O . LEU B 1 26 ? -0.874 16.406 -29.156 1 18.62 26 LEU B O 1
ATOM 2852 N N . ARG B 1 27 ? -0.123 16.266 -31.047 1 19.97 27 ARG B N 1
ATOM 2853 C CA . ARG B 1 27 ? -0.898 15.133 -31.516 1 19.97 27 ARG B CA 1
ATOM 2854 C C . ARG B 1 27 ? -0.304 13.82 -31.031 1 19.97 27 ARG B C 1
ATOM 2856 O O . ARG B 1 27 ? 0.6 13.266 -31.656 1 19.97 27 ARG B O 1
ATOM 2863 N N . SER B 1 28 ? 0.167 13.82 -29.828 1 18.09 28 SER B N 1
ATOM 2864 C CA . SER B 1 28 ? 0.76 12.516 -29.547 1 18.09 28 SER B CA 1
ATOM 2865 C C . SER B 1 28 ? -0.185 11.383 -29.938 1 18.09 28 SER B C 1
ATOM 2867 O O . SER B 1 28 ? -1.403 11.516 -29.812 1 18.09 28 SER B O 1
ATOM 2869 N N . SER B 1 29 ? 0.271 10.562 -30.859 1 21.53 29 SER B N 1
ATOM 2870 C CA . SER B 1 29 ? -0.3 9.406 -31.562 1 21.53 29 SER B CA 1
ATOM 2871 C C . SER B 1 29 ? -0.91 8.422 -30.562 1 21.53 29 SER B C 1
ATOM 2873 O O . SER B 1 29 ? -0.19 7.66 -29.922 1 21.53 29 SER B O 1
ATOM 2875 N N . GLY B 1 30 ? -1.637 8.914 -29.672 1 21.75 30 GLY B N 1
ATOM 2876 C CA . GLY B 1 30 ? -2.365 8.07 -28.734 1 21.75 30 GLY B CA 1
ATOM 2877 C C . GLY B 1 30 ? -3.16 6.977 -29.422 1 21.75 30 GLY B C 1
ATOM 2878 O O . GLY B 1 30 ? -3.963 7.254 -30.312 1 21.75 30 GLY B O 1
ATOM 2879 N N . VAL B 1 31 ? -2.453 5.91 -29.75 1 22.17 31 VAL B N 1
ATOM 2880 C CA . VAL B 1 31 ? -3.234 4.809 -30.312 1 22.17 31 VAL B CA 1
ATOM 2881 C C . VAL B 1 31 ? -4.539 4.656 -29.516 1 22.17 31 VAL B C 1
ATOM 2883 O O . VAL B 1 31 ? -4.52 4.418 -28.312 1 22.17 31 VAL B O 1
ATOM 2886 N N . PHE B 1 32 ? -5.48 5.496 -29.797 1 21.83 32 PHE B N 1
ATOM 2887 C CA . PHE B 1 32 ? -6.867 5.418 -29.344 1 21.83 32 PHE B CA 1
ATOM 2888 C C . PHE B 1 32 ? -7.457 4.047 -29.656 1 21.83 32 PHE B C 1
ATOM 2890 O O . PHE B 1 32 ? -7.684 3.709 -30.812 1 21.83 32 PHE B O 1
ATOM 2897 N N . VAL B 1 33 ? -6.973 2.998 -29.156 1 21.88 33 VAL B N 1
ATOM 2898 C CA . VAL B 1 33 ? -7.902 1.904 -29.406 1 21.88 33 VAL B CA 1
ATOM 2899 C C . VAL B 1 33 ? -9.32 2.326 -29.031 1 21.88 33 VAL B C 1
ATOM 2901 O O . VAL B 1 33 ? -9.539 2.85 -27.938 1 21.88 33 VAL B O 1
ATOM 2904 N N . LYS B 1 34 ? -10.211 2.611 -29.953 1 22.97 34 LYS B N 1
ATOM 2905 C CA . LYS B 1 34 ? -11.656 2.807 -29.953 1 22.97 34 LYS B CA 1
ATOM 2906 C C . LYS B 1 34 ? -12.352 1.764 -29.094 1 22.97 34 LYS B C 1
ATOM 2908 O O . LYS B 1 34 ? -12.734 0.697 -29.578 1 22.97 34 LYS B O 1
ATOM 2913 N N . ARG B 1 35 ? -11.82 1.274 -28.156 1 23.56 35 ARG B N 1
ATOM 2914 C CA . ARG B 1 35 ? -12.609 0.242 -27.484 1 23.56 35 ARG B CA 1
ATOM 2915 C C . ARG B 1 35 ? -13.93 0.81 -26.969 1 23.56 35 ARG B C 1
ATOM 2917 O O . ARG B 1 35 ? -13.945 1.534 -25.969 1 23.56 35 ARG B O 1
ATOM 2924 N N . ALA B 1 36 ? -14.906 1.223 -27.812 1 25.5 36 ALA B N 1
ATOM 2925 C CA . ALA B 1 36 ? -16.234 1.809 -27.703 1 25.5 36 ALA B CA 1
ATOM 2926 C C . ALA B 1 36 ? -17.109 1.021 -26.734 1 25.5 36 ALA B C 1
ATOM 2928 O O . ALA B 1 36 ? -18.203 1.458 -26.375 1 25.5 36 ALA B O 1
ATOM 2929 N N . VAL B 1 37 ? -17.016 -0.315 -26.531 1 27.31 37 VAL B N 1
ATOM 2930 C CA . VAL B 1 37 ? -18.297 -0.868 -26.125 1 27.31 37 VAL B CA 1
ATOM 2931 C C . VAL B 1 37 ? -18.672 -0.356 -24.734 1 27.31 37 VAL B C 1
ATOM 2933 O O . VAL B 1 37 ? -17.875 -0.448 -23.797 1 27.31 37 VAL B O 1
ATOM 2936 N N . ALA B 1 38 ? -19.547 0.568 -24.625 1 29.7 38 ALA B N 1
ATOM 2937 C CA . ALA B 1 38 ? -20.219 1.074 -23.422 1 29.7 38 ALA B CA 1
ATOM 2938 C C . ALA B 1 38 ? -20.562 -0.064 -22.484 1 29.7 38 ALA B C 1
ATOM 2940 O O . ALA B 1 38 ? -21.516 -0.809 -22.719 1 29.7 38 ALA B O 1
ATOM 2941 N N . SER B 1 39 ? -19.656 -0.876 -22.125 1 34.88 39 SER B N 1
ATOM 2942 C CA . SER B 1 39 ? -20.078 -1.933 -21.203 1 34.88 39 SER B CA 1
ATOM 2943 C C . SER B 1 39 ? -20.75 -1.356 -19.969 1 34.88 39 SER B C 1
ATOM 2945 O O . SER B 1 39 ? -20.234 -0.435 -19.344 1 34.88 39 SER B O 1
ATOM 2947 N N . GLN B 1 40 ? -22.109 -1.433 -19.859 1 36.53 40 GLN B N 1
ATOM 2948 C CA . GLN B 1 40 ? -23.109 -0.985 -18.891 1 36.53 40 GLN B CA 1
ATOM 2949 C C . GLN B 1 40 ? -22.734 -1.427 -17.469 1 36.53 40 GLN B C 1
ATOM 2951 O O . GLN B 1 40 ? -22.719 -2.623 -17.172 1 36.53 40 GLN B O 1
ATOM 2956 N N . TYR B 1 41 ? -21.812 -0.77 -17.016 1 42.09 41 TYR B N 1
ATOM 2957 C CA . TYR B 1 41 ? -21.688 -0.959 -15.578 1 42.09 41 TYR B CA 1
ATOM 2958 C C . TYR B 1 41 ? -23.047 -0.831 -14.891 1 42.09 41 TYR B C 1
ATOM 2960 O O . TYR B 1 41 ? -23.891 -0.04 -15.312 1 42.09 41 TYR B O 1
ATOM 2968 N N . GLN B 1 42 ? -23.734 -1.841 -14.578 1 39.47 42 GLN B N 1
ATOM 2969 C CA . GLN B 1 42 ? -25.016 -1.79 -13.875 1 39.47 42 GLN B CA 1
ATOM 2970 C C . GLN B 1 42 ? -24.828 -1.332 -12.43 1 39.47 42 GLN B C 1
ATOM 2972 O O . GLN B 1 42 ? -23.922 -1.81 -11.734 1 39.47 42 GLN B O 1
ATOM 2977 N N . SER B 1 43 ? -25.172 -0.161 -12.219 1 40.34 43 SER B N 1
ATOM 2978 C CA . SER B 1 43 ? -25.344 0.286 -10.836 1 40.34 43 SER B CA 1
ATOM 2979 C C . SER B 1 43 ? -26.25 -0.663 -10.062 1 40.34 43 SER B C 1
ATOM 2981 O O . SER B 1 43 ? -27.422 -0.379 -9.867 1 40.34 43 SER B O 1
ATOM 2983 N N . ASN B 1 44 ? -26.5 -1.836 -10.539 1 35.19 44 ASN B N 1
ATOM 2984 C CA . ASN B 1 44 ? -27.531 -2.547 -9.797 1 35.19 44 ASN B CA 1
ATOM 2985 C C . ASN B 1 44 ? -27.156 -2.725 -8.328 1 35.19 44 ASN B C 1
ATOM 2987 O O . ASN B 1 44 ? -26.281 -3.523 -8 1 35.19 44 ASN B O 1
ATOM 2991 N N . ARG B 1 45 ? -27.312 -1.672 -7.578 1 38.72 45 ARG B N 1
ATOM 2992 C CA . ARG B 1 45 ? -27.312 -1.813 -6.125 1 38.72 45 ARG B CA 1
ATOM 2993 C C . ARG B 1 45 ? -28.172 -2.998 -5.695 1 38.72 45 ARG B C 1
ATOM 2995 O O . ARG B 1 45 ? -29.359 -2.83 -5.363 1 38.72 45 ARG B O 1
ATOM 3002 N N . THR B 1 46 ? -28.422 -3.93 -6.383 1 36.41 46 THR B N 1
ATOM 3003 C CA . THR B 1 46 ? -29.188 -4.871 -5.57 1 36.41 46 THR B CA 1
ATOM 3004 C C . THR B 1 46 ? -28.5 -5.109 -4.23 1 36.41 46 THR B C 1
ATOM 3006 O O . THR B 1 46 ? -27.312 -5.395 -4.18 1 36.41 46 THR B O 1
ATOM 3009 N N . GLY B 1 47 ? -28.828 -4.406 -3.207 1 41 47 GLY B N 1
ATOM 3010 C CA . GLY B 1 47 ? -28.562 -4.598 -1.79 1 41 47 GLY B CA 1
ATOM 3011 C C . GLY B 1 47 ? -27.922 -5.934 -1.481 1 41 47 GLY B C 1
ATOM 3012 O O . GLY B 1 47 ? -27.688 -6.266 -0.316 1 41 47 GLY B O 1
ATOM 3013 N N . ASN B 1 48 ? -28.109 -6.891 -2.285 1 49.62 48 ASN B N 1
ATOM 3014 C CA . ASN B 1 48 ? -27.828 -8.242 -1.826 1 49.62 48 ASN B CA 1
ATOM 3015 C C . ASN B 1 48 ? -26.344 -8.445 -1.524 1 49.62 48 ASN B C 1
ATOM 3017 O O . ASN B 1 48 ? -25.516 -7.605 -1.894 1 49.62 48 ASN B O 1
ATOM 3021 N N . ASP B 1 49 ? -25.75 -9.75 -1.217 1 72.81 49 ASP B N 1
ATOM 3022 C CA . ASP B 1 49 ? -24.734 -10.461 -0.441 1 72.81 49 ASP B CA 1
ATOM 3023 C C . ASP B 1 49 ? -23.359 -10.359 -1.102 1 72.81 49 ASP B C 1
ATOM 3025 O O . ASP B 1 49 ? -22.906 -11.305 -1.754 1 72.81 49 ASP B O 1
ATOM 3029 N N . GLU B 1 50 ? -22.875 -9.023 -1.271 1 84.88 50 GLU B N 1
ATOM 3030 C CA . GLU B 1 50 ? -21.5 -8.914 -1.768 1 84.88 50 GLU B CA 1
ATOM 3031 C C . GLU B 1 50 ? -20.5 -9.258 -0.68 1 84.88 50 GLU B C 1
ATOM 3033 O O . GLU B 1 50 ? -20.656 -8.875 0.478 1 84.88 50 GLU B O 1
ATOM 3038 N N . ILE B 1 51 ? -19.531 -10.039 -1.121 1 88.81 51 ILE B N 1
ATOM 3039 C CA . ILE B 1 51 ? -18.469 -10.461 -0.206 1 88.81 51 ILE B CA 1
ATOM 3040 C C . ILE B 1 51 ? -17.141 -9.883 -0.666 1 88.81 51 ILE B C 1
ATOM 3042 O O . ILE B 1 51 ? -16.75 -10.039 -1.826 1 88.81 51 ILE B O 1
ATOM 3046 N N . ASP B 1 52 ? -16.516 -9.109 0.151 1 88 52 ASP B N 1
ATOM 3047 C CA . ASP B 1 52 ? -15.18 -8.602 -0.122 1 88 52 ASP B CA 1
ATOM 3048 C C . ASP B 1 52 ? -14.195 -9.062 0.949 1 88 52 ASP B C 1
ATOM 3050 O O . ASP B 1 52 ? -14.508 -9.93 1.766 1 88 52 ASP B O 1
ATOM 3054 N N . GLU B 1 53 ? -12.984 -8.578 0.917 1 85.81 53 GLU B N 1
ATOM 3055 C CA . GLU B 1 53 ? -11.922 -9.078 1.785 1 85.81 53 GLU B CA 1
ATOM 3056 C C . GLU B 1 53 ? -12.195 -8.734 3.246 1 85.81 53 GLU B C 1
ATOM 3058 O O . GLU B 1 53 ? -11.602 -9.328 4.152 1 85.81 53 GLU B O 1
ATOM 3063 N N . SER B 1 54 ? -13.031 -7.777 3.449 1 83.25 54 SER B N 1
ATOM 3064 C CA . SER B 1 54 ? -13.312 -7.379 4.824 1 83.25 54 SER B CA 1
ATOM 3065 C C . SER B 1 54 ? -14.547 -8.094 5.367 1 83.25 54 SER B C 1
ATOM 3067 O O . SER B 1 54 ? -14.898 -7.938 6.539 1 83.25 54 SER B O 1
ATOM 3069 N N . SER B 1 55 ? -15.211 -8.906 4.574 1 85.75 55 SER B N 1
ATOM 3070 C CA . SER B 1 55 ? -16.5 -9.5 4.922 1 85.75 55 SER B CA 1
ATOM 3071 C C . SER B 1 55 ? -16.359 -10.539 6.027 1 85.75 55 SER B C 1
ATOM 3073 O O . SER B 1 55 ? -17.328 -10.875 6.699 1 85.75 55 SER B O 1
ATOM 3075 N N . ALA B 1 56 ? -15.18 -11.039 6.219 1 86.31 56 ALA B N 1
ATOM 3076 C CA . ALA B 1 56 ? -14.969 -12.039 7.262 1 86.31 56 ALA B CA 1
ATOM 3077 C C . ALA B 1 56 ? -14.672 -11.375 8.602 1 86.31 56 ALA B C 1
ATOM 3079 O O . ALA B 1 56 ? -14.68 -12.039 9.648 1 86.31 56 ALA B O 1
ATOM 3080 N N . GLU B 1 57 ? -14.414 -10.078 8.547 1 85.81 57 GLU B N 1
ATOM 3081 C CA . GLU B 1 57 ? -13.984 -9.367 9.75 1 85.81 57 GLU B CA 1
ATOM 3082 C C . GLU B 1 57 ? -15.164 -9.078 10.672 1 85.81 57 GLU B C 1
ATOM 3084 O O . GLU B 1 57 ? -16.25 -8.711 10.203 1 85.81 57 GLU B O 1
ATOM 3089 N N . GLU B 1 58 ? -14.914 -9.305 11.898 1 87.25 58 GLU B N 1
ATOM 3090 C CA . GLU B 1 58 ? -15.883 -8.852 12.891 1 87.25 58 GLU B CA 1
ATOM 3091 C C . GLU B 1 58 ? -15.805 -7.344 13.086 1 87.25 58 GLU B C 1
ATOM 3093 O O . GLU B 1 58 ? -14.711 -6.789 13.242 1 87.25 58 GLU B O 1
ATOM 3098 N N . LEU B 1 59 ? -16.969 -6.77 13.039 1 92 59 LEU B N 1
ATOM 3099 C CA . LEU B 1 59 ? -17.016 -5.316 13.172 1 92 59 LEU B CA 1
ATOM 3100 C C . LEU B 1 59 ? -17.531 -4.91 14.547 1 92 59 LEU B C 1
ATOM 3102 O O . LEU B 1 59 ? -18.344 -5.617 15.141 1 92 59 LEU B O 1
ATOM 3106 N N . ARG B 1 60 ? -17.016 -3.859 15 1 93.88 60 ARG B N 1
ATOM 3107 C CA . ARG B 1 60 ? -17.5 -3.189 16.203 1 93.88 60 ARG B CA 1
ATOM 3108 C C . ARG B 1 60 ? -17.875 -1.743 15.914 1 93.88 60 ARG B C 1
ATOM 3110 O O . ARG B 1 60 ? -17.328 -1.123 15 1 93.88 60 ARG B O 1
ATOM 3117 N N . ASP B 1 61 ? -18.859 -1.36 16.688 1 95.5 61 ASP B N 1
ATOM 3118 C CA . ASP B 1 61 ? -19.125 0.071 16.594 1 95.5 61 ASP B CA 1
ATOM 3119 C C . ASP B 1 61 ? -17.891 0.892 16.938 1 95.5 61 ASP B C 1
ATOM 3121 O O . ASP B 1 61 ? -17.125 0.521 17.828 1 95.5 61 ASP B O 1
ATOM 3125 N N . ALA B 1 62 ? -17.734 1.998 16.266 1 96.81 62 ALA B N 1
ATOM 3126 C CA . ALA B 1 62 ? -16.5 2.766 16.359 1 96.81 62 ALA B CA 1
ATOM 3127 C C . ALA B 1 62 ? -16.266 3.238 17.781 1 96.81 62 ALA B C 1
ATOM 3129 O O . ALA B 1 62 ? -15.117 3.26 18.25 1 96.81 62 ALA B O 1
ATOM 3130 N N . ALA B 1 63 ? -17.328 3.641 18.484 1 95.88 63 ALA B N 1
ATOM 3131 C CA . ALA B 1 63 ? -17.172 4.113 19.859 1 95.88 63 ALA B CA 1
ATOM 3132 C C . ALA B 1 63 ? -16.609 3.021 20.766 1 95.88 63 ALA B C 1
ATOM 3134 O O . ALA B 1 63 ? -15.68 3.266 21.531 1 95.88 63 ALA B O 1
ATOM 3135 N N . SER B 1 64 ? -17.125 1.843 20.594 1 95.44 64 SER B N 1
ATOM 3136 C CA . SER B 1 64 ? -16.641 0.708 21.375 1 95.44 64 SER B CA 1
ATOM 3137 C C . SER B 1 64 ? -15.219 0.331 20.953 1 95.44 64 SER B C 1
ATOM 3139 O O . SER B 1 64 ? -14.375 0.005 21.781 1 95.44 64 SER B O 1
ATOM 3141 N N . TYR B 1 65 ? -15 0.326 19.734 1 96.12 65 TYR B N 1
ATOM 3142 C CA . TYR B 1 65 ? -13.688 -0.021 19.203 1 96.12 65 TYR B CA 1
ATOM 3143 C C . TYR B 1 65 ? -12.609 0.889 19.781 1 96.12 65 TYR B C 1
ATOM 3145 O O . TYR B 1 65 ? -11.586 0.413 20.266 1 96.12 65 TYR B O 1
ATOM 3153 N N . VAL B 1 66 ? -12.836 2.182 19.781 1 97.06 66 VAL B N 1
ATOM 3154 C CA . VAL B 1 66 ? -11.789 3.137 20.125 1 97.06 66 VAL B CA 1
ATOM 3155 C C . VAL B 1 66 ? -11.586 3.174 21.641 1 97.06 66 VAL B C 1
ATOM 3157 O O . VAL B 1 66 ? -10.578 3.697 22.125 1 97.06 66 VAL B O 1
ATOM 3160 N N . GLN B 1 67 ? -12.531 2.678 22.406 1 94.94 67 GLN B N 1
ATOM 3161 C CA . GLN B 1 67 ? -12.344 2.555 23.844 1 94.94 67 GLN B CA 1
ATOM 3162 C C . GLN B 1 67 ? -11.242 1.548 24.172 1 94.94 67 GLN B C 1
ATOM 3164 O O . GLN B 1 67 ? -10.578 1.665 25.203 1 94.94 67 GLN B O 1
ATOM 3169 N N . HIS B 1 68 ? -11.07 0.639 23.219 1 93.94 68 HIS B N 1
ATOM 3170 C CA . HIS B 1 68 ? -10.078 -0.402 23.453 1 93.94 68 HIS B CA 1
ATOM 3171 C C . HIS B 1 68 ? -8.867 -0.216 22.547 1 93.94 68 HIS B C 1
ATOM 3173 O O . HIS B 1 68 ? -7.902 -0.982 22.641 1 93.94 68 HIS B O 1
ATOM 3179 N N . ASN B 1 69 ? -8.977 0.675 21.703 1 94.75 69 ASN B N 1
ATOM 3180 C CA . ASN B 1 69 ? -7.895 0.995 20.766 1 94.75 69 ASN B CA 1
ATOM 3181 C C . ASN B 1 69 ? -7.645 2.498 20.703 1 94.75 69 ASN B C 1
ATOM 3183 O O . ASN B 1 69 ? -8.227 3.191 19.859 1 94.75 69 ASN B O 1
ATOM 3187 N N . ALA B 1 70 ? -6.734 2.898 21.484 1 95.56 70 ALA B N 1
ATOM 3188 C CA . ALA B 1 70 ? -6.488 4.336 21.562 1 95.56 70 ALA B CA 1
ATOM 3189 C C . ALA B 1 70 ? -6.141 4.914 20.188 1 95.56 70 ALA B C 1
ATOM 3191 O O . ALA B 1 70 ? -5.297 4.367 19.484 1 95.56 70 ALA B O 1
ATOM 3192 N N . MET B 1 71 ? -6.738 6.016 19.859 1 96.62 71 MET B N 1
ATOM 3193 C CA . MET B 1 71 ? -6.477 6.664 18.578 1 96.62 71 MET B CA 1
ATOM 3194 C C . MET B 1 71 ? -5.227 7.535 18.656 1 96.62 71 MET B C 1
ATOM 3196 O O . MET B 1 71 ? -4.48 7.645 17.672 1 96.62 71 MET B O 1
ATOM 3200 N N . LEU B 1 72 ? -5.086 8.164 19.797 1 96.88 72 LEU B N 1
ATOM 3201 C CA . LEU B 1 72 ? -3.9 8.961 20.078 1 96.88 72 LEU B CA 1
ATOM 3202 C C . LEU B 1 72 ? -2.965 8.234 21.047 1 96.88 72 LEU B C 1
ATOM 3204 O O . LEU B 1 72 ? -3.395 7.762 22.094 1 96.88 72 LEU B O 1
ATOM 3208 N N . ILE B 1 73 ? -1.716 8.117 20.656 1 95.81 73 ILE B N 1
ATOM 3209 C CA . ILE B 1 73 ? -0.735 7.465 21.516 1 95.81 73 ILE B CA 1
ATOM 3210 C C . ILE B 1 73 ? 0.466 8.383 21.719 1 95.81 73 ILE B C 1
ATOM 3212 O O . ILE B 1 73 ? 0.808 9.18 20.844 1 95.81 73 ILE B O 1
ATOM 3216 N N . GLN B 1 74 ? 0.98 8.289 22.875 1 95.69 74 GLN B N 1
ATOM 3217 C CA . GLN B 1 74 ? 2.191 9.039 23.188 1 95.69 74 GLN B CA 1
ATOM 3218 C C . GLN B 1 74 ? 3.438 8.18 22.984 1 95.69 74 GLN B C 1
ATOM 3220 O O . GLN B 1 74 ? 3.494 7.039 23.438 1 95.69 74 GLN B O 1
ATOM 3225 N N . VAL B 1 75 ? 4.395 8.711 22.234 1 93.56 75 VAL B N 1
ATOM 3226 C CA . VAL B 1 75 ? 5.625 7.969 21.984 1 93.56 75 VAL B CA 1
ATOM 3227 C C . VAL B 1 75 ? 6.828 8.805 22.406 1 93.56 75 VAL B C 1
ATOM 3229 O O . VAL B 1 75 ? 6.781 10.039 22.375 1 93.56 75 VAL B O 1
ATOM 3232 N N . PRO B 1 76 ? 7.848 8.156 22.844 1 94.38 76 PRO B N 1
ATOM 3233 C CA . PRO B 1 76 ? 9.078 8.906 23.094 1 94.38 76 PRO B CA 1
ATOM 3234 C C . PRO B 1 76 ? 9.75 9.383 21.812 1 94.38 76 PRO B C 1
ATOM 3236 O O . PRO B 1 76 ? 9.742 8.672 20.797 1 94.38 76 PRO B O 1
ATOM 3239 N N . VAL B 1 77 ? 10.258 10.57 21.875 1 93.75 77 VAL B N 1
ATOM 3240 C CA . VAL B 1 77 ? 11.094 11.055 20.781 1 93.75 77 VAL B CA 1
ATOM 3241 C C . VAL B 1 77 ? 12.516 10.531 20.938 1 93.75 77 VAL B C 1
ATOM 3243 O O . VAL B 1 77 ? 13.32 11.117 21.672 1 93.75 77 VAL B O 1
ATOM 3246 N N . VAL B 1 78 ? 12.805 9.555 20.172 1 90.88 78 VAL B N 1
ATOM 3247 C CA . VAL B 1 78 ? 14.102 8.898 20.312 1 90.88 78 VAL B CA 1
ATOM 3248 C C . VAL B 1 78 ? 15.219 9.922 20.125 1 90.88 78 VAL B C 1
ATOM 3250 O O . VAL B 1 78 ? 15.195 10.695 19.156 1 90.88 78 VAL B O 1
ATOM 3253 N N . GLY B 1 79 ? 16.125 9.914 21.062 1 92.69 79 GLY B N 1
ATOM 3254 C CA . GLY B 1 79 ? 17.234 10.859 21.016 1 92.69 79 GLY B CA 1
ATOM 3255 C C . GLY B 1 79 ? 17.016 12.086 21.875 1 92.69 79 GLY B C 1
ATOM 3256 O O . GLY B 1 79 ? 17.891 12.945 21.969 1 92.69 79 GLY B O 1
ATOM 3257 N N . THR B 1 80 ? 15.82 12.203 22.406 1 95.75 80 THR B N 1
ATOM 3258 C CA . THR B 1 80 ? 15.484 13.297 23.312 1 95.75 80 THR B CA 1
ATOM 3259 C C . THR B 1 80 ? 14.727 12.781 24.531 1 95.75 80 THR B C 1
ATOM 3261 O O . THR B 1 80 ? 14.453 11.586 24.641 1 95.75 80 THR B O 1
ATOM 3264 N N . ALA B 1 81 ? 14.414 13.656 25.469 1 95.62 81 ALA B N 1
ATOM 3265 C CA . ALA B 1 81 ? 13.625 13.32 26.656 1 95.62 81 ALA B CA 1
ATOM 3266 C C . ALA B 1 81 ? 12.156 13.641 26.438 1 95.62 81 ALA B C 1
ATOM 3268 O O . ALA B 1 81 ? 11.32 13.383 27.312 1 95.62 81 ALA B O 1
ATOM 3269 N N . ARG B 1 82 ? 11.883 14.109 25.25 1 96.12 82 ARG B N 1
ATOM 3270 C CA . ARG B 1 82 ? 10.523 14.562 24.969 1 96.12 82 ARG B CA 1
ATOM 3271 C C . ARG B 1 82 ? 9.633 13.391 24.562 1 96.12 82 ARG B C 1
ATOM 3273 O O . ARG B 1 82 ? 10.133 12.32 24.219 1 96.12 82 ARG B O 1
ATOM 3280 N N . THR B 1 83 ? 8.383 13.656 24.703 1 96.62 83 THR B N 1
ATOM 3281 C CA . THR B 1 83 ? 7.367 12.758 24.156 1 96.62 83 THR B CA 1
ATOM 3282 C C . THR B 1 83 ? 6.535 13.453 23.094 1 96.62 83 THR B C 1
ATOM 3284 O O . THR B 1 83 ? 6.555 14.688 22.984 1 96.62 83 THR B O 1
ATOM 3287 N N . PHE B 1 84 ? 5.957 12.672 22.266 1 96.31 84 PHE B N 1
ATOM 3288 C CA . PHE B 1 84 ? 5.172 13.188 21.156 1 96.31 84 PHE B CA 1
ATOM 3289 C C . PHE B 1 84 ? 3.881 12.391 20.984 1 96.31 84 PHE B C 1
ATOM 3291 O O . PHE B 1 84 ? 3.877 11.172 21.125 1 96.31 84 PHE B O 1
ATOM 3298 N N . TRP B 1 85 ? 2.814 13.156 20.844 1 96.25 85 TRP B N 1
ATOM 3299 C CA . TRP B 1 85 ? 1.533 12.516 20.562 1 96.25 85 TRP B CA 1
ATOM 3300 C C . TRP B 1 85 ? 1.341 12.32 19.062 1 96.25 85 TRP B C 1
ATOM 3302 O O . TRP B 1 85 ? 1.582 13.234 18.281 1 96.25 85 TRP B O 1
ATOM 3312 N N . ARG B 1 86 ? 0.918 11.148 18.656 1 95.12 86 ARG B N 1
ATOM 3313 C CA . ARG B 1 86 ? 0.57 10.883 17.266 1 95.12 86 ARG B CA 1
ATOM 3314 C C . ARG B 1 86 ? -0.605 9.914 17.172 1 95.12 86 ARG B C 1
ATOM 3316 O O . ARG B 1 86 ? -0.989 9.297 18.156 1 95.12 86 ARG B O 1
ATOM 3323 N N . LEU B 1 87 ? -1.161 9.797 15.969 1 95.81 87 LEU B N 1
ATOM 3324 C CA . LEU B 1 87 ? -2.209 8.812 15.719 1 95.81 87 LEU B CA 1
ATOM 3325 C C . LEU B 1 87 ? -1.632 7.402 15.688 1 95.81 87 LEU B C 1
ATOM 3327 O O . LEU B 1 87 ? -0.503 7.195 15.234 1 95.81 87 LEU B O 1
ATOM 3331 N N . SER B 1 88 ? -2.41 6.445 16.219 1 94.38 88 SER B N 1
ATOM 3332 C CA . SER B 1 88 ? -2.07 5.047 15.992 1 94.38 88 SER B CA 1
ATOM 3333 C C . SER B 1 88 ? -2.248 4.668 14.523 1 94.38 88 SER B C 1
ATOM 3335 O O . SER B 1 88 ? -2.99 5.324 13.797 1 94.38 88 SER B O 1
ATOM 3337 N N . ASP B 1 89 ? -1.581 3.605 14.094 1 90.94 89 ASP B N 1
ATOM 3338 C CA . ASP B 1 89 ? -1.697 3.168 12.703 1 90.94 89 ASP B CA 1
ATOM 3339 C C . ASP B 1 89 ? -3.121 2.713 12.391 1 90.94 89 ASP B C 1
ATOM 3341 O O . ASP B 1 89 ? -3.611 2.918 11.281 1 90.94 89 ASP B O 1
ATOM 3345 N N . GLU B 1 90 ? -3.779 2.092 13.328 1 92.69 90 GLU B N 1
ATOM 3346 C CA . GLU B 1 90 ? -5.168 1.684 13.141 1 92.69 90 GLU B CA 1
ATOM 3347 C C . GLU B 1 90 ? -6.078 2.893 12.945 1 92.69 90 GLU B C 1
ATOM 3349 O O . GLU B 1 90 ? -7.008 2.852 12.133 1 92.69 90 GLU B O 1
ATOM 3354 N N . ALA B 1 91 ? -5.75 3.898 13.68 1 95.62 91 ALA B N 1
ATOM 3355 C CA . ALA B 1 91 ? -6.547 5.117 13.562 1 95.62 91 ALA B CA 1
ATOM 3356 C C . ALA B 1 91 ? -6.379 5.746 12.18 1 95.62 91 ALA B C 1
ATOM 3358 O O . ALA B 1 91 ? -7.359 6.16 11.555 1 95.62 91 ALA B O 1
ATOM 3359 N N . THR B 1 92 ? -5.141 5.82 11.719 1 95.31 92 THR B N 1
ATOM 3360 C CA . THR B 1 92 ? -4.91 6.41 10.406 1 95.31 92 THR B CA 1
ATOM 3361 C C . THR B 1 92 ? -5.625 5.613 9.32 1 95.31 92 THR B C 1
ATOM 3363 O O . THR B 1 92 ? -6.207 6.191 8.406 1 95.31 92 THR B O 1
ATOM 3366 N N . ARG B 1 93 ? -5.625 4.34 9.453 1 93.12 93 ARG B N 1
ATOM 3367 C CA . ARG B 1 93 ? -6.312 3.479 8.492 1 93.12 93 ARG B CA 1
ATOM 3368 C C . ARG B 1 93 ? -7.816 3.73 8.516 1 93.12 93 ARG B C 1
ATOM 3370 O O . ARG B 1 93 ? -8.445 3.881 7.465 1 93.12 93 ARG B O 1
ATOM 3377 N N . MET B 1 94 ? -8.344 3.764 9.68 1 96.06 94 MET B N 1
ATOM 3378 C CA . MET B 1 94 ? -9.773 4.004 9.844 1 96.06 94 MET B CA 1
ATOM 3379 C C . MET B 1 94 ? -10.18 5.332 9.219 1 96.06 94 MET B C 1
ATOM 3381 O O . MET B 1 94 ? -11.141 5.391 8.445 1 96.06 94 MET B O 1
ATOM 3385 N N . ILE B 1 95 ? -9.422 6.297 9.453 1 97.94 95 ILE B N 1
ATOM 3386 C CA . ILE B 1 95 ? -9.719 7.648 9 1 97.94 95 ILE B CA 1
ATOM 3387 C C . ILE B 1 95 ? -9.633 7.715 7.477 1 97.94 95 ILE B C 1
ATOM 3389 O O . ILE B 1 95 ? -10.516 8.273 6.82 1 97.94 95 ILE B O 1
ATOM 3393 N N . ARG B 1 96 ? -8.617 7.164 6.961 1 96.88 96 ARG B N 1
ATOM 3394 C CA . ARG B 1 96 ? -8.477 7.199 5.512 1 96.88 96 ARG B CA 1
ATOM 3395 C C . ARG B 1 96 ? -9.617 6.445 4.832 1 96.88 96 ARG B C 1
ATOM 3397 O O . ARG B 1 96 ? -10.125 6.875 3.793 1 96.88 96 ARG B O 1
ATOM 3404 N N . LYS B 1 97 ? -9.992 5.336 5.414 1 96.12 97 LYS B N 1
ATOM 3405 C CA . LYS B 1 97 ? -11.094 4.562 4.852 1 96.12 97 LYS B CA 1
ATOM 3406 C C . LYS B 1 97 ? -12.383 5.379 4.828 1 96.12 97 LYS B C 1
ATOM 3408 O O . LYS B 1 97 ? -13.117 5.359 3.838 1 96.12 97 LYS B O 1
ATOM 3413 N N . LEU B 1 98 ? -12.617 6.059 5.84 1 97.94 98 LEU B N 1
ATOM 3414 C CA . LEU B 1 98 ? -13.812 6.902 5.902 1 97.94 98 LEU B CA 1
ATOM 3415 C C . LEU B 1 98 ? -13.742 8.008 4.852 1 97.94 98 LEU B C 1
ATOM 3417 O O . LEU B 1 98 ? -14.734 8.273 4.168 1 97.94 98 LEU B O 1
ATOM 3421 N N . ALA B 1 99 ? -12.594 8.602 4.754 1 98.38 99 ALA B N 1
ATOM 3422 C CA . ALA B 1 99 ? -12.406 9.641 3.74 1 98.38 99 ALA B CA 1
ATOM 3423 C C . ALA B 1 99 ? -12.609 9.078 2.336 1 98.38 99 ALA B C 1
ATOM 3425 O O . ALA B 1 99 ? -13.227 9.719 1.486 1 98.38 99 ALA B O 1
ATOM 3426 N N . LEU B 1 100 ? -12.133 7.918 2.117 1 96.69 100 LEU B N 1
ATOM 3427 C CA . LEU B 1 100 ? -12.258 7.27 0.817 1 96.69 100 LEU B CA 1
ATOM 3428 C C . LEU B 1 100 ? -13.719 6.969 0.501 1 96.69 100 LEU B C 1
ATOM 3430 O O . LEU B 1 100 ? -14.156 7.117 -0.643 1 96.69 100 LEU B O 1
ATOM 3434 N N . ILE B 1 101 ? -14.438 6.504 1.48 1 96.94 101 ILE B N 1
ATOM 3435 C CA . ILE B 1 101 ? -15.859 6.234 1.28 1 96.94 101 ILE B CA 1
ATOM 3436 C C . ILE B 1 101 ? -16.547 7.496 0.776 1 96.94 101 ILE B C 1
ATOM 3438 O O . ILE B 1 101 ? -17.281 7.457 -0.215 1 96.94 101 ILE B O 1
ATOM 3442 N N . LEU B 1 102 ? -16.281 8.586 1.42 1 98.19 102 LEU B N 1
ATOM 3443 C CA . LEU B 1 102 ? -16.906 9.844 1.025 1 98.19 102 LEU B CA 1
ATOM 3444 C C . LEU B 1 102 ? -16.453 10.25 -0.378 1 98.19 102 LEU B C 1
ATOM 3446 O O . LEU B 1 102 ? -17.297 10.477 -1.253 1 98.19 102 LEU B O 1
ATOM 3450 N N . ARG B 1 103 ? -15.172 10.297 -0.633 1 97.69 103 ARG B N 1
ATOM 3451 C CA . ARG B 1 103 ? -14.641 10.734 -1.917 1 97.69 103 ARG B CA 1
ATOM 3452 C C . ARG B 1 103 ? -15.203 9.906 -3.062 1 97.69 103 ARG B C 1
ATOM 3454 O O . ARG B 1 103 ? -15.57 10.445 -4.109 1 97.69 103 ARG B O 1
ATOM 3461 N N . ASN B 1 104 ? -15.25 8.656 -2.846 1 94.62 104 ASN B N 1
ATOM 3462 C CA . ASN B 1 104 ? -15.703 7.766 -3.91 1 94.62 104 ASN B CA 1
ATOM 3463 C C . ASN B 1 104 ? -17.172 8 -4.242 1 94.62 104 ASN B C 1
ATOM 3465 O O . ASN B 1 104 ? -17.562 7.957 -5.41 1 94.62 104 ASN B O 1
ATOM 3469 N N . HIS B 1 105 ? -17.969 8.281 -3.287 1 96.44 105 HIS B N 1
ATOM 3470 C CA . HIS B 1 105 ? -19.359 8.609 -3.553 1 96.44 105 HIS B CA 1
ATOM 3471 C C . HIS B 1 105 ? -19.484 9.992 -4.172 1 96.44 105 HIS B C 1
ATOM 3473 O O . HIS B 1 105 ? -20.312 10.203 -5.059 1 96.44 105 HIS B O 1
ATOM 3479 N N . HIS B 1 106 ? -18.688 10.906 -3.691 1 97.62 106 HIS B N 1
ATOM 3480 C CA . HIS B 1 106 ? -18.672 12.234 -4.301 1 97.62 106 HIS B CA 1
ATOM 3481 C C . HIS B 1 106 ? -18.328 12.148 -5.785 1 97.62 106 HIS B C 1
ATOM 3483 O O . HIS B 1 106 ? -18.875 12.898 -6.598 1 97.62 106 HIS B O 1
ATOM 3489 N N . SER B 1 107 ? -17.422 11.281 -6.113 1 94.81 107 SER B N 1
ATOM 3490 C CA . SER B 1 107 ? -16.969 11.148 -7.492 1 94.81 107 SER B CA 1
ATOM 3491 C C . SER B 1 107 ? -18.094 10.719 -8.414 1 94.81 107 SER B C 1
ATOM 3493 O O . SER B 1 107 ? -18.016 10.914 -9.625 1 94.81 107 SER B O 1
ATOM 3495 N N . VAL B 1 108 ? -19.125 10.109 -7.863 1 94 108 VAL B N 1
ATOM 3496 C CA . VAL B 1 108 ? -20.297 9.727 -8.656 1 94 108 VAL B CA 1
ATOM 3497 C C . VAL B 1 108 ? -21.484 10.625 -8.312 1 94 108 VAL B C 1
ATOM 3499 O O . VAL B 1 108 ? -22.641 10.219 -8.43 1 94 108 VAL B O 1
ATOM 3502 N N . CYS B 1 109 ? -21.172 11.75 -7.73 1 96.19 109 CYS B N 1
ATOM 3503 C CA . CYS B 1 109 ? -22.109 12.836 -7.477 1 96.19 109 CYS B CA 1
ATOM 3504 C C . CYS B 1 109 ? -23.141 12.43 -6.434 1 96.19 109 CYS B C 1
ATOM 3506 O O . CYS B 1 109 ? -24.328 12.695 -6.602 1 96.19 109 CYS B O 1
ATOM 3508 N N . LYS B 1 110 ? -22.688 11.766 -5.402 1 96.81 110 LYS B N 1
ATOM 3509 C CA . LYS B 1 110 ? -23.531 11.43 -4.27 1 96.81 110 LYS B CA 1
ATOM 3510 C C . LYS B 1 110 ? -22.938 11.938 -2.959 1 96.81 110 LYS B C 1
ATOM 3512 O O . LYS B 1 110 ? -21.719 11.922 -2.777 1 96.81 110 LYS B O 1
ATOM 3517 N N . CYS B 1 111 ? -23.781 12.398 -2.137 1 97.75 111 CYS B N 1
ATOM 3518 C CA . CYS B 1 111 ? -23.422 12.82 -0.788 1 97.75 111 CYS B CA 1
ATOM 3519 C C . CYS B 1 111 ? -24.266 12.102 0.255 1 97.75 111 CYS B C 1
ATOM 3521 O O . CYS B 1 111 ? -25.234 11.406 -0.089 1 97.75 111 CYS B O 1
ATOM 3523 N N . LEU B 1 112 ? -23.875 12.195 1.447 1 98.06 112 LEU B N 1
ATOM 3524 C CA . LEU B 1 112 ? -24.672 11.609 2.523 1 98.06 112 LEU B CA 1
ATOM 3525 C C . LEU B 1 112 ? -26.047 12.273 2.615 1 98.06 112 LEU B C 1
ATOM 3527 O O . LEU B 1 112 ? -26.141 13.5 2.572 1 98.06 112 LEU B O 1
ATOM 3531 N N . ALA B 1 113 ? -27.078 11.438 2.771 1 97.38 113 ALA B N 1
ATOM 3532 C CA . ALA B 1 113 ? -28.438 11.945 2.887 1 97.38 113 ALA B CA 1
ATOM 3533 C C . ALA B 1 113 ? -28.656 12.633 4.23 1 97.38 113 ALA B C 1
ATOM 3535 O O . ALA B 1 113 ? -29.531 13.492 4.359 1 97.38 113 ALA B O 1
ATOM 3536 N N . ALA B 1 114 ? -27.984 12.164 5.234 1 97.38 114 ALA B N 1
ATOM 3537 C CA . ALA B 1 114 ? -27.969 12.734 6.578 1 97.38 114 ALA B CA 1
ATOM 3538 C C . ALA B 1 114 ? -26.547 12.875 7.102 1 97.38 114 ALA B C 1
ATOM 3540 O O . ALA B 1 114 ? -25.625 12.211 6.621 1 97.38 114 ALA B O 1
ATOM 3541 N N . PRO B 1 115 ? -26.344 13.789 8.047 1 97.88 115 PRO B N 1
ATOM 3542 C CA . PRO B 1 115 ? -25 13.984 8.586 1 97.88 115 PRO B CA 1
ATOM 3543 C C . PRO B 1 115 ? -24.406 12.695 9.156 1 97.88 115 PRO B C 1
ATOM 3545 O O . PRO B 1 115 ? -25.094 11.938 9.828 1 97.88 115 PRO B O 1
ATOM 3548 N N . LEU B 1 116 ? -23.141 12.492 8.844 1 98.31 116 LEU B N 1
ATOM 3549 C CA . LEU B 1 116 ? -22.406 11.359 9.398 1 98.31 116 LEU B CA 1
ATOM 3550 C C . LEU B 1 116 ? -22.359 11.43 10.922 1 98.31 116 LEU B C 1
ATOM 3552 O O . LEU B 1 116 ? -22.125 12.5 11.492 1 98.31 116 LEU B O 1
ATOM 3556 N N . GLN B 1 117 ? -22.641 10.312 11.562 1 97.69 117 GLN B N 1
ATOM 3557 C CA . GLN B 1 117 ? -22.562 10.188 13.008 1 97.69 117 GLN B CA 1
ATOM 3558 C C . GLN B 1 117 ? -21.578 9.086 13.414 1 97.69 117 GLN B C 1
ATOM 3560 O O . GLN B 1 117 ? -21.312 8.18 12.625 1 97.69 117 GLN B O 1
ATOM 3565 N N . ALA B 1 118 ? -21.062 9.195 14.609 1 97.56 118 ALA B N 1
ATOM 3566 C CA . ALA B 1 118 ? -20.172 8.172 15.125 1 97.56 118 ALA B CA 1
ATOM 3567 C C . ALA B 1 118 ? -20.844 6.801 15.117 1 97.56 118 ALA B C 1
ATOM 3569 O O . ALA B 1 118 ? -20.188 5.781 14.891 1 97.56 118 ALA B O 1
ATOM 3570 N N . SER B 1 119 ? -22.188 6.809 15.305 1 96.19 119 SER B N 1
ATOM 3571 C CA . SER B 1 119 ? -22.953 5.562 15.383 1 96.19 119 SER B CA 1
ATOM 3572 C C . SER B 1 119 ? -23.031 4.879 14.023 1 96.19 119 SER B C 1
ATOM 3574 O O . SER B 1 119 ? -23.359 3.695 13.938 1 96.19 119 SER B O 1
ATOM 3576 N N . ASN B 1 120 ? -22.734 5.598 12.953 1 97.19 120 ASN B N 1
ATOM 3577 C CA . ASN B 1 120 ? -22.719 5.02 11.617 1 97.19 120 ASN B CA 1
ATOM 3578 C C . ASN B 1 120 ? -21.438 4.238 11.352 1 97.19 120 ASN B C 1
ATOM 3580 O O . ASN B 1 120 ? -21.375 3.445 10.414 1 97.19 120 ASN B O 1
ATOM 3584 N N . VAL B 1 121 ? -20.391 4.531 12.141 1 97.81 121 VAL B N 1
ATOM 3585 C CA . VAL B 1 121 ? -19.047 4.039 11.82 1 97.81 121 VAL B CA 1
ATOM 3586 C C . VAL B 1 121 ? -18.812 2.705 12.531 1 97.81 121 VAL B C 1
ATOM 3588 O O . VAL B 1 121 ? -18.984 2.602 13.75 1 97.81 121 VAL B O 1
ATOM 3591 N N . TRP B 1 122 ? -18.453 1.728 11.773 1 96.38 122 TRP B N 1
ATOM 3592 C CA . TRP B 1 122 ? -18.078 0.406 12.273 1 96.38 122 TRP B CA 1
ATOM 3593 C C . TRP B 1 122 ? -16.672 0.032 11.812 1 96.38 122 TRP B C 1
ATOM 3595 O O . TRP B 1 122 ? -16.281 0.342 10.688 1 96.38 122 TRP B O 1
ATOM 3605 N N . VAL B 1 123 ? -15.945 -0.581 12.734 1 95.69 123 VAL B N 1
ATOM 3606 C CA . VAL B 1 123 ? -14.523 -0.78 12.492 1 95.69 123 VAL B CA 1
ATOM 3607 C C . VAL B 1 123 ? -14.148 -2.236 12.758 1 95.69 123 VAL B C 1
ATOM 3609 O O . VAL B 1 123 ? -14.625 -2.836 13.727 1 95.69 123 VAL B O 1
ATOM 3612 N N . GLY B 1 124 ? -13.359 -2.773 11.836 1 91.06 124 GLY B N 1
ATOM 3613 C CA . GLY B 1 124 ? -12.797 -4.098 12.047 1 91.06 124 GLY B CA 1
ATOM 3614 C C . GLY B 1 124 ? -11.539 -4.082 12.891 1 91.06 124 GLY B C 1
ATOM 3615 O O . GLY B 1 124 ? -11 -3.016 13.195 1 91.06 124 GLY B O 1
ATOM 3616 N N . SER B 1 125 ? -11.055 -5.285 13.156 1 85.12 125 SER B N 1
ATOM 3617 C CA . SER B 1 125 ? -9.922 -5.438 14.07 1 85.12 125 SER B CA 1
ATOM 3618 C C . SER B 1 125 ? -8.672 -4.758 13.516 1 85.12 125 SER B C 1
ATOM 3620 O O . SER B 1 125 ? -7.84 -4.266 14.281 1 85.12 125 SER B O 1
ATOM 3622 N N . ALA B 1 126 ? -8.586 -4.664 12.188 1 80.75 126 ALA B N 1
ATOM 3623 C CA . ALA B 1 126 ? -7.375 -4.117 11.578 1 80.75 126 ALA B CA 1
ATOM 3624 C C . ALA B 1 126 ? -7.539 -2.629 11.281 1 80.75 126 ALA B C 1
ATOM 3626 O O . ALA B 1 126 ? -6.684 -2.02 10.641 1 80.75 126 ALA B O 1
ATOM 3627 N N . GLY B 1 127 ? 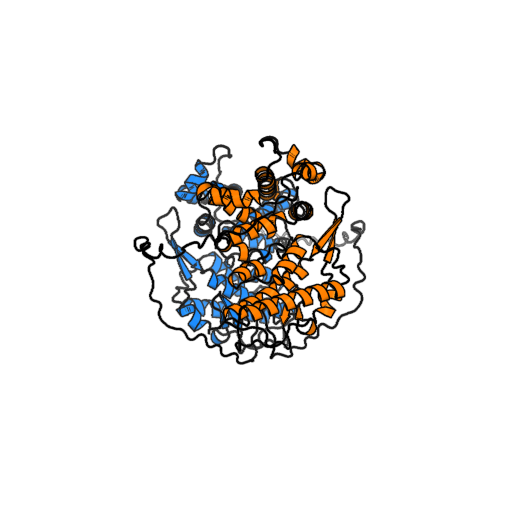-8.648 -2.066 11.68 1 88.06 127 GLY B N 1
ATOM 3628 C CA . GLY B 1 127 ? -8.852 -0.64 11.469 1 88.06 127 GLY B CA 1
ATOM 3629 C C . GLY B 1 127 ? -9.633 -0.326 10.211 1 88.06 127 GLY B C 1
ATOM 3630 O O . GLY B 1 127 ? -9.844 0.842 9.883 1 88.06 127 GLY B O 1
ATOM 3631 N N . ASN B 1 128 ? -10.078 -1.341 9.508 1 90.44 128 ASN B N 1
ATOM 3632 C CA . ASN B 1 128 ? -10.938 -1.116 8.344 1 90.44 128 ASN B CA 1
ATOM 3633 C C . ASN B 1 128 ? -12.312 -0.597 8.766 1 90.44 128 ASN B C 1
ATOM 3635 O O . ASN B 1 128 ? -12.969 -1.185 9.625 1 90.44 128 ASN B O 1
ATOM 3639 N N . ALA B 1 129 ? -12.656 0.49 8.156 1 95 129 ALA B N 1
ATOM 3640 C CA . ALA B 1 129 ? -13.914 1.117 8.562 1 95 129 ALA B CA 1
ATOM 3641 C C . ALA B 1 129 ? -15 0.922 7.508 1 95 129 ALA B C 1
ATOM 3643 O O . ALA B 1 129 ? -14.711 0.912 6.309 1 95 129 ALA B O 1
ATOM 3644 N N . LYS B 1 130 ? -16.172 0.728 7.957 1 94.5 130 LYS B N 1
ATOM 3645 C CA . LYS B 1 130 ? -17.391 0.683 7.152 1 94.5 130 LYS B CA 1
ATOM 3646 C C . LYS B 1 130 ? -18.484 1.552 7.762 1 94.5 130 LYS B C 1
ATOM 3648 O O . LYS B 1 130 ? -18.391 1.955 8.922 1 94.5 130 LYS B O 1
ATOM 3653 N N . LEU B 1 131 ? -19.469 1.891 6.93 1 96.25 131 LEU B N 1
ATOM 3654 C CA . LEU B 1 131 ? -20.625 2.635 7.434 1 96.25 131 LEU B CA 1
ATOM 3655 C C . LEU B 1 131 ? -21.859 1.751 7.48 1 96.25 131 LEU B C 1
ATOM 3657 O O . LEU B 1 131 ? -22.094 0.955 6.566 1 96.25 131 LEU B O 1
ATOM 3661 N N . ARG B 1 132 ? -22.594 1.83 8.602 1 94.06 132 ARG B N 1
ATOM 3662 C CA . ARG B 1 132 ? -23.906 1.217 8.75 1 94.06 132 ARG B CA 1
ATOM 3663 C C . ARG B 1 132 ? -24.969 2.266 9.062 1 94.06 132 ARG B C 1
ATOM 3665 O O . ARG B 1 132 ? -24.703 3.242 9.766 1 94.06 132 ARG B O 1
ATOM 3672 N N . GLY B 1 133 ? -26.172 2.029 8.5 1 92.94 133 GLY B N 1
ATOM 3673 C CA . GLY B 1 133 ? -27.25 2.971 8.766 1 92.94 133 GLY B CA 1
ATOM 3674 C C . GLY B 1 133 ? -27.094 4.277 8.016 1 92.94 133 GLY B C 1
ATOM 3675 O O . GLY B 1 133 ? -27.766 5.262 8.32 1 92.94 133 GLY B O 1
ATOM 3676 N N . ALA B 1 134 ? -26.125 4.434 7.164 1 94.69 134 ALA B N 1
ATOM 3677 C CA . ALA B 1 134 ? -25.906 5.613 6.328 1 94.69 134 ALA B CA 1
ATOM 3678 C C . ALA B 1 134 ? -26.453 5.398 4.922 1 94.69 134 ALA B C 1
ATOM 3680 O O . ALA B 1 134 ? -26.547 4.266 4.449 1 94.69 134 ALA B O 1
ATOM 3681 N N . ARG B 1 135 ? -26.906 6.516 4.348 1 95.44 135 ARG B N 1
ATOM 3682 C CA . ARG B 1 135 ? -27.391 6.492 2.975 1 95.44 135 ARG B CA 1
ATOM 3683 C C . ARG B 1 135 ? -26.812 7.645 2.162 1 95.44 135 ARG B C 1
ATOM 3685 O O . ARG B 1 135 ? -26.672 8.758 2.67 1 95.44 135 ARG B O 1
ATOM 3692 N N . PHE B 1 136 ? -26.469 7.371 0.947 1 96.31 136 PHE B N 1
ATOM 3693 C CA . PHE B 1 136 ? -26 8.398 0.025 1 96.31 136 PHE B CA 1
ATOM 3694 C C . PHE B 1 136 ? -27.094 8.758 -0.981 1 96.31 136 PHE B C 1
ATOM 3696 O O . PHE B 1 136 ? -27.938 7.922 -1.317 1 96.31 136 PHE B O 1
ATOM 3703 N N . THR B 1 137 ? -27.094 9.977 -1.386 1 96.12 137 THR B N 1
ATOM 3704 C CA . THR B 1 137 ? -28.094 10.453 -2.328 1 96.12 137 THR B CA 1
ATOM 3705 C C . THR B 1 137 ? -27.469 11.383 -3.363 1 96.12 137 THR B C 1
ATOM 3707 O O . THR B 1 137 ? -26.484 12.055 -3.082 1 96.12 137 THR B O 1
ATOM 3710 N N . ASP B 1 138 ? -28.047 11.336 -4.52 1 94.75 138 ASP B N 1
ATOM 3711 C CA . ASP B 1 138 ? -27.609 12.266 -5.555 1 94.75 138 ASP B CA 1
ATOM 3712 C C . ASP B 1 138 ? -28.453 13.531 -5.551 1 94.75 138 ASP B C 1
ATOM 3714 O O . ASP B 1 138 ? -28.141 14.5 -6.254 1 94.75 138 ASP B O 1
ATOM 3718 N N . LYS B 1 139 ? -29.422 13.469 -4.781 1 94.88 139 LYS B N 1
ATOM 3719 C CA . LYS B 1 139 ? -30.312 14.617 -4.703 1 94.88 139 LYS B CA 1
ATOM 3720 C C . LYS B 1 139 ? -29.594 15.828 -4.113 1 94.88 139 LYS B C 1
ATOM 3722 O O . LYS B 1 139 ? -29.156 15.797 -2.963 1 94.88 139 LYS B O 1
ATOM 3727 N N . GLY B 1 140 ? -29.516 16.969 -4.949 1 94.81 140 GLY B N 1
ATOM 3728 C CA . GLY B 1 140 ? -28.953 18.219 -4.461 1 94.81 140 GLY B CA 1
ATOM 3729 C C . GLY B 1 140 ? -27.438 18.203 -4.367 1 94.81 140 GLY B C 1
ATOM 3730 O O . GLY B 1 140 ? -26.844 18.938 -3.584 1 94.81 140 GLY B O 1
ATOM 3731 N N . PHE B 1 141 ? -26.875 17.328 -5.043 1 95.69 141 PHE B N 1
ATOM 3732 C CA . PHE B 1 141 ? -25.422 17.234 -5.027 1 95.69 141 PHE B CA 1
ATOM 3733 C C . PHE B 1 141 ? -24.797 18.594 -5.332 1 95.69 141 PHE B C 1
ATOM 3735 O O . PHE B 1 141 ? -25.172 19.25 -6.309 1 95.69 141 PHE B O 1
ATOM 3742 N N . SER B 1 142 ? -23.938 19.016 -4.5 1 96.31 142 SER B N 1
ATOM 3743 C CA . SER B 1 142 ? -23.234 20.297 -4.648 1 96.31 142 SER B CA 1
ATOM 3744 C C . SER B 1 142 ? -21.922 20.297 -3.867 1 96.31 142 SER B C 1
ATOM 3746 O O . SER B 1 142 ? -21.719 19.453 -2.992 1 96.31 142 SER B O 1
ATOM 3748 N N . VAL B 1 143 ? -21.125 21.188 -4.168 1 96.31 143 VAL B N 1
ATOM 3749 C CA . VAL B 1 143 ? -19.844 21.328 -3.48 1 96.31 143 VAL B CA 1
ATOM 3750 C C . VAL B 1 143 ? -20.078 21.656 -2.008 1 96.31 143 VAL B C 1
ATOM 3752 O O . VAL B 1 143 ? -19.328 21.234 -1.138 1 96.31 143 VAL B O 1
ATOM 3755 N N . GLU B 1 144 ? -21.156 22.406 -1.728 1 96.88 144 GLU B N 1
ATOM 3756 C CA . GLU B 1 144 ? -21.5 22.734 -0.348 1 96.88 144 GLU B CA 1
ATOM 3757 C C . GLU B 1 144 ? -21.828 21.469 0.452 1 96.88 144 GLU B C 1
ATOM 3759 O O . GLU B 1 144 ? -21.438 21.344 1.614 1 96.88 144 GLU B O 1
ATOM 3764 N N . ARG B 1 145 ? -22.5 20.594 -0.17 1 97.19 145 ARG B N 1
ATOM 3765 C CA . ARG B 1 145 ? -22.844 19.344 0.491 1 97.19 145 ARG B CA 1
ATOM 3766 C C . ARG B 1 145 ? -21.609 18.469 0.709 1 97.19 145 ARG B C 1
ATOM 3768 O O . ARG B 1 145 ? -21.5 17.781 1.725 1 97.19 145 ARG B O 1
ATOM 3775 N N . VAL B 1 146 ? -20.719 18.516 -0.276 1 97.94 146 VAL B N 1
ATOM 3776 C CA . VAL B 1 146 ? -19.453 17.828 -0.136 1 97.94 146 VAL B CA 1
ATOM 3777 C C . VAL B 1 146 ? -18.703 18.359 1.079 1 97.94 146 VAL B C 1
ATOM 3779 O O . VAL B 1 146 ? -18.203 17.594 1.907 1 97.94 146 VAL B O 1
ATOM 3782 N N . ARG B 1 147 ? -18.641 19.672 1.221 1 98.31 147 ARG B N 1
ATOM 3783 C CA . ARG B 1 147 ? -17.984 20.312 2.355 1 98.31 147 ARG B CA 1
ATOM 3784 C C . ARG B 1 147 ? -18.656 19.906 3.668 1 98.31 147 ARG B C 1
ATOM 3786 O O . ARG B 1 147 ? -17.969 19.688 4.672 1 98.31 147 ARG B O 1
ATOM 3793 N N . GLU B 1 148 ? -19.938 19.812 3.639 1 98 148 GLU B N 1
ATOM 3794 C CA . GLU B 1 148 ? -20.672 19.422 4.836 1 98 148 GLU B CA 1
ATOM 3795 C C . GLU B 1 148 ? -20.328 18 5.262 1 98 148 GLU B C 1
ATOM 3797 O O . GLU B 1 148 ? -20.188 17.719 6.457 1 98 148 GLU B O 1
ATOM 3802 N N . ASP B 1 149 ? -20.25 17.109 4.266 1 98.56 149 ASP B N 1
ATOM 3803 C CA . ASP B 1 149 ? -19.844 15.742 4.562 1 98.56 149 ASP B CA 1
ATOM 3804 C C . ASP B 1 149 ? -18.5 15.719 5.293 1 98.56 149 ASP B C 1
ATOM 3806 O O . ASP B 1 149 ? -18.344 15.023 6.301 1 98.56 149 ASP B O 1
ATOM 3810 N N . TYR B 1 150 ? -17.531 16.5 4.809 1 98.69 150 TYR B N 1
ATOM 3811 C CA . TYR B 1 150 ? -16.203 16.5 5.402 1 98.69 150 TYR B CA 1
ATOM 3812 C C . TYR B 1 150 ? -16.219 17.188 6.758 1 98.69 150 TYR B C 1
ATOM 3814 O O . TYR B 1 150 ? -15.484 16.781 7.672 1 98.69 150 TYR B O 1
ATOM 3822 N N . ARG B 1 151 ? -16.984 18.234 6.934 1 98.56 151 ARG B N 1
ATOM 3823 C CA . ARG B 1 151 ? -17.125 18.875 8.242 1 98.56 151 ARG B CA 1
ATOM 3824 C C . ARG B 1 151 ? -17.672 17.891 9.273 1 98.56 151 ARG B C 1
ATOM 3826 O O . ARG B 1 151 ? -17.188 17.844 10.406 1 98.56 151 ARG B O 1
ATOM 3833 N N . ASN B 1 152 ? -18.672 17.125 8.844 1 98.56 152 ASN B N 1
ATOM 3834 C CA . ASN B 1 152 ? -19.234 16.109 9.734 1 98.56 152 ASN B CA 1
ATOM 3835 C C . ASN B 1 152 ? -18.219 15.023 10.039 1 98.56 152 ASN B C 1
ATOM 3837 O O . ASN B 1 152 ? -18.172 14.516 11.164 1 98.56 152 ASN B O 1
ATOM 3841 N N . LEU B 1 153 ? -17.453 14.641 9 1 98.75 153 LEU B N 1
ATOM 3842 C CA . LEU B 1 153 ? -16.391 13.68 9.258 1 98.75 153 LEU B CA 1
ATOM 3843 C C . LEU B 1 153 ? -15.422 14.211 10.32 1 98.75 153 LEU B C 1
ATOM 3845 O O . LEU B 1 153 ? -15.047 13.484 11.242 1 98.75 153 LEU B O 1
ATOM 3849 N N . SER B 1 154 ? -15.008 15.453 10.188 1 98.62 154 SER B N 1
ATOM 3850 C CA . SER B 1 154 ? -14.117 16.078 11.164 1 98.62 154 SER B CA 1
ATOM 3851 C C . SER B 1 154 ? -14.703 16 12.57 1 98.62 154 SER B C 1
ATOM 3853 O O . SER B 1 154 ? -14 15.656 13.523 1 98.62 154 SER B O 1
ATOM 3855 N N . ARG B 1 155 ? -15.984 16.281 12.734 1 98.19 155 ARG B N 1
ATOM 3856 C CA . ARG B 1 155 ? -16.656 16.234 14.023 1 98.19 155 ARG B CA 1
ATOM 3857 C C . ARG B 1 155 ? -16.656 14.82 14.594 1 98.19 155 ARG B C 1
ATOM 3859 O O . ARG B 1 155 ? -16.359 14.625 15.781 1 98.19 155 ARG B O 1
ATOM 3866 N N . VAL B 1 156 ? -16.969 13.883 13.75 1 98.62 156 VAL B N 1
ATOM 3867 C CA . VAL B 1 156 ? -17 12.484 14.172 1 98.62 156 VAL B CA 1
ATOM 3868 C C . VAL B 1 156 ? -15.617 12.055 14.641 1 98.62 156 VAL B C 1
ATOM 3870 O O . VAL B 1 156 ? -15.484 11.375 15.664 1 98.62 156 VAL B O 1
ATOM 3873 N N . LEU B 1 157 ? -14.602 12.43 13.906 1 98.56 157 LEU B N 1
ATOM 3874 C CA . LEU B 1 157 ? -13.234 12.047 14.242 1 98.56 157 LEU B CA 1
ATOM 3875 C C . LEU B 1 157 ? -12.82 12.641 15.586 1 98.56 157 LEU B C 1
ATOM 3877 O O . LEU B 1 157 ? -12.211 11.953 16.406 1 98.56 157 LEU B O 1
ATOM 3881 N N . GLN B 1 158 ? -13.18 13.883 15.852 1 97.81 158 GLN B N 1
ATOM 3882 C CA . GLN B 1 158 ? -12.883 14.523 17.125 1 97.81 158 GLN B CA 1
ATOM 3883 C C . GLN B 1 158 ? -13.633 13.844 18.266 1 97.81 158 GLN B C 1
ATOM 3885 O O . GLN B 1 158 ? -13.07 13.633 19.344 1 97.81 158 GLN B O 1
ATOM 3890 N N . GLN B 1 159 ? -14.844 13.5 18.016 1 98 159 GLN B N 1
ATOM 3891 C CA . GLN B 1 159 ? -15.633 12.781 19.016 1 98 159 GLN B CA 1
ATOM 3892 C C . GLN B 1 159 ? -15 11.43 19.344 1 98 159 GLN B C 1
ATOM 3894 O O . GLN B 1 159 ? -14.906 11.062 20.531 1 98 159 GLN B O 1
ATOM 3899 N N . LEU B 1 160 ? -14.586 10.719 18.312 1 98.31 160 LEU B N 1
ATOM 3900 C CA . LEU B 1 160 ? -14 9.406 18.531 1 98.31 160 LEU B CA 1
ATOM 3901 C C . LEU B 1 160 ? -12.68 9.516 19.281 1 98.31 160 LEU B C 1
ATOM 3903 O O . LEU B 1 160 ? -12.352 8.648 20.094 1 98.31 160 LEU B O 1
ATOM 3907 N N . ILE B 1 161 ? -11.883 10.516 19 1 97.88 161 ILE B N 1
ATOM 3908 C CA . ILE B 1 161 ? -10.648 10.742 19.75 1 97.88 161 ILE B CA 1
ATOM 3909 C C . ILE B 1 161 ? -10.969 10.945 21.219 1 97.88 161 ILE B C 1
ATOM 3911 O O . ILE B 1 161 ? -10.305 10.375 22.094 1 97.88 161 ILE B O 1
ATOM 3915 N N . SER B 1 162 ? -11.992 11.695 21.531 1 97.12 162 SER B N 1
ATOM 3916 C CA . SER B 1 162 ? -12.398 11.945 22.906 1 97.12 162 SER B CA 1
ATOM 3917 C C . SER B 1 162 ? -12.891 10.672 23.578 1 97.12 162 SER B C 1
ATOM 3919 O O . SER B 1 162 ? -12.523 10.375 24.719 1 97.12 162 SER B O 1
ATOM 3921 N N . ILE B 1 163 ? -13.656 9.938 22.844 1 97.06 163 ILE B N 1
ATOM 3922 C CA . ILE B 1 163 ? -14.195 8.68 23.359 1 97.06 163 ILE B CA 1
ATOM 3923 C C . ILE B 1 163 ? -13.047 7.715 23.656 1 97.06 163 ILE B C 1
ATOM 3925 O O . ILE B 1 163 ? -13.109 6.961 24.625 1 97.06 163 ILE B O 1
ATOM 3929 N N . SER B 1 164 ? -11.961 7.746 22.891 1 96.94 164 SER B N 1
ATOM 3930 C CA . SER B 1 164 ? -10.82 6.848 23.031 1 96.94 164 SER B CA 1
ATOM 3931 C C . SER B 1 164 ? -9.945 7.254 24.219 1 96.94 164 SER B C 1
ATOM 3933 O O . SER B 1 164 ? -8.977 6.57 24.547 1 96.94 164 SER B O 1
ATOM 3935 N N . GLY B 1 165 ? -10.297 8.422 24.844 1 94.44 165 GLY B N 1
ATOM 3936 C CA . GLY B 1 165 ? -9.508 8.93 25.953 1 94.44 165 GLY B CA 1
ATOM 3937 C C . GLY B 1 165 ? -8.445 9.922 25.516 1 94.44 165 GLY B C 1
ATOM 3938 O O . GLY B 1 165 ? -7.602 10.328 26.328 1 94.44 165 GLY B O 1
ATOM 3939 N N . GLY B 1 166 ? -8.547 10.211 24.234 1 94.62 166 GLY B N 1
ATOM 3940 C CA . GLY B 1 166 ? -7.574 11.172 23.734 1 94.62 166 GLY B CA 1
ATOM 3941 C C . GLY B 1 166 ? -7.918 12.609 24.078 1 94.62 166 GLY B C 1
ATOM 3942 O O . GLY B 1 166 ? -9.094 12.953 24.219 1 94.62 166 GLY B O 1
ATOM 3943 N N . ASP B 1 167 ? -6.867 13.422 24.234 1 94 167 ASP B N 1
ATOM 3944 C CA . ASP B 1 167 ? -6.992 14.859 24.453 1 94 167 ASP B CA 1
ATOM 3945 C C . ASP B 1 167 ? -6.832 15.633 23.141 1 94 167 ASP B C 1
ATOM 3947 O O . ASP B 1 167 ? -5.734 15.711 22.594 1 94 167 ASP B O 1
ATOM 3951 N N . THR B 1 168 ? -7.824 16.234 22.719 1 92.88 168 THR B N 1
ATOM 3952 C CA . THR B 1 168 ? -7.832 16.906 21.422 1 92.88 168 THR B CA 1
ATOM 3953 C C . THR B 1 168 ? -6.887 18.109 21.438 1 92.88 168 THR B C 1
ATOM 3955 O O . THR B 1 168 ? -6.508 18.625 20.391 1 92.88 168 THR B O 1
ATOM 3958 N N . SER B 1 169 ? -6.492 18.562 22.609 1 93.62 169 SER B N 1
ATOM 3959 C CA . SER B 1 169 ? -5.543 19.656 22.719 1 93.62 169 SER B CA 1
ATOM 3960 C C . SER B 1 169 ? -4.113 19.188 22.484 1 93.62 169 SER B C 1
ATOM 3962 O O . SER B 1 169 ? -3.207 20 22.281 1 93.62 169 SER B O 1
ATOM 3964 N N . LYS B 1 170 ? -3.959 17.922 22.406 1 95.38 170 LYS B N 1
ATOM 3965 C CA . LYS B 1 170 ? -2.625 17.344 22.25 1 95.38 170 LYS B CA 1
ATOM 3966 C C . LYS B 1 170 ? -2.457 16.719 20.859 1 95.38 170 LYS B C 1
ATOM 3968 O O . LYS B 1 170 ? -1.556 15.906 20.656 1 95.38 170 LYS B O 1
ATOM 3973 N N . LEU B 1 171 ? -3.322 17.047 19.953 1 97.56 171 LEU B N 1
ATOM 3974 C CA . LEU B 1 171 ? -3.232 16.516 18.594 1 97.56 171 LEU B CA 1
ATOM 3975 C C . LEU B 1 171 ? -1.927 16.938 17.938 1 97.56 171 LEU B C 1
ATOM 3977 O O . LEU B 1 171 ? -1.477 18.078 18.109 1 97.56 171 LEU B O 1
ATOM 3981 N N . PRO B 1 172 ? -1.304 16.031 17.219 1 97.31 172 PRO B N 1
ATOM 3982 C CA . PRO B 1 172 ? -0.111 16.438 16.469 1 97.31 172 PRO B CA 1
ATOM 3983 C C . PRO B 1 172 ? -0.419 17.453 15.375 1 97.31 172 PRO B C 1
ATOM 3985 O O . PRO B 1 172 ? -1.511 17.438 14.797 1 97.31 172 PRO B O 1
ATOM 3988 N N . PRO B 1 173 ? 0.535 18.25 15.047 1 97.44 173 PRO B N 1
ATOM 3989 C CA . PRO B 1 173 ? 0.292 19.359 14.125 1 97.44 173 PRO B CA 1
ATOM 3990 C C . PRO B 1 173 ? -0.185 18.891 12.75 1 97.44 173 PRO B C 1
ATOM 3992 O O . PRO B 1 173 ? -0.998 19.562 12.109 1 97.44 173 PRO B O 1
ATOM 3995 N N . ASP B 1 174 ? 0.369 17.812 12.281 1 97.56 174 ASP B N 1
ATOM 3996 C CA . ASP B 1 174 ? -0.035 17.328 10.961 1 97.56 174 ASP B CA 1
ATOM 3997 C C . ASP B 1 174 ? -1.502 16.906 10.961 1 97.56 174 ASP B C 1
ATOM 3999 O O . ASP B 1 174 ? -2.229 17.172 10 1 97.56 174 ASP B O 1
ATOM 4003 N N . TYR B 1 175 ? -1.957 16.312 12.031 1 98.06 175 TYR B N 1
ATOM 4004 C CA . TYR B 1 175 ? -3.354 15.898 12.102 1 98.06 175 TYR B CA 1
ATOM 4005 C C . TYR B 1 175 ? -4.27 17.109 12.281 1 98.06 175 TYR B C 1
ATOM 4007 O O . TYR B 1 175 ? -5.387 17.125 11.758 1 98.06 175 TYR B O 1
ATOM 4015 N N . ILE B 1 176 ? -3.846 18.078 13 1 98.31 176 ILE B N 1
ATOM 4016 C CA . ILE B 1 176 ? -4.594 19.328 13.102 1 98.31 176 ILE B CA 1
ATOM 4017 C C . ILE B 1 176 ? -4.781 19.922 11.703 1 98.31 176 ILE B C 1
ATOM 4019 O O . ILE B 1 176 ? -5.867 20.406 11.367 1 98.31 176 ILE B O 1
ATOM 4023 N N . ASP B 1 177 ? -3.715 19.844 10.977 1 98.38 177 ASP B N 1
ATOM 4024 C CA . ASP B 1 177 ? -3.779 20.344 9.602 1 98.38 177 ASP B CA 1
ATOM 4025 C C . ASP B 1 177 ? -4.812 19.578 8.789 1 98.38 177 ASP B C 1
ATOM 4027 O O . ASP B 1 177 ? -5.574 20.172 8.023 1 98.38 177 ASP B O 1
ATOM 4031 N N . PHE B 1 178 ? -4.875 18.312 9 1 98.62 178 PHE B N 1
ATOM 4032 C CA . PHE B 1 178 ? -5.848 17.469 8.32 1 98.62 178 PHE B CA 1
ATOM 4033 C C . PHE B 1 178 ? -7.27 17.844 8.703 1 98.62 178 PHE B C 1
ATOM 4035 O O . PHE B 1 178 ? -8.125 18.047 7.828 1 98.62 178 PHE B O 1
ATOM 4042 N N . LEU B 1 179 ? -7.523 17.969 9.945 1 98.5 179 LEU B N 1
ATOM 4043 C CA . LEU B 1 179 ? -8.852 18.359 10.414 1 98.5 179 LEU B CA 1
ATOM 4044 C C . LEU B 1 179 ? -9.242 19.734 9.875 1 98.5 179 LEU B C 1
ATOM 4046 O O . LEU B 1 179 ? -10.398 19.953 9.508 1 98.5 179 LEU B O 1
ATOM 4050 N N . SER B 1 180 ? -8.273 20.625 9.828 1 97.94 180 SER B N 1
ATOM 4051 C CA . SER B 1 180 ? -8.516 21.953 9.281 1 97.94 180 SER B CA 1
ATOM 4052 C C . SER B 1 180 ? -8.883 21.875 7.797 1 97.94 180 SER B C 1
ATOM 4054 O O . SER B 1 180 ? -9.766 22.609 7.336 1 97.94 180 SER B O 1
ATOM 4056 N N . LEU B 1 181 ? -8.172 21.031 7.109 1 98.31 181 LEU B N 1
ATOM 4057 C CA . LEU B 1 181 ? -8.469 20.844 5.695 1 98.31 181 LEU B CA 1
ATOM 4058 C C . LEU B 1 181 ? -9.914 20.391 5.496 1 98.31 181 LEU B C 1
ATOM 4060 O O . LEU B 1 181 ? -10.594 20.875 4.586 1 98.31 181 LEU B O 1
ATOM 4064 N N . LEU B 1 182 ? -10.406 19.516 6.328 1 98.44 182 LEU B N 1
ATOM 4065 C CA . LEU B 1 182 ? -11.758 18.969 6.219 1 98.44 182 LEU B CA 1
ATOM 4066 C C . LEU B 1 182 ? -12.805 20.047 6.445 1 98.44 182 LEU B C 1
ATOM 4068 O O . LEU B 1 182 ? -13.945 19.922 6.008 1 98.44 182 LEU B O 1
ATOM 4072 N N . THR B 1 183 ? -12.438 21.125 7.098 1 98 183 THR B N 1
ATOM 4073 C CA . THR B 1 183 ? -13.43 22.125 7.48 1 98 183 THR B CA 1
ATOM 4074 C C . THR B 1 183 ? -13.227 23.406 6.691 1 98 183 THR B C 1
ATOM 4076 O O . THR B 1 183 ? -13.836 24.438 7.004 1 98 183 THR B O 1
ATOM 4079 N N . GLU B 1 184 ? -12.414 23.312 5.742 1 96.44 184 GLU B N 1
ATOM 4080 C CA . GLU B 1 184 ? -12.141 24.5 4.938 1 96.44 184 GLU B CA 1
ATOM 4081 C C . GLU B 1 184 ? -13.367 24.906 4.121 1 96.44 184 GLU B C 1
ATOM 4083 O O . GLU B 1 184 ? -14 24.062 3.479 1 96.44 184 GLU B O 1
ATOM 4088 N N . ASP B 1 185 ? -13.609 26.172 3.99 1 94 185 ASP B N 1
ATOM 4089 C CA . ASP B 1 185 ? -14.789 26.672 3.295 1 94 185 ASP B CA 1
ATOM 4090 C C . ASP B 1 185 ? -14.586 26.672 1.782 1 94 185 ASP B C 1
ATOM 4092 O O . ASP B 1 185 ? -15.555 26.703 1.019 1 94 185 ASP B O 1
ATOM 4096 N N . ASN B 1 186 ? -13.375 26.625 1.365 1 94.38 186 ASN B N 1
ATOM 4097 C CA . ASN B 1 186 ? -13.094 26.688 -0.065 1 94.38 186 ASN B CA 1
ATOM 4098 C C . ASN B 1 186 ? -12.672 25.328 -0.614 1 94.38 186 ASN B C 1
ATOM 4100 O O . ASN B 1 186 ? -12.109 25.25 -1.708 1 94.38 186 ASN B O 1
ATOM 4104 N N . LEU B 1 187 ? -12.914 24.297 0.155 1 95.06 187 LEU B N 1
ATOM 4105 C CA . LEU B 1 187 ? -12.586 22.953 -0.306 1 95.06 187 LEU B CA 1
ATOM 4106 C C . LEU B 1 187 ? -13.359 22.609 -1.577 1 95.06 187 LEU B C 1
ATOM 4108 O O . LEU B 1 187 ? -14.57 22.812 -1.646 1 95.06 187 LEU B O 1
ATOM 4112 N N . THR B 1 188 ? -12.648 22.172 -2.604 1 93 188 THR B N 1
ATOM 4113 C CA . THR B 1 188 ? -13.258 21.781 -3.869 1 93 188 THR B CA 1
ATOM 4114 C C . THR B 1 188 ? -13.078 20.281 -4.109 1 93 188 THR B C 1
ATOM 4116 O O . THR B 1 188 ? -12.383 19.609 -3.354 1 93 188 THR B O 1
ATOM 4119 N N . ASN B 1 189 ? -13.648 19.844 -5.156 1 90.75 189 ASN B N 1
ATOM 4120 C CA . ASN B 1 189 ? -13.547 18.422 -5.516 1 90.75 189 ASN B CA 1
ATOM 4121 C C . ASN B 1 189 ? -12.109 18.031 -5.844 1 90.75 189 ASN B C 1
ATOM 4123 O O . ASN B 1 189 ? -11.695 16.906 -5.598 1 90.75 189 ASN B O 1
ATOM 4127 N N . LYS B 1 190 ? -11.391 18.984 -6.316 1 91.44 190 LYS B N 1
ATOM 4128 C CA . LYS B 1 190 ? -9.984 18.734 -6.629 1 91.44 190 LYS B CA 1
ATOM 4129 C C . LYS B 1 190 ? -9.18 18.469 -5.359 1 91.44 190 LYS B C 1
ATOM 4131 O O . LYS B 1 190 ? -8.227 17.672 -5.375 1 91.44 190 LYS B O 1
ATOM 4136 N N . ASP B 1 191 ? -9.641 19.031 -4.262 1 96.25 191 ASP B N 1
ATOM 4137 C CA . ASP B 1 191 ? -8.93 18.938 -2.992 1 96.25 191 ASP B CA 1
ATOM 4138 C C . ASP B 1 191 ? -9.172 17.578 -2.33 1 96.25 191 ASP B C 1
ATOM 4140 O O . ASP B 1 191 ? -8.453 17.203 -1.402 1 96.25 191 ASP B O 1
ATOM 4144 N N . GLU B 1 192 ? -10.125 16.875 -2.863 1 97.25 192 GLU B N 1
ATOM 4145 C CA . GLU B 1 192 ? -10.438 15.578 -2.26 1 97.25 192 GLU B CA 1
ATOM 4146 C C . GLU B 1 192 ? -9.273 14.602 -2.414 1 97.25 192 GLU B C 1
ATOM 4148 O O . GLU B 1 192 ? -9.094 13.703 -1.587 1 97.25 192 GLU B O 1
ATOM 4153 N N . PHE B 1 193 ? -8.523 14.836 -3.473 1 97 193 PHE B N 1
ATOM 4154 C CA . PHE B 1 193 ? -7.312 14.039 -3.645 1 97 193 PHE B CA 1
ATOM 4155 C C . PHE B 1 193 ? -6.359 14.242 -2.471 1 97 193 PHE B C 1
ATOM 4157 O O . PHE B 1 193 ? -5.773 13.281 -1.965 1 97 193 PHE B O 1
ATOM 4164 N N . LEU B 1 194 ? -6.246 15.414 -2.088 1 97.81 194 LEU B N 1
ATOM 4165 C CA . LEU B 1 194 ? -5.395 15.742 -0.952 1 97.81 194 LEU B CA 1
ATOM 4166 C C . LEU B 1 194 ? -5.98 15.195 0.345 1 97.81 194 LEU B C 1
ATOM 4168 O O . LEU B 1 194 ? -5.246 14.727 1.214 1 97.81 194 LEU B O 1
ATOM 4172 N N . VAL B 1 195 ? -7.246 15.188 0.478 1 98.25 195 VAL B N 1
ATOM 4173 C CA . VAL B 1 195 ? -7.922 14.727 1.687 1 98.25 195 VAL B CA 1
ATOM 4174 C C . VAL B 1 195 ? -7.621 13.242 1.914 1 98.25 195 VAL B C 1
ATOM 4176 O O . VAL B 1 195 ? -7.172 12.852 2.992 1 98.25 195 VAL B O 1
ATOM 4179 N N . VAL B 1 196 ? -7.738 12.453 0.885 1 97.31 196 VAL B N 1
ATOM 4180 C CA . VAL B 1 196 ? -7.652 11.008 1.053 1 97.31 196 VAL B CA 1
ATOM 4181 C C . VAL B 1 196 ? -6.188 10.578 1.076 1 97.31 196 VAL B C 1
ATOM 4183 O O . VAL B 1 196 ? -5.867 9.469 1.514 1 97.31 196 VAL B O 1
ATOM 4186 N N . ASN B 1 197 ? -5.336 11.43 0.603 1 96 197 ASN B N 1
ATOM 4187 C CA . ASN B 1 197 ? -3.916 11.086 0.556 1 96 197 ASN B CA 1
ATOM 4188 C C . ASN B 1 197 ? -3.092 12.008 1.455 1 96 197 ASN B C 1
ATOM 4190 O O . ASN B 1 197 ? -1.913 12.242 1.189 1 96 197 ASN B O 1
ATOM 4194 N N . HIS B 1 198 ? -3.74 12.562 2.438 1 97.75 198 HIS B N 1
ATOM 4195 C CA . HIS B 1 198 ? -3.059 13.469 3.352 1 97.75 198 HIS B CA 1
ATOM 4196 C C . HIS B 1 198 ? -1.953 12.75 4.117 1 97.75 198 HIS B C 1
ATOM 4198 O O . HIS B 1 198 ? -2.168 11.664 4.648 1 97.75 198 HIS B O 1
ATOM 4204 N N . ALA B 1 199 ? -0.842 13.336 4.266 1 95.81 199 ALA B N 1
ATOM 4205 C CA . ALA B 1 199 ? 0.354 12.719 4.836 1 95.81 199 ALA B CA 1
ATOM 4206 C C . ALA B 1 199 ? 0.129 12.328 6.293 1 95.81 199 ALA B C 1
ATOM 4208 O O . ALA B 1 199 ? 0.761 11.391 6.793 1 95.81 199 ALA B O 1
ATOM 4209 N N . ALA B 1 200 ? -0.763 13 6.98 1 96.75 200 ALA B N 1
ATOM 4210 C CA . ALA B 1 200 ? -1.069 12.68 8.375 1 96.75 200 ALA B CA 1
ATOM 4211 C C . ALA B 1 200 ? -1.657 11.273 8.492 1 96.75 200 ALA B C 1
ATOM 4213 O O . ALA B 1 200 ? -1.704 10.711 9.586 1 96.75 200 ALA B O 1
ATOM 4214 N N . LEU B 1 201 ? -2.096 10.773 7.371 1 95.94 201 LEU B N 1
ATOM 4215 C CA . LEU B 1 201 ? -2.777 9.484 7.391 1 95.94 201 LEU B CA 1
ATOM 4216 C C . LEU B 1 201 ? -1.837 8.367 6.949 1 95.94 201 LEU B C 1
ATOM 4218 O O . LEU B 1 201 ? -2.24 7.203 6.871 1 95.94 201 LEU B O 1
ATOM 4222 N N . LEU B 1 202 ? -0.567 8.703 6.648 1 92.62 202 LEU B N 1
ATOM 4223 C CA . LEU B 1 202 ? 0.407 7.684 6.27 1 92.62 202 LEU B CA 1
ATOM 4224 C C . LEU B 1 202 ? 0.776 6.812 7.461 1 92.62 202 LEU B C 1
ATOM 4226 O O . LEU B 1 202 ? 1.079 7.324 8.539 1 92.62 202 LEU B O 1
ATOM 4230 N N . PRO B 1 203 ? 0.723 5.539 7.254 1 83.94 203 PRO B N 1
ATOM 4231 C CA . PRO B 1 203 ? 1.206 4.676 8.336 1 83.94 203 PRO B CA 1
ATOM 4232 C C . PRO B 1 203 ? 2.705 4.828 8.586 1 83.94 203 PRO B C 1
ATOM 4234 O O . PRO B 1 203 ? 3.469 5.082 7.652 1 83.94 203 PRO B O 1
ATOM 4237 N N . LEU B 1 204 ? 3.135 4.738 9.844 1 78.69 204 LEU B N 1
ATOM 4238 C CA . LEU B 1 204 ? 4.543 4.895 10.188 1 78.69 204 LEU B CA 1
ATOM 4239 C C . LEU B 1 204 ? 5.238 3.539 10.266 1 78.69 204 LEU B C 1
ATOM 4241 O O . LEU B 1 204 ? 6.465 3.461 10.195 1 78.69 204 LEU B O 1
ATOM 4245 N N . LYS B 1 205 ? 4.527 2.441 10.133 1 62.59 205 LYS B N 1
ATOM 4246 C CA . LYS B 1 205 ? 5.125 1.15 10.461 1 62.59 205 LYS B CA 1
ATOM 4247 C C . LYS B 1 205 ? 6.117 0.715 9.383 1 62.59 205 LYS B C 1
ATOM 4249 O O . LYS B 1 205 ? 5.895 0.949 8.195 1 62.59 205 LYS B O 1
ATOM 4254 N N . ASN B 1 206 ? 7.312 0.345 9.758 1 56.72 206 ASN B N 1
ATOM 4255 C CA . ASN B 1 206 ? 8.398 -0.501 9.281 1 56.72 206 ASN B CA 1
ATOM 4256 C C . ASN B 1 206 ? 9.422 0.298 8.477 1 56.72 206 ASN B C 1
ATOM 4258 O O . ASN B 1 206 ? 9.18 1.451 8.117 1 56.72 206 ASN B O 1
ATOM 4262 N N . ARG B 1 207 ? 10.695 0.058 8.312 1 52.88 207 ARG B N 1
ATOM 4263 C CA . ARG B 1 207 ? 11.898 0.625 7.711 1 52.88 207 ARG B CA 1
ATOM 4264 C C . ARG B 1 207 ? 11.625 1.105 6.289 1 52.88 207 ARG B C 1
ATOM 4266 O O . ARG B 1 207 ? 12.047 2.199 5.906 1 52.88 207 ARG B O 1
ATOM 4273 N N . CYS B 1 208 ? 11.117 0.403 5.484 1 60.34 208 CYS B N 1
ATOM 4274 C CA . CYS B 1 208 ? 10.75 0.72 4.109 1 60.34 208 CYS B CA 1
ATOM 4275 C C . CYS B 1 208 ? 9.25 0.978 3.996 1 60.34 208 CYS B C 1
ATOM 4277 O O . CYS B 1 208 ? 8.633 0.654 2.979 1 60.34 208 CYS B O 1
ATOM 4279 N N . GLY B 1 209 ? 9 1.882 4.996 1 67.81 209 GLY B N 1
ATOM 4280 C CA . GLY B 1 209 ? 7.562 2.033 5.145 1 67.81 209 GLY B CA 1
ATOM 4281 C C . GLY B 1 209 ? 6.965 3.057 4.195 1 67.81 209 GLY B C 1
ATOM 4282 O O . GLY B 1 209 ? 7.672 3.613 3.352 1 67.81 209 GLY B O 1
ATOM 4283 N N . HIS B 1 210 ? 5.871 3.215 4.238 1 73.44 210 HIS B N 1
ATOM 4284 C CA . HIS B 1 210 ? 5.02 4.082 3.432 1 73.44 210 HIS B CA 1
ATOM 4285 C C . HIS B 1 210 ? 5.449 5.539 3.545 1 73.44 210 HIS B C 1
ATOM 4287 O O . HIS B 1 210 ? 5.566 6.234 2.535 1 73.44 210 HIS B O 1
ATOM 4293 N N . SER B 1 211 ? 5.891 5.824 4.719 1 79.06 211 SER B N 1
ATOM 4294 C CA . SER B 1 211 ? 6.258 7.219 4.957 1 79.06 211 SER B CA 1
ATOM 4295 C C . SER B 1 211 ? 7.602 7.551 4.324 1 79.06 211 SER B C 1
ATOM 4297 O O . SER B 1 211 ? 7.777 8.633 3.766 1 79.06 211 SER B O 1
ATOM 4299 N N . THR B 1 212 ? 8.547 6.633 4.383 1 83 212 THR B N 1
ATOM 4300 C CA . THR B 1 212 ? 9.852 6.828 3.76 1 83 212 THR B CA 1
ATOM 4301 C C . THR B 1 212 ? 9.711 6.98 2.248 1 83 212 THR B C 1
ATOM 4303 O O . THR B 1 212 ? 10.242 7.926 1.661 1 83 212 THR B O 1
ATOM 4306 N N . GLU B 1 213 ? 8.969 6.215 1.778 1 81.38 213 GLU B N 1
ATOM 4307 C CA . GLU B 1 213 ? 8.781 6.227 0.331 1 81.38 213 GLU B CA 1
ATOM 4308 C C . GLU B 1 213 ? 8.039 7.48 -0.119 1 81.38 213 GLU B C 1
ATOM 4310 O O . GLU B 1 213 ? 8.336 8.047 -1.173 1 81.38 213 GLU B O 1
ATOM 4315 N N . ALA B 1 214 ? 7.105 7.809 0.66 1 88.38 214 ALA B N 1
ATOM 4316 C CA . ALA B 1 214 ? 6.355 9.023 0.339 1 88.38 214 ALA B CA 1
ATOM 4317 C C . ALA B 1 214 ? 7.27 10.242 0.321 1 88.38 214 ALA B C 1
ATOM 4319 O O . ALA B 1 214 ? 7.211 11.055 -0.603 1 88.38 214 ALA B O 1
ATOM 4320 N N . PHE B 1 215 ? 8.148 10.258 1.284 1 91.25 215 PHE B N 1
ATOM 4321 C CA . PHE B 1 215 ? 9.07 11.383 1.317 1 91.25 215 PHE B CA 1
ATOM 4322 C C . PHE B 1 215 ? 9.977 11.383 0.096 1 91.25 215 PHE B C 1
ATOM 4324 O O . PHE B 1 215 ? 10.156 12.406 -0.559 1 91.25 215 PHE B O 1
ATOM 4331 N N . LEU B 1 216 ? 10.594 10.336 -0.12 1 86.75 216 LEU B N 1
ATOM 4332 C CA . LEU B 1 216 ? 11.539 10.242 -1.227 1 86.75 216 LEU B CA 1
ATOM 4333 C C . LEU B 1 216 ? 10.859 10.57 -2.551 1 86.75 216 LEU B C 1
ATOM 4335 O O . LEU B 1 216 ? 11.445 11.234 -3.408 1 86.75 216 LEU B O 1
ATOM 4339 N N . MET B 1 217 ? 9.688 10.148 -2.693 1 87.19 217 MET B N 1
ATOM 4340 C CA . MET B 1 217 ? 8.914 10.43 -3.895 1 87.19 217 MET B CA 1
ATOM 4341 C C . MET B 1 217 ? 8.664 11.93 -4.047 1 87.19 217 MET B C 1
ATOM 4343 O O . MET B 1 217 ? 8.875 12.492 -5.121 1 87.19 217 MET B O 1
ATOM 4347 N N . LEU B 1 218 ? 8.258 12.531 -2.977 1 93.38 218 LEU B N 1
ATOM 4348 C CA . LEU B 1 218 ? 7.984 13.961 -3.035 1 93.38 218 LEU B CA 1
ATOM 4349 C C . LEU B 1 218 ? 9.273 14.75 -3.219 1 93.38 218 LEU B C 1
ATOM 4351 O O . LEU B 1 218 ? 9.289 15.758 -3.936 1 93.38 218 LEU B O 1
ATOM 4355 N N . TYR B 1 219 ? 10.289 14.266 -2.582 1 93.31 219 TYR B N 1
ATOM 4356 C CA . TYR B 1 219 ? 11.594 14.891 -2.766 1 93.31 219 TYR B CA 1
ATOM 4357 C C . TYR B 1 219 ? 12.008 14.867 -4.234 1 93.31 219 TYR B C 1
ATOM 4359 O O . TYR B 1 219 ? 12.438 15.883 -4.781 1 93.31 219 TYR B O 1
ATOM 4367 N N . ASP B 1 220 ? 11.867 13.844 -4.852 1 88.75 220 ASP B N 1
ATOM 4368 C CA . ASP B 1 220 ? 12.258 13.688 -6.25 1 88.75 220 ASP B CA 1
ATOM 4369 C C . ASP B 1 220 ? 11.414 14.578 -7.16 1 88.75 220 ASP B C 1
ATOM 4371 O O . ASP B 1 220 ? 11.93 15.172 -8.109 1 88.75 220 ASP B O 1
ATOM 4375 N N . ARG B 1 221 ? 10.18 14.602 -6.836 1 91.81 221 ARG B N 1
ATOM 4376 C CA . ARG B 1 221 ? 9.289 15.43 -7.641 1 91.81 221 ARG B CA 1
ATOM 4377 C C . ARG B 1 221 ? 9.656 16.906 -7.523 1 91.81 221 ARG B C 1
ATOM 4379 O O . ARG B 1 221 ? 9.711 17.625 -8.523 1 91.81 221 ARG B O 1
ATOM 4386 N N . ILE B 1 222 ? 9.977 17.328 -6.32 1 95.88 222 ILE B N 1
ATOM 4387 C CA . ILE B 1 222 ? 10.227 18.734 -6.055 1 95.88 222 ILE B CA 1
ATOM 4388 C C . ILE B 1 222 ? 11.641 19.094 -6.5 1 95.88 222 ILE B C 1
ATOM 4390 O O . ILE B 1 222 ? 11.82 20.016 -7.309 1 95.88 222 ILE B O 1
ATOM 4394 N N . VAL B 1 223 ? 12.617 18.391 -6.059 1 94.06 223 VAL B N 1
ATOM 4395 C CA . VAL B 1 223 ? 14.008 18.812 -6.195 1 94.06 223 VAL B CA 1
ATOM 4396 C C . VAL B 1 223 ? 14.562 18.344 -7.535 1 94.06 223 VAL B C 1
ATOM 4398 O O . VAL B 1 223 ? 15.227 19.094 -8.242 1 94.06 223 VAL B O 1
ATOM 4401 N N . LYS B 1 224 ? 14.234 17.203 -7.859 1 88.56 224 LYS B N 1
ATOM 4402 C CA . LYS B 1 224 ? 14.844 16.672 -9.078 1 88.56 224 LYS B CA 1
ATOM 4403 C C . LYS B 1 224 ? 14.016 17.031 -10.305 1 88.56 224 LYS B C 1
ATOM 4405 O O . LYS B 1 224 ? 14.516 17.656 -11.234 1 88.56 224 LYS B O 1
ATOM 4410 N N . TYR B 1 225 ? 12.781 16.703 -10.305 1 89.75 225 TYR B N 1
ATOM 4411 C CA . TYR B 1 225 ? 11.938 16.922 -11.477 1 89.75 225 TYR B CA 1
ATOM 4412 C C . TYR B 1 225 ? 11.664 18.406 -11.688 1 89.75 225 TYR B C 1
ATOM 4414 O O . TYR B 1 225 ? 12.008 18.953 -12.734 1 89.75 225 TYR B O 1
ATOM 4422 N N . LEU B 1 226 ? 11.117 19.031 -10.734 1 94.75 226 LEU B N 1
ATOM 4423 C CA . LEU B 1 226 ? 10.805 20.453 -10.883 1 94.75 226 LEU B CA 1
ATOM 4424 C C . LEU B 1 226 ? 12.078 21.281 -10.938 1 94.75 226 LEU B C 1
ATOM 4426 O O . LEU B 1 226 ? 12.125 22.312 -11.617 1 94.75 226 LEU B O 1
ATOM 4430 N N . GLY B 1 227 ? 13.078 20.828 -10.188 1 93.5 227 GLY B N 1
ATOM 4431 C CA . GLY B 1 227 ? 14.359 21.5 -10.266 1 93.5 227 GLY B CA 1
ATOM 4432 C C . GLY B 1 227 ? 14.891 21.609 -11.68 1 93.5 227 GLY B C 1
ATOM 4433 O O . GLY B 1 227 ? 15.508 22.625 -12.047 1 93.5 227 GLY B O 1
ATOM 4434 N N . LYS B 1 228 ? 14.602 20.688 -12.492 1 91.19 228 LYS B N 1
ATOM 4435 C CA . LYS B 1 228 ? 15.062 20.656 -13.875 1 91.19 228 LYS B CA 1
ATOM 4436 C C . LYS B 1 228 ? 14.039 21.297 -14.812 1 91.19 228 LYS B C 1
ATOM 4438 O O . LYS B 1 228 ? 14.398 22 -15.758 1 91.19 228 LYS B O 1
ATOM 4443 N N . ARG B 1 229 ? 12.781 21.156 -14.594 1 93.12 229 ARG B N 1
ATOM 4444 C CA . ARG B 1 229 ? 11.742 21.469 -15.57 1 93.12 229 ARG B CA 1
ATOM 4445 C C . ARG B 1 229 ? 11.117 22.828 -15.273 1 93.12 229 ARG B C 1
ATOM 4447 O O . ARG B 1 229 ? 10.672 23.531 -16.188 1 93.12 229 ARG B O 1
ATOM 4454 N N . ASN B 1 230 ? 11.008 23.141 -14.047 1 95.81 230 ASN B N 1
ATOM 4455 C CA . ASN B 1 230 ? 10.352 24.375 -13.633 1 95.81 230 ASN B CA 1
ATOM 4456 C C . ASN B 1 230 ? 10.906 24.875 -12.297 1 95.81 230 ASN B C 1
ATOM 4458 O O . ASN B 1 230 ? 10.234 24.781 -11.266 1 95.81 230 ASN B O 1
ATOM 4462 N N . ARG B 1 231 ? 11.945 25.578 -12.336 1 95.5 231 ARG B N 1
ATOM 4463 C CA . ARG B 1 231 ? 12.672 26.047 -11.156 1 95.5 231 ARG B CA 1
ATOM 4464 C C . ARG B 1 231 ? 11.836 27.016 -10.344 1 95.5 231 ARG B C 1
ATOM 4466 O O . ARG B 1 231 ? 11.938 27.062 -9.117 1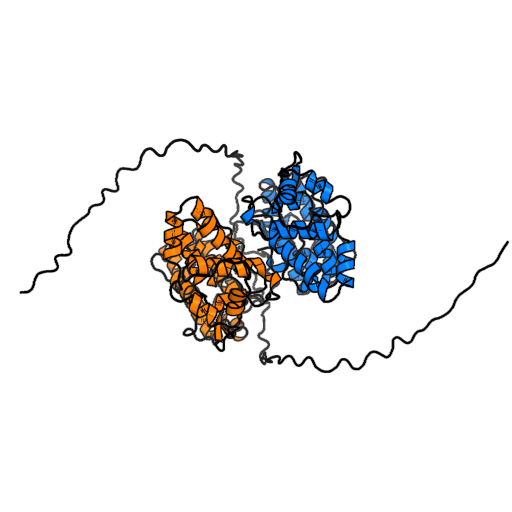 95.5 231 ARG B O 1
ATOM 4473 N N . ALA B 1 232 ? 11.086 27.766 -11.023 1 96.75 232 ALA B N 1
ATOM 4474 C CA . ALA B 1 232 ? 10.234 28.719 -10.328 1 96.75 232 ALA B CA 1
ATOM 4475 C C . ALA B 1 232 ? 9.266 28.016 -9.391 1 96.75 232 ALA B C 1
ATOM 4477 O O . ALA B 1 232 ? 9.086 28.422 -8.242 1 96.75 232 ALA B O 1
ATOM 4478 N N . LYS B 1 233 ? 8.641 26.922 -9.867 1 96.44 233 LYS B N 1
ATOM 4479 C CA . LYS B 1 233 ? 7.75 26.125 -9.031 1 96.44 233 LYS B CA 1
ATOM 4480 C C . LYS B 1 233 ? 8.508 25.531 -7.844 1 96.44 233 LYS B C 1
ATOM 4482 O O . LYS B 1 233 ? 8.008 25.547 -6.715 1 96.44 233 LYS B O 1
ATOM 4487 N N . MET B 1 234 ? 9.641 24.984 -8.117 1 97.38 234 MET B N 1
ATOM 4488 C CA . MET B 1 234 ? 10.461 24.422 -7.055 1 97.38 234 MET B CA 1
ATOM 4489 C C . MET B 1 234 ? 10.734 25.453 -5.961 1 97.38 234 MET B C 1
ATOM 4491 O O . MET B 1 234 ? 10.539 25.172 -4.777 1 97.38 234 MET B O 1
ATOM 4495 N N . ASN B 1 235 ? 11.109 26.625 -6.375 1 96.69 235 ASN B N 1
ATOM 4496 C CA . ASN B 1 235 ? 11.477 27.672 -5.422 1 96.69 235 ASN B CA 1
ATOM 4497 C C . ASN B 1 235 ? 10.273 28.109 -4.598 1 96.69 235 ASN B C 1
ATOM 4499 O O . ASN B 1 235 ? 10.398 28.406 -3.406 1 96.69 235 ASN B O 1
ATOM 4503 N N . ARG B 1 236 ? 9.18 28.188 -5.215 1 97.31 236 ARG B N 1
ATOM 4504 C CA . ARG B 1 236 ? 7.965 28.531 -4.477 1 97.31 236 ARG B CA 1
ATOM 4505 C C . ARG B 1 236 ? 7.656 27.484 -3.41 1 97.31 236 ARG B C 1
ATOM 4507 O O . ARG B 1 236 ? 7.301 27.828 -2.281 1 97.31 236 ARG B O 1
ATOM 4514 N N . ILE B 1 237 ? 7.812 26.234 -3.775 1 97.81 237 ILE B N 1
ATOM 4515 C CA . ILE B 1 237 ? 7.547 25.156 -2.83 1 97.81 237 ILE B CA 1
ATOM 4516 C C . ILE B 1 237 ? 8.555 25.203 -1.684 1 97.81 237 ILE B C 1
ATOM 4518 O O . ILE B 1 237 ? 8.172 25.188 -0.511 1 97.81 237 ILE B O 1
ATOM 4522 N N . LEU B 1 238 ? 9.812 25.375 -2.008 1 97.06 238 LEU B N 1
ATOM 4523 C CA . LEU B 1 238 ? 10.875 25.375 -1.006 1 97.06 238 LEU B CA 1
ATOM 4524 C C . LEU B 1 238 ? 10.695 26.547 -0.037 1 97.06 238 LEU B C 1
ATOM 4526 O O . LEU B 1 238 ? 10.953 26.406 1.161 1 97.06 238 LEU B O 1
ATOM 4530 N N . SER B 1 239 ? 10.242 27.625 -0.565 1 96.06 239 SER B N 1
ATOM 4531 C CA . SER B 1 239 ? 10.094 28.828 0.249 1 96.06 239 SER B CA 1
ATOM 4532 C C . SER B 1 239 ? 8.961 28.688 1.256 1 96.06 239 SER B C 1
ATOM 4534 O O . SER B 1 239 ? 8.906 29.406 2.25 1 96.06 239 SER B O 1
ATOM 4536 N N . CYS B 1 240 ? 8.086 27.703 1.048 1 96.81 240 CYS B N 1
ATOM 4537 C CA . CYS B 1 240 ? 6.926 27.547 1.912 1 96.81 240 CYS B CA 1
ATOM 4538 C C . CYS B 1 240 ? 7.168 26.453 2.951 1 96.81 240 CYS B C 1
ATOM 4540 O O . CYS B 1 240 ? 6.363 26.281 3.869 1 96.81 240 CYS B O 1
ATOM 4542 N N . LEU B 1 241 ? 8.266 25.719 2.797 1 96.38 241 LEU B N 1
ATOM 4543 C CA . LEU B 1 241 ? 8.523 24.609 3.713 1 96.38 241 LEU B CA 1
ATOM 4544 C C . LEU B 1 241 ? 8.82 25.125 5.117 1 96.38 241 LEU B C 1
ATOM 4546 O O . LEU B 1 241 ? 9.461 26.172 5.281 1 96.38 241 LEU B O 1
ATOM 4550 N N . PRO B 1 242 ? 8.359 24.375 6.059 1 95.44 242 PRO B N 1
ATOM 4551 C CA . PRO B 1 242 ? 8.578 24.797 7.445 1 95.44 242 PRO B CA 1
ATOM 4552 C C . PRO B 1 242 ? 9.977 24.453 7.953 1 95.44 242 PRO B C 1
ATOM 4554 O O . PRO B 1 242 ? 10.742 23.781 7.262 1 95.44 242 PRO B O 1
ATOM 4557 N N . TYR B 1 243 ? 10.391 25.031 9.078 1 93.38 243 TYR B N 1
ATOM 4558 C CA . TYR B 1 243 ? 11.547 24.688 9.898 1 93.38 243 TYR B CA 1
ATOM 4559 C C . TYR B 1 243 ? 12.82 25.297 9.328 1 93.38 243 TYR B C 1
ATOM 4561 O O . TYR B 1 243 ? 13.93 24.906 9.695 1 93.38 243 TYR B O 1
ATOM 4569 N N . GLN B 1 244 ? 12.766 26.109 8.414 1 87.38 244 GLN B N 1
ATOM 4570 C CA . GLN B 1 244 ? 13.93 26.688 7.746 1 87.38 244 GLN B CA 1
ATOM 4571 C C . GLN B 1 244 ? 14.891 27.312 8.75 1 87.38 244 GLN B C 1
ATOM 4573 O O . GLN B 1 244 ? 16.109 27.141 8.641 1 87.38 244 GLN B O 1
ATOM 4578 N N . ASP B 1 245 ? 14.461 27.859 9.758 1 87.88 245 ASP B N 1
ATOM 4579 C CA . ASP B 1 245 ? 15.289 28.688 10.633 1 87.88 245 ASP B CA 1
ATOM 4580 C C . ASP B 1 245 ? 15.898 27.844 11.758 1 87.88 245 ASP B C 1
ATOM 4582 O O . ASP B 1 245 ? 16.922 28.234 12.336 1 87.88 245 ASP B O 1
ATOM 4586 N N . ASP B 1 246 ? 15.328 26.734 11.984 1 93.44 246 ASP B N 1
ATOM 4587 C CA . ASP B 1 246 ? 15.773 26.109 13.227 1 93.44 246 ASP B CA 1
ATOM 4588 C C . ASP B 1 246 ? 16.016 24.609 13.031 1 93.44 246 ASP B C 1
ATOM 4590 O O . ASP B 1 246 ? 16.328 23.906 13.992 1 93.44 246 ASP B O 1
ATOM 4594 N N . TRP B 1 247 ? 15.883 24.094 11.797 1 96.31 247 TRP B N 1
ATOM 4595 C CA . TRP B 1 247 ? 15.953 22.656 11.609 1 96.31 247 TRP B CA 1
ATOM 4596 C C . TRP B 1 247 ? 17.312 22.109 12.039 1 96.31 247 TRP B C 1
ATOM 4598 O O . TRP B 1 247 ? 17.391 21.016 12.617 1 96.31 247 TRP B O 1
ATOM 4608 N N . LEU B 1 248 ? 18.391 22.812 11.82 1 94.94 248 LEU B N 1
ATOM 4609 C CA . LEU B 1 248 ? 19.734 22.328 12.133 1 94.94 248 LEU B CA 1
ATOM 4610 C C . LEU B 1 248 ? 19.953 22.312 13.641 1 94.94 248 LEU B C 1
ATOM 4612 O O . LEU B 1 248 ? 20.594 21.391 14.164 1 94.94 248 LEU B O 1
ATOM 4616 N N . ASP B 1 249 ? 19.453 23.328 14.312 1 95.75 249 ASP B N 1
ATOM 4617 C CA . ASP B 1 249 ? 19.516 23.328 15.766 1 95.75 249 ASP B CA 1
ATOM 4618 C C . ASP B 1 249 ? 18.75 22.156 16.359 1 95.75 249 ASP B C 1
ATOM 4620 O O . ASP B 1 249 ? 19.234 21.5 17.297 1 95.75 249 ASP B O 1
ATOM 4624 N N . THR B 1 250 ? 17.562 21.891 15.836 1 96.56 250 THR B N 1
ATOM 4625 C CA . THR B 1 250 ? 16.766 20.75 16.25 1 96.56 250 THR B CA 1
ATOM 4626 C C . THR B 1 250 ? 17.516 19.438 16.016 1 96.56 250 THR B C 1
ATOM 4628 O O . THR B 1 250 ? 17.547 18.578 16.875 1 96.56 250 THR B O 1
ATOM 4631 N N . ALA B 1 251 ? 18.141 19.297 14.836 1 95.56 251 ALA B N 1
ATOM 4632 C CA . ALA B 1 251 ? 18.891 18.094 14.469 1 95.56 251 ALA B CA 1
ATOM 4633 C C . ALA B 1 251 ? 20.078 17.891 15.406 1 95.56 251 ALA B C 1
ATOM 4635 O O . ALA B 1 251 ? 20.328 16.766 15.852 1 95.56 251 ALA B O 1
ATOM 4636 N N . THR B 1 252 ? 20.75 18.938 15.734 1 94.06 252 THR B N 1
ATOM 4637 C CA . THR B 1 252 ? 21.938 18.859 16.578 1 94.06 252 THR B CA 1
ATOM 4638 C C . THR B 1 252 ? 21.547 18.562 18.031 1 94.06 252 THR B C 1
ATOM 4640 O O . THR B 1 252 ? 22.281 17.891 18.75 1 94.06 252 THR B O 1
ATOM 4643 N N . ALA B 1 253 ? 20.406 19.016 18.406 1 96 253 ALA B N 1
ATOM 4644 C CA . ALA B 1 253 ? 19.922 18.812 19.766 1 96 253 ALA B CA 1
ATOM 4645 C C . ALA B 1 253 ? 19.422 17.391 19.984 1 96 253 ALA B C 1
ATOM 4647 O O . ALA B 1 253 ? 19.359 16.906 21.109 1 96 253 ALA B O 1
ATOM 4648 N N . ASN B 1 254 ? 18.984 16.719 18.922 1 95.56 254 ASN B N 1
ATOM 4649 C CA . ASN B 1 254 ? 18.594 15.32 18.984 1 95.56 254 ASN B CA 1
ATOM 4650 C C . ASN B 1 254 ? 19.812 14.398 18.859 1 95.56 254 ASN B C 1
ATOM 4652 O O . ASN B 1 254 ? 20.453 14.352 17.812 1 95.56 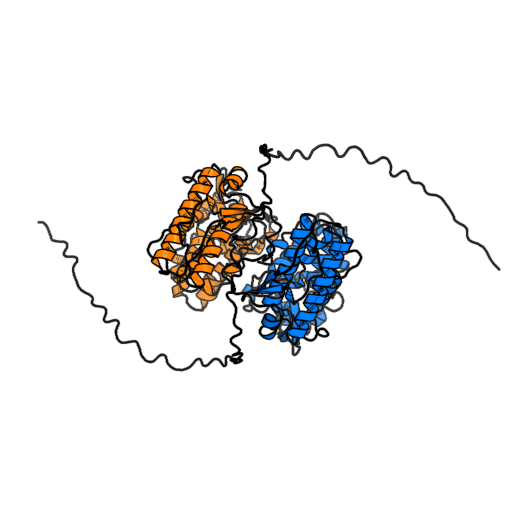254 ASN B O 1
ATOM 4656 N N . ALA B 1 255 ? 20.062 13.625 19.875 1 93.44 255 ALA B N 1
ATOM 4657 C CA . ALA B 1 255 ? 21.281 12.836 19.953 1 93.44 255 ALA B CA 1
ATOM 4658 C C . ALA B 1 255 ? 21.375 11.867 18.781 1 93.44 255 ALA B C 1
ATOM 4660 O O . ALA B 1 255 ? 22.469 11.648 18.234 1 93.44 255 ALA B O 1
ATOM 4661 N N . LYS B 1 256 ? 20.297 11.328 18.359 1 91.06 256 LYS B N 1
ATOM 4662 C CA . LYS B 1 256 ? 20.297 10.352 17.281 1 91.06 256 LYS B CA 1
ATOM 4663 C C . LYS B 1 256 ? 20.531 11.031 15.93 1 91.06 256 LYS B C 1
ATOM 4665 O O . LYS B 1 256 ? 21.344 10.562 15.125 1 91.06 256 LYS B O 1
ATOM 4670 N N . ILE B 1 257 ? 19.844 12.094 15.68 1 91.56 257 ILE B N 1
ATOM 4671 C CA . ILE B 1 257 ? 20 12.805 14.414 1 91.56 257 ILE B CA 1
ATOM 4672 C C . ILE B 1 257 ? 21.391 13.414 14.336 1 91.56 257 ILE B C 1
ATOM 4674 O O . ILE B 1 257 ? 22.016 13.414 13.266 1 91.56 257 ILE B O 1
ATOM 4678 N N . ASN B 1 258 ? 21.844 13.867 15.43 1 91.75 258 ASN B N 1
ATOM 4679 C CA . ASN B 1 258 ? 23.188 14.43 15.469 1 91.75 258 ASN B CA 1
ATOM 4680 C C . ASN B 1 258 ? 24.25 13.406 15.055 1 91.75 258 ASN B C 1
ATOM 4682 O O . ASN B 1 258 ? 25.219 13.75 14.375 1 91.75 258 ASN B O 1
ATOM 4686 N N . GLN B 1 259 ? 24.047 12.227 15.414 1 88.19 259 GLN B N 1
ATOM 4687 C CA . GLN B 1 259 ? 24.953 11.156 15.008 1 88.19 259 GLN B CA 1
ATOM 4688 C C . GLN B 1 259 ? 24.953 10.984 13.492 1 88.19 259 GLN B C 1
ATOM 4690 O O . GLN B 1 259 ? 25.984 10.672 12.891 1 88.19 259 GLN B O 1
ATOM 4695 N N . TRP B 1 260 ? 23.75 11.172 12.875 1 85.38 260 TRP B N 1
ATOM 4696 C CA . TRP B 1 260 ? 23.641 11.023 11.43 1 85.38 260 TRP B CA 1
ATOM 4697 C C . TRP B 1 260 ? 24.406 12.141 10.711 1 85.38 260 TRP B C 1
ATOM 4699 O O . TRP B 1 260 ? 24.938 11.93 9.625 1 85.38 260 TRP B O 1
ATOM 4709 N N . ILE B 1 261 ? 24.391 13.25 11.289 1 86.81 261 ILE B N 1
ATOM 4710 C CA . ILE B 1 261 ? 25 14.438 10.695 1 86.81 261 ILE B CA 1
ATOM 4711 C C . ILE B 1 261 ? 26.516 14.336 10.797 1 86.81 261 ILE B C 1
ATOM 4713 O O . ILE B 1 261 ? 27.234 14.664 9.844 1 86.81 261 ILE B O 1
ATOM 4717 N N . VAL B 1 262 ? 27 13.852 11.914 1 82 262 VAL B N 1
ATOM 4718 C CA . VAL B 1 262 ? 28.438 13.828 12.172 1 82 262 VAL B CA 1
ATOM 4719 C C . VAL B 1 262 ? 29.062 12.641 11.453 1 82 262 VAL B C 1
ATOM 4721 O O . VAL B 1 262 ? 30.219 12.711 11.023 1 82 262 VAL B O 1
ATOM 4724 N N . ASN B 1 263 ? 28.422 11.547 11.391 1 69.5 263 ASN B N 1
ATOM 4725 C CA . ASN B 1 263 ? 28.953 10.32 10.82 1 69.5 263 ASN B CA 1
ATOM 4726 C C . ASN B 1 263 ? 29.062 10.398 9.305 1 69.5 263 ASN B C 1
ATOM 4728 O O . ASN B 1 263 ? 29.594 9.484 8.664 1 69.5 263 ASN B O 1
ATOM 4732 N N . VAL B 1 264 ? 28.531 11.352 8.734 1 60.69 264 VAL B N 1
ATOM 4733 C CA . VAL B 1 264 ? 28.594 11.422 7.277 1 60.69 264 VAL B CA 1
ATOM 4734 C C . VAL B 1 264 ? 29.984 11.906 6.848 1 60.69 264 VAL B C 1
ATOM 4736 O O . VAL B 1 264 ? 30.344 13.062 7.082 1 60.69 264 VAL B O 1
ATOM 4739 N N . GL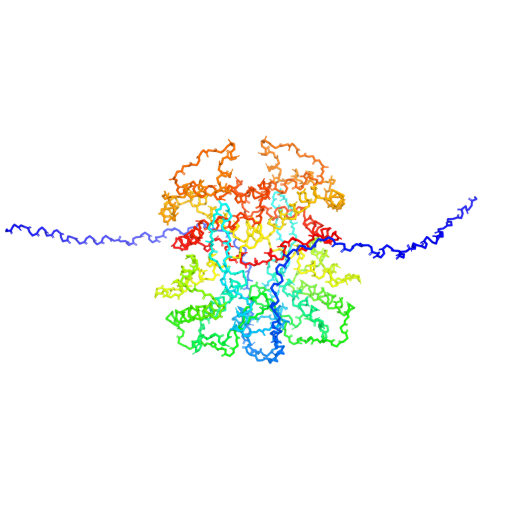N B 1 265 ? 31.031 11.055 6.852 1 53.94 265 GLN B N 1
ATOM 4740 C CA . GLN B 1 265 ? 32.406 11.383 6.484 1 53.94 265 GLN B CA 1
ATOM 4741 C C . GLN B 1 265 ? 32.438 12.242 5.223 1 53.94 265 GLN B C 1
ATOM 4743 O O . GLN B 1 265 ? 33.312 13.117 5.094 1 53.94 265 GLN B O 1
ATOM 4748 N N . ASN B 1 266 ? 31.781 11.82 4.18 1 50.25 266 ASN B N 1
ATOM 4749 C CA . ASN B 1 266 ? 32.094 12.344 2.852 1 50.25 266 ASN B CA 1
ATOM 4750 C C . ASN B 1 266 ? 31 13.297 2.359 1 50.25 266 ASN B C 1
ATOM 4752 O O . ASN B 1 266 ? 30.844 13.492 1.154 1 50.25 266 ASN B O 1
ATOM 4756 N N . THR B 1 267 ? 30.219 13.781 3.322 1 58.09 267 THR B N 1
ATOM 4757 C CA . THR B 1 267 ? 29.172 14.602 2.742 1 58.09 267 THR B CA 1
ATOM 4758 C C . THR B 1 267 ? 29.375 16.078 3.08 1 58.09 267 THR B C 1
ATOM 4760 O O . THR B 1 267 ? 30.047 16.406 4.066 1 58.09 267 THR B O 1
ATOM 4763 N N . LYS B 1 268 ? 29.172 16.906 2.104 1 67.25 268 LYS B N 1
ATOM 4764 C CA . LYS B 1 268 ? 29.109 18.344 2.273 1 67.25 268 LYS B CA 1
ATOM 4765 C C . LYS B 1 268 ? 28.406 18.719 3.574 1 67.25 268 LYS B C 1
ATOM 4767 O O . LYS B 1 268 ? 27.375 18.125 3.92 1 67.25 268 LYS B O 1
ATOM 4772 N N . GLU B 1 269 ? 29.047 19.578 4.27 1 83 269 GLU B N 1
ATOM 4773 C CA . GLU B 1 269 ? 28.5 20.078 5.52 1 83 269 GLU B CA 1
ATOM 4774 C C . GLU B 1 269 ? 27.062 20.594 5.324 1 83 269 GLU B C 1
ATOM 4776 O O . GLU B 1 269 ? 26.734 21.156 4.277 1 83 269 GLU B O 1
ATOM 4781 N N . TYR B 1 270 ? 26.234 20.25 6.289 1 90.06 270 TYR B N 1
ATOM 4782 C CA . TYR B 1 270 ? 24.875 20.75 6.254 1 90.06 270 TYR B CA 1
ATOM 4783 C C . TYR B 1 270 ? 24.812 22.219 6.652 1 90.06 270 TYR B C 1
ATOM 4785 O O . TYR B 1 270 ? 25.422 22.625 7.645 1 90.06 270 TYR B O 1
ATOM 4793 N N . ARG B 1 271 ? 24.109 23.016 5.797 1 90.75 271 ARG B N 1
ATOM 4794 C CA . ARG B 1 271 ? 23.859 24.422 6.102 1 90.75 271 ARG B CA 1
ATOM 4795 C C . ARG B 1 271 ? 22.438 24.625 6.582 1 90.75 271 ARG B C 1
ATOM 4797 O O . ARG B 1 271 ? 21.625 23.688 6.566 1 90.75 271 ARG B O 1
ATOM 4804 N N . LYS B 1 272 ? 22.172 25.844 7.094 1 91.19 272 LYS B N 1
ATOM 4805 C CA . LYS B 1 272 ? 20.844 26.172 7.582 1 91.19 272 LYS B CA 1
ATOM 4806 C C . LYS B 1 272 ? 19.922 26.594 6.438 1 91.19 272 LYS B C 1
ATOM 4808 O O . LYS B 1 272 ? 19.469 27.75 6.391 1 91.19 272 LYS B O 1
ATOM 4813 N N . THR B 1 273 ? 19.625 25.719 5.562 1 92.56 273 THR B N 1
ATOM 4814 C CA . THR B 1 273 ? 18.719 25.969 4.453 1 92.56 273 THR B CA 1
ATOM 4815 C C . THR B 1 273 ? 17.656 24.875 4.359 1 92.56 273 THR B C 1
ATOM 4817 O O . THR B 1 273 ? 17.875 23.75 4.844 1 92.56 273 THR B O 1
ATOM 4820 N N . THR B 1 274 ? 16.594 25.219 3.719 1 94 274 THR B N 1
ATOM 4821 C CA . THR B 1 274 ? 15.523 24.25 3.494 1 94 274 THR B CA 1
ATOM 4822 C C . THR B 1 274 ? 16.016 23.078 2.654 1 94 274 THR B C 1
ATOM 4824 O O . THR B 1 274 ? 15.641 21.938 2.9 1 94 274 THR B O 1
ATOM 4827 N N . LEU B 1 275 ? 16.797 23.375 1.715 1 93.56 275 LEU B N 1
ATOM 4828 C CA . LEU B 1 275 ? 17.328 22.344 0.839 1 93.56 275 LEU B CA 1
ATOM 4829 C C . LEU B 1 275 ? 18.219 21.375 1.621 1 93.56 275 LEU B C 1
ATOM 4831 O O . LEU B 1 275 ? 18.219 20.172 1.336 1 93.56 275 LEU B O 1
ATOM 4835 N N . ASP B 1 276 ? 18.891 21.859 2.572 1 93.94 276 ASP B N 1
ATOM 4836 C CA . ASP B 1 276 ? 19.75 20.984 3.373 1 93.94 276 ASP B CA 1
ATOM 4837 C C . ASP B 1 276 ? 18.922 20.109 4.309 1 93.94 276 ASP B C 1
ATOM 4839 O O . ASP B 1 276 ? 19.281 18.969 4.59 1 93.94 276 ASP B O 1
ATOM 4843 N N . LEU B 1 277 ? 17.844 20.672 4.832 1 95.75 277 LEU B N 1
ATOM 4844 C CA . LEU B 1 277 ? 16.922 19.844 5.586 1 95.75 277 LEU B CA 1
ATOM 4845 C C . LEU B 1 277 ? 16.422 18.688 4.738 1 95.75 277 LEU B C 1
ATOM 4847 O O . LEU B 1 277 ? 16.406 17.531 5.191 1 95.75 277 LEU B O 1
ATOM 4851 N N . LEU B 1 278 ? 16.047 18.969 3.496 1 96.06 278 LEU B N 1
ATOM 4852 C CA . LEU B 1 278 ? 15.594 17.938 2.572 1 96.06 278 LEU B CA 1
ATOM 4853 C C . LEU B 1 278 ? 16.719 16.953 2.268 1 96.06 278 LEU B C 1
ATOM 4855 O O . LEU B 1 278 ? 16.469 15.742 2.172 1 96.06 278 LEU B O 1
ATOM 4859 N N . ARG B 1 279 ? 17.844 17.438 2.129 1 92.56 279 ARG B N 1
ATOM 4860 C CA . ARG B 1 279 ? 19 16.594 1.845 1 92.56 279 ARG B CA 1
ATOM 4861 C C . ARG B 1 279 ? 19.266 15.625 2.992 1 92.56 279 ARG B C 1
ATOM 4863 O O . ARG B 1 279 ? 19.531 14.445 2.766 1 92.56 279 ARG B O 1
ATOM 4870 N N . LEU B 1 280 ? 19.234 16.078 4.188 1 92.31 280 LEU B N 1
ATOM 4871 C CA . LEU B 1 280 ? 19.406 15.211 5.34 1 92.31 280 LEU B CA 1
ATOM 4872 C C . LEU B 1 280 ? 18.375 14.094 5.34 1 92.31 280 LEU B C 1
ATOM 4874 O O . LEU B 1 280 ? 18.719 12.914 5.469 1 92.31 280 LEU B O 1
ATOM 4878 N N . ASN B 1 281 ? 17.109 14.492 5.188 1 91.88 281 ASN B N 1
ATOM 4879 C CA . ASN B 1 281 ? 16.031 13.516 5.172 1 91.88 281 ASN B CA 1
ATOM 4880 C C . ASN B 1 281 ? 16.219 12.484 4.066 1 91.88 281 ASN B C 1
ATOM 4882 O O . ASN B 1 281 ? 16.047 11.281 4.297 1 91.88 281 ASN B O 1
ATOM 4886 N N . ARG B 1 282 ? 16.562 12.945 2.936 1 88.94 282 ARG B N 1
ATOM 4887 C CA . ARG B 1 282 ? 16.797 12.047 1.811 1 88.94 282 ARG B CA 1
ATOM 4888 C C . ARG B 1 282 ? 17.953 11.086 2.111 1 88.94 282 ARG B C 1
ATOM 4890 O O . ARG B 1 282 ? 17.844 9.883 1.88 1 88.94 282 ARG B O 1
ATOM 4897 N N . ASN B 1 283 ? 19 11.609 2.584 1 84.31 283 ASN B N 1
ATOM 4898 C CA . ASN B 1 283 ? 20.188 10.812 2.857 1 84.31 283 ASN B CA 1
ATOM 4899 C C . ASN B 1 283 ? 19.906 9.727 3.891 1 84.31 283 ASN B C 1
ATOM 4901 O O . ASN B 1 283 ? 20.281 8.562 3.695 1 84.31 283 ASN B O 1
ATOM 4905 N N . VAL B 1 284 ? 19.281 10.117 4.953 1 84.56 284 VAL B N 1
ATOM 4906 C CA . VAL B 1 284 ? 19 9.188 6.039 1 84.56 284 VAL B CA 1
ATOM 4907 C C . VAL B 1 284 ? 18.031 8.109 5.562 1 84.56 284 VAL B C 1
ATOM 4909 O O . VAL B 1 284 ? 18.234 6.922 5.805 1 84.56 284 VAL B O 1
ATOM 4912 N N . ARG B 1 285 ? 16.984 8.469 4.828 1 82 285 ARG B N 1
ATOM 4913 C CA . ARG B 1 285 ? 15.961 7.547 4.355 1 82 285 ARG B CA 1
ATOM 4914 C C . ARG B 1 285 ? 16.5 6.633 3.264 1 82 285 ARG B C 1
ATOM 4916 O O . ARG B 1 285 ? 16.094 5.48 3.143 1 82 285 ARG B O 1
ATOM 4923 N N . SER B 1 286 ? 17.422 7.113 2.51 1 77.44 286 SER B N 1
ATOM 4924 C CA . SER B 1 286 ? 18 6.332 1.42 1 77.44 286 SER B CA 1
ATOM 4925 C C . SER B 1 286 ? 19 5.297 1.943 1 77.44 286 SER B C 1
ATOM 4927 O O . SER B 1 286 ? 19.328 4.336 1.245 1 77.44 286 SER B O 1
ATOM 4929 N N . HIS B 1 287 ? 19.406 5.469 3.107 1 74.56 287 HIS B N 1
ATOM 4930 C CA . HIS B 1 287 ? 20.453 4.598 3.637 1 74.56 287 HIS B CA 1
ATOM 4931 C C . HIS B 1 287 ? 20.016 3.945 4.945 1 74.56 287 HIS B C 1
ATOM 4933 O O . HIS B 1 287 ? 20.828 3.773 5.859 1 74.56 287 HIS B O 1
ATOM 4939 N N . LEU B 1 288 ? 18.781 3.645 5.031 1 68.94 288 LEU B N 1
ATOM 4940 C CA . LEU B 1 288 ? 18.172 3.094 6.238 1 68.94 288 LEU B CA 1
ATOM 4941 C C . LEU B 1 288 ? 18.938 1.863 6.715 1 68.94 288 LEU B C 1
ATOM 4943 O O . LEU B 1 288 ? 19.062 1.637 7.922 1 68.94 288 LEU B O 1
ATOM 4947 N N . HIS B 1 289 ? 19.391 1.115 5.805 1 59.69 289 HIS B N 1
ATOM 4948 C CA . HIS B 1 289 ? 19.969 -0.18 6.152 1 59.69 289 HIS B CA 1
ATOM 4949 C C . HIS B 1 289 ? 21.422 -0.042 6.57 1 59.69 289 HIS B C 1
ATOM 4951 O O . HIS B 1 289 ? 22 -0.966 7.152 1 59.69 289 HIS B O 1
ATOM 4957 N N . GLU B 1 290 ? 21.938 0.935 6.215 1 57.31 290 GLU B N 1
ATOM 4958 C CA . GLU B 1 290 ? 23.375 1.068 6.449 1 57.31 290 GLU B CA 1
ATOM 4959 C C . GLU B 1 290 ? 23.672 1.36 7.914 1 57.31 290 GLU B C 1
ATOM 4961 O O . GLU B 1 290 ? 24.734 1.013 8.422 1 57.31 290 GLU B O 1
ATOM 4966 N N . TYR B 1 291 ? 22.672 1.961 8.602 1 50.88 291 TYR B N 1
ATOM 4967 C CA . TYR B 1 291 ? 23.094 2.396 9.93 1 50.88 291 TYR B CA 1
ATOM 4968 C C . TYR B 1 291 ? 22.344 1.638 11.016 1 50.88 291 TYR B C 1
ATOM 4970 O O . TYR B 1 291 ? 22.219 2.117 12.141 1 50.88 291 TYR B O 1
ATOM 4978 N N . GLY B 1 292 ? 22.016 0.42 10.719 1 50.91 292 GLY B N 1
ATOM 4979 C CA . GLY B 1 292 ? 21.391 -0.358 11.773 1 50.91 292 GLY B CA 1
ATOM 4980 C C . GLY B 1 292 ? 20.094 0.247 12.273 1 50.91 292 GLY B C 1
ATOM 4981 O O . GLY B 1 292 ? 19.609 -0.1 13.359 1 50.91 292 GLY B O 1
ATOM 4982 N N . HIS B 1 293 ? 19.641 1.304 11.703 1 52.62 293 HIS B N 1
ATOM 4983 C CA . HIS B 1 293 ? 18.641 2.254 12.18 1 52.62 293 HIS B CA 1
ATOM 4984 C C . HIS B 1 293 ? 17.234 1.831 11.766 1 52.62 293 HIS B C 1
ATOM 4986 O O . HIS B 1 293 ? 16.344 2.67 11.641 1 52.62 293 HIS B O 1
ATOM 4992 N N . ASP B 1 294 ? 16.891 0.589 11.594 1 57.38 294 ASP B N 1
ATOM 4993 C CA . ASP B 1 294 ? 15.773 0.382 10.688 1 57.38 294 ASP B CA 1
ATOM 4994 C C . ASP B 1 294 ? 14.469 0.913 11.281 1 57.38 294 ASP B C 1
ATOM 4996 O O . ASP B 1 294 ? 13.781 1.719 10.656 1 57.38 294 ASP B O 1
ATOM 5000 N N . ASP B 1 295 ? 14.172 0.479 12.531 1 58.06 295 ASP B N 1
ATOM 5001 C CA . ASP B 1 295 ? 12.75 0.583 12.867 1 58.06 295 ASP B CA 1
ATOM 5002 C C . ASP B 1 295 ? 12.43 1.95 13.469 1 58.06 295 ASP B C 1
ATOM 5004 O O . ASP B 1 295 ? 11.273 2.381 13.461 1 58.06 295 ASP B O 1
ATOM 5008 N N . ASP B 1 296 ? 13.477 2.875 13.516 1 75.31 296 ASP B N 1
ATOM 5009 C CA . ASP B 1 296 ? 13.117 4.047 14.305 1 75.31 296 ASP B CA 1
ATOM 5010 C C . ASP B 1 296 ? 13.375 5.336 13.531 1 75.31 296 ASP B C 1
ATOM 5012 O O . ASP B 1 296 ? 13.016 6.422 13.992 1 75.31 296 ASP B O 1
ATOM 5016 N N . VAL B 1 297 ? 13.773 5.25 12.359 1 83.62 297 VAL B N 1
ATOM 5017 C CA . VAL B 1 297 ? 14.219 6.449 11.656 1 83.62 297 VAL B CA 1
ATOM 5018 C C . VAL B 1 297 ? 13.016 7.324 11.312 1 83.62 297 VAL B C 1
ATOM 5020 O O . VAL B 1 297 ? 13.008 8.523 11.594 1 83.62 297 VAL B O 1
ATOM 5023 N N . GLU B 1 298 ? 11.992 6.664 10.773 1 87.12 298 GLU B N 1
ATOM 5024 C CA . GLU B 1 298 ? 10.82 7.426 10.359 1 87.12 298 GLU B CA 1
ATOM 5025 C C . GLU B 1 298 ? 10.125 8.07 11.555 1 87.12 298 GLU B C 1
ATOM 5027 O O . GLU B 1 298 ? 9.672 9.211 11.469 1 87.12 298 GLU B O 1
ATOM 5032 N N . GLU B 1 299 ? 10.133 7.348 12.586 1 88.88 299 GLU B N 1
ATOM 5033 C CA . GLU B 1 299 ? 9.5 7.902 13.773 1 88.88 299 GLU B CA 1
ATOM 5034 C C . GLU B 1 299 ? 10.289 9.086 14.32 1 88.88 299 GLU B C 1
ATOM 5036 O O . GLU B 1 299 ? 9.711 10.078 14.758 1 88.88 299 GLU B O 1
ATOM 5041 N N . ILE B 1 300 ? 11.555 8.984 14.336 1 90.62 300 ILE B N 1
ATOM 5042 C CA . ILE B 1 300 ? 12.414 10.062 14.82 1 90.62 300 ILE B CA 1
ATOM 5043 C C . ILE B 1 300 ? 12.203 11.305 13.969 1 90.62 300 ILE B C 1
ATOM 5045 O O . ILE B 1 300 ? 11.961 12.391 14.492 1 90.62 300 ILE B O 1
ATOM 5049 N N . LEU B 1 301 ? 12.297 11.125 12.695 1 92.69 301 LEU B N 1
ATOM 5050 C CA . LEU B 1 301 ? 12.188 12.258 11.781 1 92.69 301 LEU B CA 1
ATOM 5051 C C . LEU B 1 301 ? 10.781 12.852 11.82 1 92.69 301 LEU B C 1
ATOM 5053 O O . LEU B 1 301 ? 10.625 14.07 11.797 1 92.69 301 LEU B O 1
ATOM 5057 N N . TYR B 1 302 ? 9.828 11.984 11.938 1 93.44 302 TYR B N 1
ATOM 5058 C CA . TYR B 1 302 ? 8.445 12.438 12.031 1 93.44 302 TYR B CA 1
ATOM 5059 C C . TYR B 1 302 ? 8.219 13.258 13.297 1 93.44 302 TYR B C 1
ATOM 5061 O O . TYR B 1 302 ? 7.594 14.32 13.25 1 93.44 302 TYR B O 1
ATOM 5069 N N . CYS B 1 303 ? 8.688 12.773 14.367 1 94.5 303 CYS B N 1
ATOM 5070 C CA . CYS B 1 303 ? 8.461 13.445 15.641 1 94.5 303 CYS B CA 1
ATOM 5071 C C . CYS B 1 303 ? 9.141 14.812 15.664 1 94.5 303 CYS B C 1
ATOM 5073 O O . CYS B 1 303 ? 8.633 15.75 16.281 1 94.5 303 CYS B O 1
ATOM 5075 N N . GLU B 1 304 ? 10.227 14.938 14.992 1 96.12 304 GLU B N 1
ATOM 5076 C CA . GLU B 1 304 ? 10.953 16.203 14.977 1 96.12 304 GLU B CA 1
ATOM 5077 C C . GLU B 1 304 ? 10.359 17.172 13.961 1 96.12 304 GLU B C 1
ATOM 5079 O O . GLU B 1 304 ? 10.328 18.391 14.195 1 96.12 304 GLU B O 1
ATOM 5084 N N . TRP B 1 305 ? 9.906 16.672 12.922 1 96.5 305 TRP B N 1
ATOM 5085 C CA . TRP B 1 305 ? 9.406 17.547 11.859 1 96.5 305 TRP B CA 1
ATOM 5086 C C . TRP B 1 305 ? 8.102 17 11.289 1 96.5 305 TRP B C 1
ATOM 5088 O O . TRP B 1 305 ? 8.023 16.688 10.102 1 96.5 305 TRP B O 1
ATOM 5098 N N . PRO B 1 306 ? 7.027 17.031 12.031 1 96.19 306 PRO B N 1
ATOM 5099 C CA . PRO B 1 306 ? 5.77 16.391 11.641 1 96.19 306 PRO B CA 1
ATOM 5100 C C . PRO B 1 306 ? 5.09 17.094 10.469 1 96.19 306 PRO B C 1
ATOM 5102 O O . PRO B 1 306 ? 4.301 16.469 9.75 1 96.19 306 PRO B O 1
ATOM 5105 N N . MET B 1 307 ? 5.449 18.344 10.195 1 97.62 307 MET B N 1
ATOM 5106 C CA . MET B 1 307 ? 4.734 19.109 9.18 1 97.62 307 MET B CA 1
ATOM 5107 C C . MET B 1 307 ? 5.484 19.094 7.848 1 97.62 307 MET B C 1
ATOM 5109 O O . MET B 1 307 ? 4.965 19.547 6.828 1 97.62 307 MET B O 1
ATOM 5113 N N . LEU B 1 308 ? 6.664 18.531 7.848 1 97.38 308 LEU B N 1
ATOM 5114 C CA . LEU B 1 308 ? 7.496 18.625 6.656 1 97.38 308 LEU B CA 1
ATOM 5115 C C . LEU B 1 308 ? 6.816 17.953 5.465 1 97.38 308 LEU B C 1
ATOM 5117 O O . LEU B 1 308 ? 6.602 18.578 4.43 1 97.38 308 LEU B O 1
ATOM 5121 N N . LEU B 1 309 ? 6.441 16.734 5.648 1 96.56 309 LEU B N 1
ATOM 5122 C CA . LEU B 1 309 ? 5.828 15.977 4.562 1 96.56 309 LEU B CA 1
ATOM 5123 C C . LEU B 1 309 ? 4.484 16.578 4.172 1 96.56 309 LEU B C 1
ATOM 5125 O O . LEU B 1 309 ? 4.148 16.641 2.988 1 96.56 309 LEU B O 1
ATOM 5129 N N . VAL B 1 310 ? 3.742 17.062 5.117 1 97.75 310 VAL B N 1
ATOM 5130 C CA . VAL B 1 310 ? 2.426 17.656 4.898 1 97.75 310 VAL B CA 1
ATOM 5131 C C . VAL B 1 310 ? 2.551 18.891 4.004 1 97.75 310 VAL B C 1
ATOM 5133 O O . VAL B 1 310 ? 1.805 19.031 3.033 1 97.75 310 VAL B O 1
ATOM 5136 N N . VAL B 1 311 ? 3.469 19.703 4.293 1 98.25 311 VAL B N 1
ATOM 5137 C CA . VAL B 1 311 ? 3.605 20.953 3.547 1 98.25 311 VAL B CA 1
ATOM 5138 C C . VAL B 1 311 ? 4.152 20.672 2.15 1 98.25 311 VAL B C 1
ATOM 5140 O O . VAL B 1 311 ? 3.727 21.281 1.172 1 98.25 311 VAL B O 1
ATOM 5143 N N . MET B 1 312 ? 5.109 19.719 2.076 1 97.81 312 MET B N 1
ATOM 5144 C CA . MET B 1 312 ? 5.566 19.297 0.754 1 97.81 312 MET B CA 1
ATOM 5145 C C . MET B 1 312 ? 4.395 18.859 -0.116 1 97.81 312 MET B C 1
ATOM 5147 O O . MET B 1 312 ? 4.27 19.297 -1.262 1 97.81 312 MET B O 1
ATOM 5151 N N . GLU B 1 313 ? 3.564 18.078 0.417 1 97.69 313 GLU B N 1
ATOM 5152 C CA . GLU B 1 313 ? 2.402 17.531 -0.279 1 97.69 313 GLU B CA 1
ATOM 5153 C C . GLU B 1 313 ? 1.424 18.641 -0.67 1 97.69 313 GLU B C 1
ATOM 5155 O O . GLU B 1 313 ? 0.979 18.703 -1.817 1 97.69 313 GLU B O 1
ATOM 5160 N N . LYS B 1 314 ? 1.124 19.484 0.252 1 97.75 314 LYS B N 1
ATOM 5161 C CA . LYS B 1 314 ? 0.173 20.562 0.02 1 97.75 314 LYS B CA 1
ATOM 5162 C C . LYS B 1 314 ? 0.674 21.516 -1.063 1 97.75 314 LYS B C 1
ATOM 5164 O O . LYS B 1 314 ? -0.1 21.953 -1.916 1 97.75 314 LYS B O 1
ATOM 5169 N N . MET B 1 315 ? 1.908 21.812 -1 1 98.25 315 MET B N 1
ATOM 5170 C CA . MET B 1 315 ? 2.467 22.719 -1.989 1 98.25 315 MET B CA 1
ATOM 5171 C C . MET B 1 315 ? 2.484 22.078 -3.375 1 98.25 315 MET B C 1
ATOM 5173 O O . MET B 1 315 ? 2.24 22.766 -4.375 1 98.25 315 MET B O 1
ATOM 5177 N N . LEU B 1 316 ? 2.779 20.812 -3.4 1 98.19 316 LEU B N 1
ATOM 5178 C CA . LEU B 1 316 ? 2.705 20.109 -4.68 1 98.19 316 LEU B CA 1
ATOM 5179 C C . LEU B 1 316 ? 1.276 20.109 -5.215 1 98.19 316 LEU B C 1
ATOM 5181 O O . LEU B 1 316 ? 1.06 20.25 -6.418 1 98.19 316 LEU B O 1
ATOM 5185 N N . HIS B 1 317 ? 0.354 19.938 -4.344 1 97.88 317 HIS B N 1
ATOM 5186 C CA . HIS B 1 317 ? -1.05 19.984 -4.738 1 97.88 317 HIS B CA 1
ATOM 5187 C C . HIS B 1 317 ? -1.423 21.359 -5.289 1 97.88 317 HIS B C 1
ATOM 5189 O O . HIS B 1 317 ? -2.074 21.453 -6.328 1 97.88 317 HIS B O 1
ATOM 5195 N N . ARG B 1 318 ? -0.994 22.375 -4.633 1 96.62 318 ARG B N 1
ATOM 5196 C CA . ARG B 1 318 ? -1.271 23.75 -5.047 1 96.62 318 ARG B CA 1
ATOM 5197 C C . ARG B 1 318 ? -0.683 24.031 -6.422 1 96.62 318 ARG B C 1
ATOM 5199 O O . ARG B 1 318 ? -1.3 24.719 -7.234 1 96.62 318 ARG B O 1
ATOM 5206 N N . GLU B 1 319 ? 0.427 23.453 -6.691 1 97.06 319 GLU B N 1
ATOM 5207 C CA . GLU B 1 319 ? 1.12 23.688 -7.957 1 97.06 319 GLU B CA 1
ATOM 5208 C C . GLU B 1 319 ? 0.625 22.734 -9.039 1 97.06 319 GLU B C 1
ATOM 5210 O O . GLU B 1 319 ? 1.129 22.734 -10.164 1 97.06 319 GLU B O 1
ATOM 5215 N N . GLY B 1 320 ? -0.276 21.828 -8.695 1 95.19 320 GLY B N 1
ATOM 5216 C CA . GLY B 1 320 ? -0.836 20.906 -9.672 1 95.19 320 GLY B CA 1
ATOM 5217 C C . GLY B 1 320 ? 0.096 19.766 -10.008 1 95.19 320 GLY B C 1
ATOM 5218 O O . GLY B 1 320 ? 0.024 19.203 -11.102 1 95.19 320 GLY B O 1
ATOM 5219 N N . GLU B 1 321 ? 1.024 19.453 -9.047 1 95.94 321 GLU B N 1
ATOM 5220 C CA . GLU B 1 321 ? 2.064 18.469 -9.32 1 95.94 321 GLU B CA 1
ATOM 5221 C C . GLU B 1 321 ? 1.815 17.172 -8.547 1 95.94 321 GLU B C 1
ATOM 5223 O O . GLU B 1 321 ? 2.395 16.141 -8.867 1 95.94 321 GLU B O 1
ATOM 5228 N N . LEU B 1 322 ? 0.942 17.172 -7.547 1 96 322 LEU B N 1
ATOM 5229 C CA . LEU B 1 322 ? 0.793 16.047 -6.637 1 96 322 LEU B CA 1
ATOM 5230 C C . LEU B 1 322 ? 0.164 14.852 -7.352 1 96 322 LEU B C 1
ATOM 5232 O O . LEU B 1 322 ? 0.568 13.711 -7.133 1 96 322 LEU B O 1
ATOM 5236 N N . GLN B 1 323 ? -0.748 15.133 -8.266 1 91.75 323 GLN B N 1
ATOM 5237 C CA . GLN B 1 323 ? -1.489 14.07 -8.938 1 91.75 323 GLN B CA 1
ATOM 5238 C C . GLN B 1 323 ? -0.583 13.266 -9.867 1 91.75 323 GLN B C 1
ATOM 5240 O O . GLN B 1 323 ? -0.917 12.148 -10.25 1 91.75 323 GLN B O 1
ATOM 5245 N N . ASP B 1 324 ? 0.508 13.906 -10.195 1 87.75 324 ASP B N 1
ATOM 5246 C CA . ASP B 1 324 ? 1.452 13.234 -11.078 1 87.75 324 ASP B CA 1
ATOM 5247 C C . ASP B 1 324 ? 2.393 12.32 -10.297 1 87.75 324 ASP B C 1
ATOM 5249 O O . ASP B 1 324 ? 3.27 11.68 -10.875 1 87.75 324 ASP B O 1
ATOM 5253 N N . THR B 1 325 ? 2.16 12.273 -8.977 1 87.44 325 THR B N 1
ATOM 5254 C CA . THR B 1 325 ? 2.92 11.336 -8.156 1 87.44 325 THR B CA 1
ATOM 5255 C C . THR B 1 325 ? 2.094 10.086 -7.859 1 87.44 325 THR B C 1
ATOM 5257 O O . THR B 1 325 ? 0.917 10.016 -8.219 1 87.44 325 THR B O 1
ATOM 5260 N N . ASP B 1 326 ? 2.693 9.125 -7.305 1 81.62 326 ASP B N 1
ATOM 5261 C CA . ASP B 1 326 ? 2.018 7.879 -6.945 1 81.62 326 ASP B CA 1
ATOM 5262 C C . ASP B 1 326 ? 1.701 7.84 -5.449 1 81.62 326 ASP B C 1
ATOM 5264 O O . ASP B 1 326 ? 1.788 6.785 -4.82 1 81.62 326 ASP B O 1
ATOM 5268 N N . ILE B 1 327 ? 1.35 9 -4.945 1 88.44 327 ILE B N 1
ATOM 5269 C CA . ILE B 1 327 ? 1.187 9.109 -3.5 1 88.44 327 ILE B CA 1
ATOM 5270 C C . ILE B 1 327 ? 0.05 8.203 -3.039 1 88.44 327 ILE B C 1
ATOM 5272 O O . ILE B 1 327 ? 0.087 7.66 -1.931 1 88.44 327 ILE B O 1
ATOM 5276 N N . GLU B 1 328 ? -0.905 7.934 -3.881 1 86.94 328 GLU B N 1
ATOM 5277 C CA . GLU B 1 328 ? -2.066 7.125 -3.52 1 86.94 328 GLU B CA 1
ATOM 5278 C C . GLU B 1 328 ? -1.663 5.688 -3.211 1 86.94 328 GLU B C 1
ATOM 5280 O O . GLU B 1 328 ? -2.369 4.98 -2.49 1 86.94 328 GLU B O 1
ATOM 5285 N N . ASN B 1 329 ? -0.505 5.297 -3.643 1 79.94 329 ASN B N 1
ATOM 5286 C CA . ASN B 1 329 ? -0.052 3.918 -3.494 1 79.94 329 ASN B CA 1
ATOM 5287 C C . ASN B 1 329 ? 0.75 3.727 -2.211 1 79.94 329 ASN B C 1
ATOM 5289 O O . ASN B 1 329 ? 1.218 2.623 -1.926 1 79.94 329 ASN B O 1
ATOM 5293 N N . LYS B 1 330 ? 0.815 4.762 -1.366 1 83.25 330 LYS B N 1
ATOM 5294 C CA . LYS B 1 330 ? 1.699 4.695 -0.206 1 83.25 330 LYS B CA 1
ATOM 5295 C C . LYS B 1 330 ? 0.909 4.43 1.072 1 83.25 330 LYS B C 1
ATOM 5297 O O . LYS B 1 330 ? 1.455 4.512 2.174 1 83.25 330 LYS B O 1
ATOM 5302 N N . PHE B 1 331 ? -0.386 4.145 1.014 1 82.88 331 PHE B N 1
ATOM 5303 C CA . PHE B 1 331 ? -1.22 4.023 2.203 1 82.88 331 PHE B CA 1
ATOM 5304 C C . PHE B 1 331 ? -1.596 2.566 2.453 1 82.88 331 PHE B C 1
ATOM 5306 O O . PHE B 1 331 ? -2.369 2.266 3.365 1 82.88 331 PHE B O 1
ATOM 5313 N N . GLY B 1 332 ? -1.103 1.488 1.611 1 68.88 332 GLY B N 1
ATOM 5314 C CA . GLY B 1 332 ? -1.558 0.11 1.709 1 68.88 332 GLY B CA 1
ATOM 5315 C C . GLY B 1 332 ? -0.705 -0.735 2.637 1 68.88 332 GLY B C 1
ATOM 5316 O O . GLY B 1 332 ? 0.424 -0.363 2.963 1 68.88 332 GLY B O 1
#

Secondary structure (DSSP, 8-state):
----------------STTS-TTS-----------------B-----TTEE-TTTTS-EEEHHHHHHHS-SEEEEE-TTSS-EEEEE-HHHHHHHHHHHHHHHHHHTTT-EESS---GGGEEEETTS-EEESS--EE-TT--HHHHHHHHHHHHHHHHHHHHHTT--GGG--HHHHHHHHHHT-TT--GGGHHHHHT-GGGS---TTTTHHHHHHHHHHIIIIIIIHHH-HHHHHHHHHH-S-TTTHHHHHHHSHHHHHHHHS-SSS-PPPSSHHHHHHHHHHHHHTGGGGT-GGGHHHHHHHH-TTHHHHHHHHHHHTT-GGGS-GGGG--/----------------STTS-TTS-----------------B-----S--B-TTTTS-EEEHHHHHHHS-SEEEEE-TTSS-EEEEE-HHHHHHHHHHHHHHHHHHTTT-EESS---GGGEEEETTS-EEEES--EE-TT--HHHHHHHHHHHHHHHHHHHHHTT--GGG--HHHHHHHHHHT-TT--GGGHHHHHT-GGGS---TTTTHHHHHHHHHHIIIIIIIHHH-HHHHHHHHHH-S-TTTHHHHHHHSHHHHHHHHS-TTS-PPPSSHHHHHHHHHHHHHTTTTTT-GGGHHHHHHHH-TTHHHHHHHHHHHTT-GGGS-GGGG--

Sequence (664 aa):
MGNTFGFRGGLRADVADLMQDAGEHLRSSGVFVKRAVASQYQSNRTGNDEIDESSAEELRDAASYVQHNAMLIQVPVVGTARTFWRLSDEATRMIRKLALILRNHHSVCKCLAAPLQASNVWVGSAGNAKLRGARFTDKGFSVERVREDYRNLSRVLQQLISISGGDTSKLPPDYIDFLSLLTEDNLTNKDEFLVVNHAALLPLKNRCGHSTEAFLMLYDRIVKYLGKRNRAKMNRILSCLPYQDDWLDTATANAKINQWIVNVQNTKEYRKTTLDLLRLNRNVRSHLHEYGHDDDVEEILYCEWPMLLVVMEKMLHREGELQDTDIENKFGMGNTFGFRGGLRADVADLMQDAGEHLRSSGVFVKRAVASQYQSNRTGNDEIDESSAEELRDAASYVQHNAMLIQVPVVGTARTFWRLSDEATRMIRKLALILRNHHSVCKCLAAPLQASNVWVGSAGNAKLRGARFTDKGFSVERVREDYRNLSRVLQQLISISGGDTSKLPPDYIDFLSLLTEDNLTNKDEFLVVNHAALLPLKNRCGHSTEAFLMLYDRIVKYLGKRNRAKMNRILSCLPYQDDWLDTATANAKINQWIVNVQNTKEYRKTTLDLLRLNRNVRSHLHEYGHDDDVEEILYCEWPMLLVVMEKMLHREGELQDTDIENKFG

Foldseek 3Di:
DDDDPDDDDDCPPCPDPPPDDPDDDPPPVPPCPVPDDPPPPPPPCPPDDDDDPCNVFDKDQLLVVLLVPQQWDWDDQALDRDIAIAGALLNLQLLLLLLCVLLVCVVVQKAKPDQDASRQWIAGPSNHIDGDPIDIDNPPRDQVRSLRNLLSSLVRSVVSNVSSVHDPVRYDPQVVVLSCQSNDPPDGSLCSVCNSLFLSSFHLFWLLALNLVLLLQLLCLQCPVCVPVPVPLSVVLQVQAPDLQCLVVLQCSRRVSVCLQVPPVPDDHQDSGSVSVSVSSNVCSVPLVVVVNRGCPSVNVCRSRVCRSRSSQVSCSVVVNNVVTPSVVSRD/DDDDPCPDDDPPPCPPDPPDDPDDDDPPPPVPPPPPDPPPPPPPPPVDDDDDPCNVFDKDQLLVVLLVPQQWDWDDQALDRDIAIAGALLNLQLLLLLLCVLLVQVVVQKAKPDQDASRQWMAGPSNHIDGDPIDIDNPPRDQVRSLRNLLSSLVRSVVSNVSSVHDPVRYDPQVVVLSCQSNDPPDGSLCSVCNSLFLSSFHLFWQPALNLVLLLQLLCLQCPVCVPVPVPLSVVLQVQAPDLQCLVVLQCSRRVSVCLQVPPVPDDHQDSGSVSVSVSSNVCSVCCPVPVNGGPPSVNVCRSRVCRSRSSQVSCSVVVNNVVTPSVVSRD

Radius of gyration: 27.69 Å; Cα contacts (8 Å, |Δi|>4): 885; chains: 2; bounding box: 64×133×65 Å

Nearest PDB structures (foldseek):
  7dts-assembly1_b  TM=6.504E-01  e=2.860E-05  Sus scrofa
  6m11-assembly1_b  TM=5.850E-01  e=3.295E-05  Sus scrofa
  4o1o-assembly1_A  TM=6.157E-01  e=1.489E-04  Sus scrofa
  4o1o-assembly2_C  TM=6.166E-01  e=1.885E-04  Sus scrofa
  4o1p-assembly2_C  TM=6.074E-01  e=8.130E-04  Sus scrofa

Solvent-accessible surface area (backbone atoms only — not comparable to full-atom values): 37304 Å² total; per-residue (Å²): 134,85,86,77,91,67,95,74,88,76,90,69,81,80,84,67,71,89,71,71,71,91,66,76,73,84,65,70,83,64,80,69,71,78,77,74,80,84,72,74,55,47,74,68,71,73,71,62,52,72,40,40,54,64,63,59,53,44,41,28,51,35,63,65,46,22,58,77,40,53,31,55,42,76,40,75,33,68,45,54,92,49,70,40,48,39,70,29,58,43,40,24,44,24,49,36,36,50,42,34,30,50,50,38,27,44,74,70,46,25,36,66,70,57,83,66,48,54,86,25,32,28,28,27,89,79,18,52,37,33,32,38,93,65,52,71,33,54,79,80,58,43,65,68,50,51,38,48,51,34,35,29,47,40,51,33,52,54,50,44,33,46,61,24,69,32,59,81,90,55,57,32,68,33,48,50,50,50,47,49,56,34,57,36,89,79,57,48,80,78,47,46,60,50,65,52,54,34,57,64,43,41,39,72,66,58,59,86,14,31,48,52,50,47,47,52,50,51,46,42,48,41,58,54,48,23,47,72,76,36,48,67,61,28,50,55,43,55,72,66,46,74,58,43,87,47,47,59,61,53,36,58,66,23,54,54,51,29,49,58,63,66,65,44,80,88,52,80,81,82,58,81,38,54,67,39,55,50,48,50,54,46,53,52,62,72,41,37,75,75,63,79,44,41,75,48,50,63,56,36,52,38,68,73,44,52,50,48,61,42,43,54,49,51,43,28,47,74,69,69,49,42,83,80,48,69,62,76,46,34,68,63,139,85,85,80,85,86,83,76,86,79,85,76,74,80,78,70,71,90,69,72,75,88,68,78,69,89,68,70,83,63,81,68,75,77,76,66,78,76,73,74,53,48,75,67,72,63,58,65,68,69,40,41,53,64,64,58,53,48,38,27,50,36,62,64,44,22,58,77,41,53,31,56,43,77,40,73,33,68,44,54,94,48,70,41,47,38,71,30,58,44,40,24,43,25,51,38,34,51,42,34,30,50,49,40,26,43,74,72,47,24,36,66,69,58,81,65,49,54,87,26,31,29,29,28,90,78,18,52,38,33,32,37,91,67,52,71,32,54,80,79,60,44,65,68,51,52,39,48,51,34,36,28,47,40,51,33,51,56,50,44,32,46,61,24,69,31,59,82,89,53,58,33,68,33,49,52,50,50,47,49,57,35,58,37,90,79,59,50,79,78,47,46,59,49,63,52,54,35,56,64,43,40,38,72,68,59,60,87,14,33,46,51,50,46,47,52,50,52,47,41,49,40,58,53,48,23,47,71,76,35,49,68,60,28,50,56,42,54,70,67,44,74,56,40,89,46,46,58,60,53,35,59,64,23,55,54,52,28,48,60,64,65,66,45,81,88,52,79,79,81,57,81,38,53,66,37,54,52,47,51,53,46,54,53,62,72,40,37,76,76,66,79,41,42,80,50,48,64,57,36,52,38,68,75,43,53,48,50,62,41,45,53,48,50,42,28,47,74,70,70,49,42,81,81,48,70,62,77,47,34,68,64

Organism: Zea mays (NCBI:txid4577)

pLDDT: mean 81.5, std 25.44, range [17.03, 98.81]